Protein AF-A0A1F4ZYK9-F1 (afdb_monomer_lite)

Secondary structure (DSSP, 8-state):
-EEPTT-EEEEEEEEE--TT--EEEEEE-TT--EEEEEE--SSSSPEEEEEEEEPSEE-EEEEEESS--SSS--EEEEEE--SPPPPHHHHHHHHHHHHHHHHHT--TTS--SSSHHHHHHHHHHHHHH-TTS----HHHHHHHHHHHHHHEE-GGGGTT-HHHHHHHTTEES---HHHHHHHHHHHHHHHHHS--GGGHHHHHHHHHHHHHHSSSTTS-GGGT-PPPTTSTTTT---SSTT-----HHHHHHHHHHHHHHHHTT----HHHHHHHHHHHHHTB-TTSSB-SSS--S----HHHHHHHHHHHHHTT-TT-HHHHHHHHHHHHS--BTTB-SSSSS-HHHHHHHHHHHHHHH-HHHHHHHHHHHHHHHHHT--TTS-----GGG--GGGHHHHHHHHHHHHHHHTT---GGGS--SSPPPEEEEEEE-TTTTTT---EEEEEEE-SGGGGSEETTEEHHHHHHHHHHHHHHHS-TT-EEEEEEESSSS-TT-HHHHTT-EEEEE-SSB--HHHHHHHHHH----S---HHHHHHHHHHHTTT-TTEEEEEEESS---S---GGGHHHHHHHTTS--EEEEEEES---HHHHHHHHHHHHHTT--EEEESSHHHHHHHHHHHHSPEEEEE-TTS-EEEEEETTSPPEEE-SEEEEEEEE-SSS-EEEEEEEPTT-EEEEEEEEETTEEEE-

Foldseek 3Di:
DFADPPGAQKKKKWKAKDLQKFKKKFKAAPVRHTPDIFRDDSGRGTGMFMFGPGGGHDIDIDMDIPDDDDPIDMDIDIDHDDDFFDDLVLLLVLLVLLLLLLLVQQDPQLFHFFLGLLLLLLNLQLQLLSPSYDDDPPVSNVSSVNLQVVQFAALVVQVVPVLCSLFPHLDSVDQFLLSLLSNLLSLLLCCQSVVPCVSVSSNQRSLVNLQLLFQDQSNDVSLVDVHDPPDLRFLAHDGGSSDNFHWLNSLLSSLLSVLLCVLSAHDDDLVSLVRSLVNLVQQAACQLFGDTGDRDNDRFFLLRLLSSLLSCLLSVNNVPVSNVSSLNNCSSGDQDPQATGRDQRFRLSSLLSNQNSQVSVDDSSNVSSNSCLSCVLSVQQDPSSWHAHHRVCNDPSCRSVSSSSSSQSSSVVVVGDRSSPDHRSHFAFFWEAEAADPVVVQPAEAFEEEEEEQAPQQQPDQPPDGNLVLVLVLVLVLLVPHHQNYWYWYKYAQQPAAAVVLVCNLLGMDGPGQTDGRPSVSSSVVSVPGHYHYFCNPLNNLLVVLVSCLPPANHEYEYEDQFDHPNPDDLVVNLVSNVVSVHLYAYAYEHEQHDDPVGQVSVQVSRVSSVHYYQYHSGSVSSNVSSVQRVFWKKFKAAPVRDTPDIGGHVTTIDGHGFAWIKIWTDGPPDIEIDIDTGHGPHYHYKYWYADPNDIYID

Structure (mmCIF, N/CA/C/O backbone):
data_AF-A0A1F4ZYK9-F1
#
_entry.id   AF-A0A1F4ZYK9-F1
#
loop_
_atom_site.group_PDB
_atom_site.id
_atom_site.type_symbol
_atom_site.label_atom_id
_atom_site.label_alt_id
_atom_site.label_comp_id
_atom_site.label_asym_id
_atom_site.label_entity_id
_atom_site.label_seq_id
_atom_site.pdbx_PDB_ins_code
_atom_site.Cartn_x
_atom_site.Cartn_y
_atom_site.Cartn_z
_atom_site.occupancy
_atom_site.B_iso_or_equiv
_atom_site.auth_seq_id
_atom_site.auth_comp_id
_atom_site.auth_asym_id
_atom_site.auth_atom_id
_atom_site.pdbx_PDB_model_num
ATOM 1 N N . MET A 1 1 ? 23.013 -14.888 -36.331 1.00 91.88 1 MET A N 1
ATOM 2 C CA . MET A 1 1 ? 23.587 -15.289 -35.027 1.00 91.88 1 MET A CA 1
ATOM 3 C C . MET A 1 1 ? 23.011 -16.636 -34.605 1.00 91.88 1 MET A C 1
ATOM 5 O O . MET A 1 1 ? 21.831 -16.875 -34.833 1.00 91.88 1 MET A O 1
ATOM 9 N N . THR A 1 2 ? 23.818 -17.506 -33.995 1.00 94.81 2 THR A N 1
ATOM 10 C CA . THR A 1 2 ? 23.354 -18.784 -33.426 1.00 94.81 2 THR A CA 1
ATOM 11 C C . THR A 1 2 ? 23.592 -18.770 -31.923 1.00 94.81 2 THR A C 1
ATOM 13 O O . THR A 1 2 ? 24.723 -18.560 -31.493 1.00 94.81 2 THR A O 1
ATOM 16 N N . ILE A 1 3 ? 22.543 -19.003 -31.139 1.00 96.12 3 ILE A N 1
ATOM 17 C CA . ILE A 1 3 ? 22.601 -19.103 -29.681 1.00 96.12 3 ILE A CA 1
ATOM 18 C C . ILE A 1 3 ? 22.512 -20.590 -29.303 1.00 96.12 3 ILE A C 1
ATOM 20 O O . ILE A 1 3 ? 21.503 -21.225 -29.627 1.00 96.12 3 ILE A O 1
ATOM 24 N N . PRO A 1 4 ? 23.543 -21.178 -28.669 1.00 94.31 4 PRO A N 1
ATOM 25 C CA . PRO A 1 4 ? 23.533 -22.588 -28.288 1.00 94.31 4 PRO A CA 1
ATOM 26 C C . PRO A 1 4 ? 22.598 -22.853 -27.098 1.00 94.31 4 PRO A C 1
ATOM 28 O O . PRO A 1 4 ? 22.284 -21.946 -26.330 1.00 94.31 4 PRO A O 1
ATOM 31 N N . ALA A 1 5 ? 22.182 -24.112 -26.919 1.00 95.06 5 ALA A N 1
ATOM 32 C CA . ALA A 1 5 ? 21.481 -24.546 -25.707 1.00 95.06 5 ALA A CA 1
ATOM 33 C C . ALA A 1 5 ? 22.373 -24.351 -24.459 1.00 95.06 5 ALA A C 1
ATOM 35 O O . ALA A 1 5 ? 23.579 -24.590 -24.554 1.00 95.06 5 ALA A O 1
ATOM 36 N N . PRO A 1 6 ? 21.816 -23.942 -23.300 1.00 94.00 6 PRO A N 1
ATOM 37 C CA . PRO A 1 6 ? 20.388 -23.762 -22.994 1.00 94.00 6 PRO A CA 1
ATOM 38 C C . PRO A 1 6 ? 19.797 -22.390 -23.381 1.00 94.00 6 PRO A C 1
ATOM 40 O O . PRO A 1 6 ? 18.633 -22.138 -23.088 1.00 94.00 6 PRO A O 1
ATOM 43 N N . GLY A 1 7 ? 20.560 -21.514 -24.036 1.00 95.88 7 GLY A N 1
ATOM 44 C CA . GLY A 1 7 ? 20.216 -20.108 -24.251 1.00 95.88 7 GLY A CA 1
ATOM 45 C C . GLY A 1 7 ? 21.164 -19.173 -23.497 1.00 95.88 7 GLY A C 1
ATOM 46 O O . GLY A 1 7 ? 22.211 -19.596 -23.003 1.00 95.88 7 GLY A O 1
ATOM 47 N N . LEU A 1 8 ? 20.799 -17.894 -23.417 1.00 96.56 8 LEU A N 1
ATOM 48 C CA . LEU A 1 8 ? 21.519 -16.863 -22.673 1.00 96.56 8 LEU A CA 1
ATOM 49 C C . LEU A 1 8 ? 20.581 -16.201 -21.668 1.00 96.56 8 LEU A C 1
ATOM 51 O O . LEU A 1 8 ? 19.477 -15.791 -22.020 1.00 96.56 8 LEU A O 1
ATOM 55 N N . ASP A 1 9 ? 21.058 -16.027 -20.437 1.00 96.50 9 ASP A N 1
ATOM 56 C CA . ASP A 1 9 ? 20.351 -15.219 -19.441 1.00 96.50 9 ASP A CA 1
ATOM 57 C C . ASP A 1 9 ? 20.182 -13.780 -19.930 1.00 96.50 9 ASP A C 1
ATOM 59 O O . ASP A 1 9 ? 19.093 -13.227 -19.840 1.00 96.50 9 ASP A O 1
ATOM 63 N N . ILE A 1 10 ? 21.241 -13.192 -20.488 1.00 97.44 10 ILE A N 1
ATOM 64 C CA . ILE A 1 10 ? 21.237 -11.820 -20.991 1.00 97.44 10 ILE A CA 1
ATOM 65 C C . ILE A 1 10 ? 22.029 -11.784 -22.298 1.00 97.44 10 ILE A C 1
ATOM 67 O O . ILE A 1 10 ? 23.211 -12.151 -22.347 1.00 97.44 10 ILE A O 1
ATOM 71 N N . LEU A 1 11 ? 21.358 -11.347 -23.357 1.00 97.25 11 LEU A N 1
ATOM 72 C CA . LEU A 1 11 ? 21.925 -11.051 -24.664 1.00 97.25 11 LEU A CA 1
ATOM 73 C C . LEU A 1 11 ? 21.934 -9.533 -24.846 1.00 97.25 11 LEU A C 1
ATOM 75 O O . LEU A 1 11 ? 20.888 -8.898 -24.734 1.00 97.25 11 LEU A O 1
ATOM 79 N N . VAL A 1 12 ? 23.101 -8.981 -25.168 1.00 95.88 12 VAL A N 1
ATOM 80 C CA . VAL A 1 12 ? 23.268 -7.568 -25.517 1.00 95.88 12 VAL A CA 1
ATOM 81 C C . VAL A 1 12 ? 23.665 -7.469 -26.979 1.00 95.88 12 VAL A C 1
ATOM 83 O O . VAL A 1 12 ? 24.624 -8.116 -27.418 1.00 95.88 12 VAL A O 1
ATOM 86 N N . ILE A 1 13 ? 22.904 -6.681 -27.729 1.00 94.81 13 ILE A N 1
ATOM 87 C CA . ILE A 1 13 ? 23.161 -6.363 -29.127 1.00 94.81 13 ILE A CA 1
ATOM 88 C C . ILE A 1 13 ? 23.379 -4.862 -29.214 1.00 94.81 13 ILE A C 1
ATOM 90 O O . ILE A 1 13 ? 22.505 -4.099 -28.833 1.00 94.81 13 ILE A O 1
ATOM 94 N N . GLU A 1 14 ? 24.529 -4.458 -29.727 1.00 92.56 14 GLU A N 1
ATOM 95 C CA . GLU A 1 14 ? 24.889 -3.062 -29.930 1.00 92.56 14 GLU A CA 1
ATOM 96 C C . GLU A 1 14 ? 25.194 -2.819 -31.401 1.00 92.56 14 GLU A C 1
ATOM 98 O O . GLU A 1 14 ? 25.952 -3.589 -32.003 1.00 92.56 14 GLU A O 1
ATOM 103 N N . ALA A 1 15 ? 24.660 -1.740 -31.959 1.00 89.81 15 ALA A N 1
ATOM 104 C CA . ALA A 1 15 ? 25.085 -1.209 -33.242 1.00 89.81 15 ALA A CA 1
ATOM 105 C C . ALA A 1 15 ? 25.579 0.224 -33.073 1.00 89.81 15 ALA A C 1
ATOM 107 O O . ALA A 1 15 ? 24.905 1.060 -32.491 1.00 89.81 15 ALA A O 1
ATOM 108 N N . SER A 1 16 ? 26.758 0.504 -33.616 1.00 86.94 16 SER A N 1
ATOM 109 C CA . SER A 1 16 ? 27.270 1.864 -33.760 1.00 86.94 16 SER A CA 1
ATOM 110 C C . SER A 1 16 ? 27.588 2.140 -35.222 1.00 86.94 16 SER A C 1
ATOM 112 O O . SER A 1 16 ? 28.018 1.242 -35.956 1.00 86.94 16 SER A O 1
ATOM 114 N N . GLY A 1 17 ? 27.414 3.385 -35.635 1.00 81.12 17 GLY A N 1
ATOM 115 C CA . GLY A 1 17 ? 27.683 3.852 -36.988 1.00 81.12 17 GLY A CA 1
ATOM 116 C C . GLY A 1 17 ? 28.183 5.294 -36.985 1.00 81.12 17 GLY A C 1
ATOM 117 O O . GLY A 1 17 ? 28.660 5.764 -35.955 1.00 81.12 17 GLY A O 1
ATOM 118 N N . PRO A 1 18 ? 28.111 5.978 -38.134 1.00 79.19 18 PRO A N 1
ATOM 119 C CA . PRO A 1 18 ? 28.334 7.420 -38.210 1.00 79.19 18 PRO A CA 1
ATOM 120 C C . PRO A 1 18 ? 27.377 8.183 -37.297 1.00 79.19 18 PRO A C 1
ATOM 122 O O . PRO A 1 18 ? 26.205 7.825 -37.219 1.00 79.19 18 PRO A O 1
ATOM 125 N N . GLU A 1 19 ? 27.867 9.263 -36.691 1.00 74.94 19 GLU A N 1
ATOM 126 C CA . GLU A 1 19 ? 27.102 10.133 -35.782 1.00 74.94 19 GLU A CA 1
ATOM 127 C C . GLU A 1 19 ? 25.876 10.782 -36.451 1.00 74.94 19 GLU A C 1
ATOM 129 O O . GLU A 1 19 ? 24.916 11.138 -35.779 1.00 74.94 19 GLU A O 1
ATOM 134 N N . ASP A 1 20 ? 25.879 10.932 -37.779 1.00 75.50 20 ASP A N 1
ATOM 135 C CA . ASP A 1 20 ? 24.789 11.547 -38.541 1.00 75.50 20 ASP A CA 1
ATOM 136 C C . ASP A 1 20 ? 23.734 10.545 -39.041 1.00 75.50 20 ASP A C 1
ATOM 138 O O . ASP A 1 20 ? 22.801 10.936 -39.756 1.00 75.50 20 ASP A O 1
ATOM 142 N N . ILE A 1 21 ? 23.871 9.257 -38.700 1.00 78.31 21 ILE A N 1
ATOM 143 C CA . ILE A 1 21 ? 22.955 8.208 -39.146 1.00 78.31 21 ILE A CA 1
ATOM 144 C C . ILE A 1 21 ? 22.250 7.556 -37.977 1.00 78.31 21 ILE A C 1
ATOM 146 O O . ILE A 1 21 ? 22.819 6.772 -37.227 1.00 78.31 21 ILE A O 1
ATOM 150 N N . ASP A 1 22 ? 20.950 7.796 -37.971 1.00 78.81 22 ASP A N 1
ATOM 151 C CA . ASP A 1 22 ? 19.995 7.123 -37.121 1.00 78.81 22 ASP A CA 1
ATOM 152 C C . ASP A 1 22 ? 19.868 5.636 -37.476 1.00 78.81 22 ASP A C 1
ATOM 154 O O . ASP A 1 22 ? 19.712 5.278 -38.657 1.00 78.81 22 ASP A O 1
ATOM 158 N N . LEU A 1 23 ? 19.972 4.781 -36.459 1.00 85.38 23 LEU A N 1
ATOM 159 C CA . LEU A 1 23 ? 20.021 3.331 -36.589 1.00 85.38 23 LEU A CA 1
ATOM 160 C C . LEU A 1 23 ? 18.853 2.682 -35.848 1.00 85.38 23 LEU A C 1
ATOM 162 O O . LEU A 1 23 ? 18.618 2.930 -34.679 1.00 85.38 23 LEU A O 1
ATOM 166 N N . MET A 1 24 ? 18.202 1.729 -36.508 1.00 88.50 24 MET A N 1
ATOM 167 C CA . MET A 1 24 ? 17.235 0.834 -35.882 1.00 88.50 24 MET A CA 1
ATOM 168 C C . MET A 1 24 ? 17.775 -0.593 -35.846 1.00 88.50 24 MET A C 1
ATOM 170 O O . MET A 1 24 ? 18.258 -1.129 -36.856 1.00 88.50 24 MET A O 1
ATOM 174 N N . LEU A 1 25 ? 17.633 -1.243 -34.693 1.00 91.00 25 LEU A N 1
ATOM 175 C CA . LEU A 1 25 ? 18.039 -2.623 -34.448 1.00 91.00 25 LEU A CA 1
ATOM 176 C C . LEU A 1 25 ? 16.827 -3.542 -34.323 1.00 91.00 25 LEU A C 1
ATOM 178 O O . LEU A 1 25 ? 16.075 -3.483 -33.358 1.00 91.00 25 LEU A O 1
ATOM 182 N N . TYR A 1 26 ? 16.701 -4.490 -35.244 1.00 93.12 26 TYR A N 1
ATOM 183 C CA . TYR A 1 26 ? 15.654 -5.506 -35.226 1.00 93.12 26 TYR A CA 1
ATOM 184 C C . TYR A 1 26 ? 16.243 -6.867 -34.872 1.00 93.12 26 TYR A C 1
ATOM 186 O O . TYR A 1 26 ? 17.159 -7.362 -35.540 1.00 93.12 26 TYR A O 1
ATOM 194 N N . PHE A 1 27 ? 15.671 -7.523 -33.867 1.00 95.69 27 PHE A N 1
ATOM 195 C CA . PHE A 1 27 ? 15.949 -8.920 -33.558 1.00 95.69 27 PHE A CA 1
ATOM 196 C C . PHE A 1 27 ? 14.860 -9.802 -34.157 1.00 95.69 27 PHE A C 1
ATOM 198 O O . PHE A 1 27 ? 13.689 -9.681 -33.803 1.00 95.69 27 PHE A O 1
ATOM 205 N N . CYS A 1 28 ? 15.246 -10.697 -35.063 1.00 96.56 28 CYS A N 1
ATOM 206 C CA . CYS A 1 28 ? 14.319 -11.513 -35.840 1.00 96.56 28 CYS A CA 1
ATOM 207 C C . CYS A 1 28 ? 14.554 -13.010 -35.616 1.00 96.56 28 CYS A C 1
ATOM 209 O O . CYS A 1 28 ? 15.687 -13.456 -35.393 1.00 96.56 28 CYS A O 1
ATOM 211 N N . ASP A 1 29 ? 13.492 -13.804 -35.728 1.00 95.56 29 ASP A N 1
ATOM 212 C CA . ASP A 1 29 ? 13.590 -15.264 -35.739 1.00 95.56 29 ASP A CA 1
ATOM 213 C C . ASP A 1 29 ? 14.213 -15.803 -37.041 1.00 95.56 29 ASP A C 1
ATOM 215 O O . ASP A 1 29 ? 14.530 -15.054 -37.964 1.00 95.56 29 ASP A O 1
ATOM 219 N N . ALA A 1 30 ? 14.384 -17.124 -37.137 1.00 94.44 30 ALA A N 1
ATOM 220 C CA . ALA A 1 30 ? 14.977 -17.777 -38.306 1.00 94.44 30 ALA A CA 1
ATOM 221 C C . ALA A 1 30 ? 14.175 -17.614 -39.617 1.00 94.44 30 ALA A C 1
ATOM 223 O O . ALA A 1 30 ? 14.721 -17.890 -40.684 1.00 94.44 30 ALA A O 1
ATOM 224 N N . SER A 1 31 ? 12.905 -17.202 -39.548 1.00 94.62 31 SER A N 1
ATOM 225 C CA . SER A 1 31 ? 12.066 -16.897 -40.715 1.00 94.62 31 SER A CA 1
ATOM 226 C C . SER A 1 31 ? 12.154 -15.431 -41.149 1.00 94.62 31 SER A C 1
ATOM 228 O O . SER A 1 31 ? 11.659 -15.081 -42.217 1.00 94.62 31 SER A O 1
ATOM 230 N N . GLY A 1 32 ? 12.807 -14.582 -40.347 1.00 91.69 32 GLY A N 1
ATOM 231 C CA . GLY A 1 32 ? 12.864 -13.138 -40.555 1.00 91.69 32 GLY A CA 1
ATOM 232 C C . GLY A 1 32 ? 11.710 -12.377 -39.902 1.00 91.69 32 GLY A C 1
ATOM 233 O O . GLY A 1 32 ? 11.595 -11.176 -40.127 1.00 91.69 32 GLY A O 1
ATOM 234 N N . LYS A 1 33 ? 10.873 -13.034 -39.085 1.00 94.06 33 LYS A N 1
ATOM 235 C CA . LYS A 1 33 ? 9.828 -12.355 -38.312 1.00 94.06 33 LYS A CA 1
ATOM 236 C C . LYS A 1 33 ? 10.461 -11.556 -37.177 1.00 94.06 33 LYS A C 1
ATOM 238 O O . LYS A 1 33 ? 11.270 -12.089 -36.416 1.00 94.06 33 LYS A O 1
ATOM 243 N N . GLU A 1 34 ? 10.053 -10.301 -37.048 1.00 93.44 34 GLU A N 1
ATOM 244 C CA . GLU A 1 34 ? 10.508 -9.387 -36.002 1.00 93.44 34 GLU A CA 1
ATOM 245 C C . GLU A 1 34 ? 9.988 -9.845 -34.625 1.00 93.44 34 GLU A C 1
ATOM 247 O O . GLU A 1 34 ? 8.813 -10.182 -34.458 1.00 93.44 34 GLU A O 1
ATOM 252 N N . LEU A 1 35 ? 10.896 -9.928 -33.648 1.00 92.06 35 LEU A N 1
ATOM 253 C CA . LEU A 1 35 ? 10.623 -10.351 -32.267 1.00 92.06 35 LEU A CA 1
ATOM 254 C C . LEU A 1 35 ? 10.821 -9.221 -31.252 1.00 92.06 35 LEU A C 1
ATOM 256 O O . LEU A 1 35 ? 10.254 -9.276 -30.164 1.00 92.06 35 LEU A O 1
ATOM 260 N N . SER A 1 36 ? 11.696 -8.268 -31.558 1.00 91.44 36 SER A N 1
ATOM 261 C CA . SER A 1 36 ? 11.828 -6.987 -30.863 1.00 91.44 36 SER A CA 1
ATOM 262 C C . SER A 1 36 ? 12.556 -6.006 -31.765 1.00 91.44 36 SER A C 1
ATOM 264 O O . SER A 1 36 ? 13.339 -6.407 -32.635 1.00 91.44 36 SER A O 1
ATOM 266 N N . VAL A 1 37 ? 12.339 -4.731 -31.498 1.00 90.50 37 VAL A N 1
ATOM 267 C CA . VAL A 1 37 ? 13.010 -3.617 -32.150 1.00 90.50 37 VAL A CA 1
ATOM 268 C C . VAL A 1 37 ? 13.566 -2.685 -31.077 1.00 90.50 37 VAL A C 1
ATOM 270 O O . VAL A 1 37 ? 13.026 -2.610 -29.974 1.00 90.50 37 VAL A O 1
ATOM 273 N N . MET A 1 38 ? 14.680 -2.044 -31.395 1.00 88.19 38 MET A N 1
ATOM 274 C CA . MET A 1 38 ? 15.217 -0.897 -30.686 1.00 88.19 38 MET A CA 1
ATOM 275 C C . MET A 1 38 ? 15.367 0.234 -31.697 1.00 88.19 38 MET A C 1
ATOM 277 O O . MET A 1 38 ? 15.963 0.029 -32.758 1.00 88.19 38 MET A O 1
ATOM 281 N N . ASP A 1 39 ? 14.782 1.370 -31.354 1.00 83.94 39 ASP A N 1
ATOM 282 C CA . ASP A 1 39 ? 14.838 2.628 -32.089 1.00 83.94 39 ASP A CA 1
ATOM 283 C C . ASP A 1 39 ? 15.169 3.697 -31.045 1.00 83.94 39 ASP A C 1
ATOM 285 O O . ASP A 1 39 ? 14.312 4.102 -30.252 1.00 83.94 39 ASP A O 1
ATOM 289 N N . GLY A 1 40 ? 16.461 3.971 -30.899 1.00 69.81 40 GLY A N 1
ATOM 290 C CA . GLY A 1 40 ? 16.992 4.787 -29.825 1.00 69.81 40 GLY A CA 1
ATOM 291 C C . GLY A 1 40 ? 17.075 6.264 -30.159 1.00 69.81 40 GLY A C 1
ATOM 292 O O . GLY A 1 40 ? 16.429 6.794 -31.060 1.00 69.81 40 GLY A O 1
ATOM 293 N N . THR A 1 41 ? 17.818 6.976 -29.320 1.00 61.03 41 THR A N 1
ATOM 294 C CA . THR A 1 41 ? 18.006 8.417 -29.449 1.00 61.03 41 THR A CA 1
ATOM 295 C C . THR A 1 41 ? 19.097 8.725 -30.462 1.00 61.03 41 THR A C 1
ATOM 297 O O . THR A 1 41 ? 20.169 8.136 -30.405 1.00 61.03 41 THR A O 1
ATOM 300 N N . HIS A 1 42 ? 18.840 9.718 -31.316 1.00 61.75 42 HIS A N 1
ATOM 301 C CA . HIS A 1 42 ? 19.762 10.289 -32.305 1.00 61.75 42 HIS A CA 1
ATOM 302 C C . HIS A 1 42 ? 21.001 10.964 -31.666 1.00 61.75 42 HIS A C 1
ATOM 304 O O . HIS A 1 42 ? 21.166 12.184 -31.757 1.00 61.75 42 HIS A O 1
ATOM 310 N N . ASP A 1 43 ? 21.842 10.208 -30.964 1.00 61.34 43 ASP A N 1
ATOM 311 C CA . ASP A 1 43 ? 23.047 10.696 -30.295 1.00 61.34 43 ASP A CA 1
ATOM 312 C C . ASP A 1 43 ? 24.299 9.866 -30.645 1.00 61.34 43 ASP A C 1
ATOM 314 O O . ASP A 1 43 ? 24.274 8.955 -31.469 1.00 61.34 43 ASP A O 1
ATOM 318 N N . GLU A 1 44 ? 25.443 10.228 -30.058 1.00 63.69 44 GLU A N 1
ATOM 319 C CA . GLU A 1 44 ? 26.748 9.603 -30.328 1.00 63.69 44 GLU A CA 1
ATOM 320 C C . GLU A 1 44 ? 26.887 8.176 -29.743 1.00 63.69 44 GLU A C 1
ATOM 322 O O . GLU A 1 44 ? 27.955 7.556 -29.846 1.00 63.69 44 GLU A O 1
ATOM 327 N N . ARG A 1 45 ? 25.859 7.637 -29.070 1.00 73.62 45 ARG A N 1
ATOM 328 C CA . ARG A 1 45 ? 25.934 6.351 -28.364 1.00 73.62 45 ARG A CA 1
ATOM 329 C C . ARG A 1 45 ? 25.519 5.190 -29.270 1.00 73.62 45 ARG A C 1
ATOM 331 O O . ARG A 1 45 ? 24.754 5.351 -30.213 1.00 73.62 45 ARG A O 1
ATOM 338 N N . PRO A 1 46 ? 26.024 3.972 -29.004 1.00 80.81 46 PRO A N 1
ATOM 339 C CA . PRO A 1 46 ? 25.553 2.794 -29.714 1.00 80.81 46 PRO A CA 1
ATOM 340 C C . PRO A 1 46 ? 24.088 2.498 -29.380 1.00 80.81 46 PRO A C 1
ATOM 342 O O . PRO A 1 46 ? 23.720 2.370 -28.208 1.00 80.81 46 PRO A O 1
ATOM 345 N N . GLU A 1 47 ? 23.305 2.233 -30.419 1.00 87.50 47 GLU A N 1
ATOM 346 C CA . GLU A 1 47 ? 21.995 1.609 -30.296 1.00 87.50 47 GLU A CA 1
ATOM 347 C C . GLU A 1 47 ? 22.136 0.281 -29.577 1.00 87.50 47 GLU A C 1
ATOM 349 O O . GLU A 1 47 ? 22.902 -0.583 -30.011 1.00 87.50 47 GLU A O 1
ATOM 354 N N . THR A 1 48 ? 21.423 0.111 -28.469 1.00 91.50 48 THR A N 1
ATOM 355 C CA . THR A 1 48 ? 21.597 -1.040 -27.584 1.00 91.50 48 THR A CA 1
ATOM 356 C C . THR A 1 48 ? 20.267 -1.736 -27.374 1.00 91.50 48 THR A C 1
ATOM 358 O O . THR A 1 48 ? 19.350 -1.166 -26.808 1.00 91.50 48 THR A O 1
ATOM 361 N N . LEU A 1 49 ? 20.175 -3.004 -27.769 1.00 93.81 49 LEU A N 1
ATOM 362 C CA . LEU A 1 49 ? 19.045 -3.883 -27.490 1.00 93.81 49 LEU A CA 1
ATOM 363 C C . LEU A 1 49 ? 19.458 -4.947 -26.469 1.00 93.81 49 LEU A C 1
ATOM 365 O O . LEU A 1 49 ? 20.370 -5.747 -26.710 1.00 93.81 49 LEU A O 1
ATOM 369 N N . VAL A 1 50 ? 18.736 -5.003 -25.351 1.00 95.94 50 VAL A N 1
ATOM 370 C CA . VAL A 1 50 ? 18.940 -6.001 -24.295 1.00 95.94 50 VAL A CA 1
ATOM 371 C C . VAL A 1 50 ? 17.785 -6.989 -24.298 1.00 95.94 50 VAL A C 1
ATOM 373 O O . VAL A 1 50 ? 16.620 -6.613 -24.196 1.00 95.94 50 VAL A O 1
ATOM 376 N N . ARG A 1 51 ? 18.107 -8.281 -24.384 1.00 97.00 51 ARG A N 1
ATOM 377 C CA . ARG A 1 51 ? 17.134 -9.372 -24.275 1.00 97.00 51 ARG A CA 1
ATOM 378 C C . ARG A 1 51 ? 17.472 -10.247 -23.082 1.00 97.00 51 ARG A C 1
ATOM 380 O O . ARG A 1 51 ? 18.547 -10.844 -23.019 1.00 97.00 51 ARG A O 1
ATOM 387 N N . LEU A 1 52 ? 16.525 -10.355 -22.162 1.00 97.56 52 LEU A N 1
ATOM 388 C CA . LEU A 1 52 ? 16.597 -11.221 -20.996 1.00 97.56 52 LEU A CA 1
ATOM 389 C C . LEU A 1 52 ? 15.975 -12.583 -21.323 1.00 97.56 52 LEU A C 1
ATOM 391 O O . LEU A 1 52 ? 15.026 -12.695 -22.114 1.00 97.56 52 LEU A O 1
ATOM 395 N N . ARG A 1 53 ? 16.517 -13.639 -20.710 1.00 96.44 53 ARG A N 1
ATOM 396 C CA . ARG A 1 53 ? 16.047 -15.026 -20.850 1.00 96.44 53 ARG A CA 1
ATOM 397 C C . ARG A 1 53 ? 15.896 -15.415 -22.325 1.00 96.44 53 ARG A C 1
ATOM 399 O O . ARG A 1 53 ? 14.827 -15.847 -22.766 1.00 96.44 53 ARG A O 1
ATOM 406 N N . GLN A 1 54 ? 16.940 -15.190 -23.119 1.00 96.75 54 GLN A N 1
ATOM 407 C CA . GLN A 1 54 ? 16.927 -15.473 -24.549 1.00 96.75 54 GLN A CA 1
ATOM 408 C C . GLN A 1 54 ? 17.165 -16.966 -24.801 1.00 96.75 54 GLN A C 1
ATOM 410 O O . GLN A 1 54 ? 18.239 -17.500 -24.530 1.00 96.75 54 GLN A O 1
ATOM 415 N N . GLY A 1 55 ? 16.165 -17.639 -25.371 1.00 96.12 55 GLY A N 1
ATOM 416 C CA . GLY A 1 55 ? 16.257 -19.055 -25.723 1.00 96.12 55 GLY A CA 1
ATOM 417 C C . GLY A 1 55 ? 17.287 -19.355 -26.827 1.00 96.12 55 GLY A C 1
ATOM 418 O O . GLY A 1 55 ? 17.696 -18.449 -27.567 1.00 96.12 55 GLY A O 1
ATOM 419 N N . PRO A 1 56 ? 17.696 -20.630 -26.962 1.00 97.12 56 PRO A N 1
ATOM 420 C CA . PRO A 1 56 ? 18.611 -21.064 -28.006 1.00 97.12 56 PRO A CA 1
ATOM 421 C C . PRO A 1 56 ? 17.936 -21.033 -29.379 1.00 97.12 56 PRO A C 1
ATOM 423 O O . PRO A 1 56 ? 16.715 -21.129 -29.490 1.00 97.12 56 PRO A O 1
ATOM 426 N N . GLY A 1 57 ? 18.730 -20.930 -30.441 1.00 96.56 57 GLY A N 1
ATOM 427 C CA . GLY A 1 57 ? 18.206 -20.920 -31.804 1.00 96.56 57 GLY A CA 1
ATOM 428 C C . GLY A 1 57 ? 19.061 -20.141 -32.794 1.00 96.56 57 GLY A C 1
ATOM 429 O O . GLY A 1 57 ? 20.148 -19.655 -32.476 1.00 96.56 57 GLY A O 1
ATOM 430 N N . LYS A 1 58 ? 18.553 -20.037 -34.022 1.00 96.94 58 LYS A N 1
ATOM 431 C CA . LYS A 1 58 ? 19.107 -19.174 -35.068 1.00 96.94 58 LYS A CA 1
ATOM 432 C C . LYS A 1 58 ? 18.265 -17.910 -35.157 1.00 96.94 58 LYS A C 1
ATOM 434 O O . LYS A 1 58 ? 17.046 -17.995 -35.262 1.00 96.94 58 LYS A O 1
ATOM 439 N N . PHE A 1 59 ? 18.938 -16.770 -35.141 1.00 96.38 59 PHE A N 1
ATOM 440 C CA . PHE A 1 59 ? 18.323 -15.449 -35.158 1.00 96.38 59 PHE A CA 1
ATOM 441 C C . PHE A 1 59 ? 19.051 -14.545 -36.143 1.00 96.38 59 PHE A C 1
ATOM 443 O O . PHE A 1 59 ? 20.262 -14.698 -36.367 1.00 96.38 59 PHE A O 1
ATOM 450 N N . PHE A 1 60 ? 18.333 -13.575 -36.688 1.00 95.06 60 PHE A N 1
ATOM 451 C CA . PHE A 1 60 ? 18.910 -12.503 -37.487 1.00 95.06 60 PHE A CA 1
ATOM 452 C C . PHE A 1 60 ? 18.887 -11.204 -36.693 1.00 95.06 60 PHE A C 1
ATOM 454 O O . PHE A 1 60 ? 17.961 -10.946 -35.930 1.00 95.06 60 PHE A O 1
ATOM 461 N N . VAL A 1 61 ? 19.932 -10.402 -36.875 1.00 93.31 61 VAL A N 1
ATOM 462 C CA . VAL A 1 61 ? 19.935 -9.008 -36.444 1.00 93.31 61 VAL A CA 1
ATOM 463 C C . VAL A 1 61 ? 19.915 -8.183 -37.715 1.00 93.31 61 VAL A C 1
ATOM 465 O O . VAL A 1 61 ? 20.821 -8.310 -38.541 1.00 93.31 61 VAL A O 1
ATOM 468 N N . LYS A 1 62 ? 18.850 -7.413 -37.898 1.00 91.50 62 LYS A N 1
ATOM 469 C CA . LYS A 1 62 ? 18.682 -6.497 -39.022 1.00 91.50 62 LYS A CA 1
ATOM 470 C C . LYS A 1 62 ? 18.959 -5.093 -38.498 1.00 91.50 62 LYS A C 1
ATOM 472 O O . LYS A 1 62 ? 18.375 -4.686 -37.503 1.00 91.50 62 LYS A O 1
ATOM 477 N N . VAL A 1 63 ? 19.875 -4.397 -39.159 1.00 88.69 63 VAL A N 1
ATOM 478 C CA . VAL A 1 63 ? 20.233 -3.009 -38.860 1.00 88.69 63 VAL A CA 1
ATOM 479 C C . VAL A 1 63 ? 19.713 -2.161 -40.010 1.00 88.69 63 VAL A C 1
ATOM 481 O O . VAL A 1 63 ? 20.018 -2.458 -41.168 1.00 88.69 63 VAL A O 1
ATOM 484 N N . VAL A 1 64 ? 18.896 -1.158 -39.709 1.00 87.88 64 VAL A N 1
ATOM 485 C CA . VAL A 1 64 ? 18.339 -0.232 -40.701 1.00 87.88 64 VAL A CA 1
ATOM 486 C C . VAL A 1 64 ? 18.874 1.156 -40.393 1.00 87.88 64 VAL A C 1
ATOM 488 O O . VAL A 1 64 ? 18.777 1.589 -39.257 1.00 87.88 64 VAL A O 1
ATOM 491 N N . GLY A 1 65 ? 19.446 1.832 -41.388 1.00 81.75 65 GLY A N 1
ATOM 492 C CA . GLY A 1 65 ? 19.864 3.228 -41.268 1.00 81.75 65 GLY A CA 1
ATOM 493 C C . GLY A 1 65 ? 18.932 4.146 -42.050 1.00 81.75 65 GLY A C 1
ATOM 494 O O . GLY A 1 65 ? 18.508 3.786 -43.152 1.00 81.75 65 GLY A O 1
ATOM 495 N N . ALA A 1 66 ? 18.642 5.337 -41.521 1.00 75.31 66 ALA A N 1
ATOM 496 C CA . ALA A 1 66 ? 17.776 6.318 -42.188 1.00 75.31 66 ALA A CA 1
ATOM 497 C C . ALA A 1 66 ? 18.352 6.845 -43.521 1.00 75.31 66 ALA A C 1
ATOM 499 O O . ALA A 1 66 ? 17.618 7.369 -44.364 1.00 75.31 66 ALA A O 1
ATOM 500 N N . ARG A 1 67 ? 19.673 6.723 -43.725 1.00 74.69 67 ARG A N 1
ATOM 501 C CA . ARG A 1 67 ? 20.397 7.132 -44.939 1.00 74.69 67 ARG A CA 1
ATOM 502 C C . ARG A 1 67 ? 21.514 6.142 -45.265 1.00 74.69 67 ARG A C 1
ATOM 504 O O . ARG A 1 67 ? 21.959 5.380 -44.413 1.00 74.69 67 ARG A O 1
ATOM 511 N N . VAL A 1 68 ? 21.965 6.155 -46.518 1.00 73.06 68 VAL A N 1
ATOM 512 C CA . VAL A 1 68 ? 23.088 5.327 -46.979 1.00 73.06 68 VAL A CA 1
ATOM 513 C C . VAL A 1 68 ? 24.404 6.023 -46.629 1.00 73.06 68 VAL A C 1
ATOM 515 O O . VAL A 1 68 ? 24.622 7.150 -47.063 1.00 73.06 68 VAL A O 1
ATOM 518 N N . ASN A 1 69 ? 25.297 5.333 -45.918 1.00 70.12 69 ASN A N 1
ATOM 519 C CA . ASN A 1 69 ? 26.700 5.724 -45.753 1.00 70.12 69 ASN A CA 1
ATOM 520 C C . ASN A 1 69 ? 27.616 4.636 -46.315 1.00 70.12 69 ASN A C 1
ATOM 522 O O . ASN A 1 69 ? 27.409 3.444 -46.085 1.00 70.12 69 ASN A O 1
ATOM 526 N N . THR A 1 70 ? 28.631 5.070 -47.057 1.00 70.25 70 THR A N 1
ATOM 527 C CA . THR A 1 70 ? 29.604 4.198 -47.726 1.00 70.25 70 THR A CA 1
ATOM 528 C C . THR A 1 70 ? 31.038 4.403 -47.244 1.00 70.25 70 THR A C 1
ATOM 530 O O . THR A 1 70 ? 31.928 3.707 -47.724 1.00 70.25 70 THR A O 1
ATOM 533 N N . GLU A 1 71 ? 31.281 5.347 -46.333 1.00 79.06 71 GLU A N 1
ATOM 534 C CA . GLU A 1 71 ? 32.632 5.792 -45.960 1.00 79.06 71 GLU A CA 1
ATOM 535 C C . GLU A 1 71 ? 33.052 5.304 -44.570 1.00 79.06 71 GLU A C 1
ATOM 537 O O . GLU A 1 71 ? 34.189 4.871 -44.383 1.00 79.06 71 GLU A O 1
ATOM 542 N N . THR A 1 72 ? 32.126 5.295 -43.611 1.00 79.81 72 THR A N 1
ATOM 543 C CA . THR A 1 72 ? 32.406 4.926 -42.217 1.00 79.81 72 THR A CA 1
ATOM 544 C C . THR A 1 72 ? 31.850 3.532 -41.900 1.00 79.81 72 THR A C 1
ATOM 546 O O . THR A 1 72 ? 30.697 3.244 -42.230 1.00 79.81 72 THR A O 1
ATOM 549 N N . PRO A 1 73 ? 32.622 2.632 -41.264 1.00 82.88 73 PRO A N 1
ATOM 550 C CA . PRO A 1 73 ? 32.152 1.286 -40.958 1.00 82.88 73 PRO A CA 1
ATOM 551 C C . PRO A 1 73 ? 31.100 1.284 -39.843 1.00 82.88 73 PRO A C 1
ATOM 553 O O . PRO A 1 73 ? 31.264 1.933 -38.813 1.00 82.88 73 PRO A O 1
ATOM 556 N N . TYR A 1 74 ? 30.064 0.465 -40.015 1.00 84.75 74 TYR A N 1
ATOM 557 C CA . TYR A 1 74 ? 29.160 0.095 -38.929 1.00 84.75 74 TYR 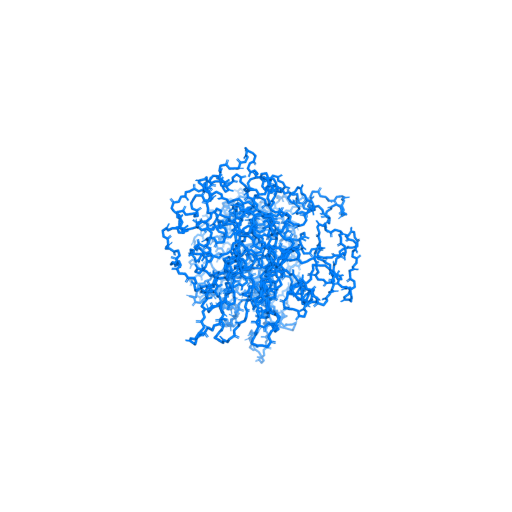A CA 1
ATOM 558 C C . TYR A 1 74 ? 29.766 -1.039 -38.105 1.00 84.75 74 TYR A C 1
ATOM 560 O O . TYR A 1 74 ? 30.352 -1.978 -38.655 1.00 84.75 74 TYR A O 1
ATOM 568 N N . ILE A 1 75 ? 29.585 -0.990 -36.789 1.00 88.88 75 ILE A N 1
ATOM 569 C CA . ILE A 1 75 ? 30.011 -2.051 -35.879 1.00 88.88 75 ILE A CA 1
ATOM 570 C C . ILE A 1 75 ? 28.773 -2.654 -35.237 1.00 88.88 75 ILE A C 1
ATOM 572 O O . ILE A 1 75 ? 28.072 -1.983 -34.489 1.00 88.88 75 ILE A O 1
ATOM 576 N N . LEU A 1 76 ? 28.544 -3.942 -35.492 1.00 91.19 76 LEU A N 1
ATOM 577 C CA . LEU A 1 76 ? 27.520 -4.731 -34.820 1.00 91.19 76 LEU A CA 1
ATOM 578 C C . LEU A 1 76 ? 28.183 -5.699 -33.837 1.00 91.19 76 LEU A C 1
ATOM 580 O O . LEU A 1 76 ? 28.979 -6.554 -34.235 1.00 91.19 76 LEU A O 1
ATOM 584 N N . ARG A 1 77 ? 27.827 -5.602 -32.556 1.00 92.94 77 ARG A N 1
ATOM 585 C CA . ARG A 1 77 ? 28.282 -6.512 -31.499 1.00 92.94 77 ARG A CA 1
ATOM 586 C C . ARG A 1 77 ? 27.081 -7.223 -30.900 1.00 92.94 77 ARG A C 1
ATOM 588 O O . ARG A 1 77 ? 26.242 -6.588 -30.288 1.00 92.94 77 ARG A O 1
ATOM 595 N N . ALA A 1 78 ? 27.024 -8.544 -31.015 1.00 93.81 78 ALA A N 1
ATOM 596 C CA . ALA A 1 78 ? 26.042 -9.358 -30.304 1.00 93.81 78 ALA A CA 1
ATOM 597 C C . ALA A 1 78 ? 26.780 -10.302 -29.354 1.00 93.81 78 ALA A C 1
ATOM 599 O O . ALA A 1 78 ? 27.557 -11.150 -29.801 1.00 93.81 78 ALA A O 1
ATOM 600 N N . ARG A 1 79 ? 26.582 -10.129 -28.046 1.00 93.88 79 ARG A N 1
ATOM 601 C CA . ARG A 1 79 ? 27.336 -10.849 -27.014 1.00 93.88 79 ARG A CA 1
ATOM 602 C C . ARG A 1 79 ? 26.462 -11.259 -25.839 1.00 93.88 79 ARG A C 1
ATOM 604 O O . ARG A 1 79 ? 25.434 -10.654 -25.551 1.00 93.88 79 ARG A O 1
ATOM 611 N N . LYS A 1 80 ? 26.921 -12.283 -25.125 1.00 94.44 80 LYS A N 1
ATOM 612 C CA . LYS A 1 80 ? 26.443 -12.559 -23.772 1.00 94.44 80 LYS A CA 1
ATOM 613 C C . LYS A 1 80 ? 26.896 -11.417 -22.856 1.00 94.44 80 LYS A C 1
ATOM 615 O O . LYS A 1 80 ? 28.030 -10.963 -22.983 1.00 94.44 80 LYS A O 1
ATOM 620 N N . TRP A 1 81 ? 26.041 -11.005 -21.927 1.00 94.00 81 TRP A N 1
ATOM 621 C CA . TRP A 1 81 ? 26.459 -10.148 -20.818 1.00 94.00 81 TRP A CA 1
ATOM 622 C C . TRP A 1 81 ? 27.532 -10.836 -19.966 1.00 94.00 81 TRP A C 1
ATOM 624 O O . TRP A 1 81 ? 27.339 -11.957 -19.486 1.00 94.00 81 TRP A O 1
ATOM 634 N N . ASP A 1 82 ? 28.664 -10.167 -19.797 1.00 90.56 82 ASP A N 1
ATOM 635 C CA . ASP A 1 82 ? 29.856 -10.686 -19.130 1.00 90.56 82 ASP A CA 1
ATOM 636 C C . ASP A 1 82 ? 30.169 -9.983 -17.803 1.00 90.56 82 ASP A C 1
ATOM 638 O O . ASP A 1 82 ? 31.020 -10.469 -17.055 1.00 90.56 82 ASP A O 1
ATOM 642 N N . LYS A 1 83 ? 29.461 -8.896 -17.458 1.00 94.19 83 LYS A N 1
ATOM 643 C CA . LYS A 1 83 ? 29.648 -8.246 -16.157 1.00 94.19 83 LYS A CA 1
ATOM 644 C C . LYS A 1 83 ? 29.128 -9.143 -15.025 1.00 94.19 83 LYS A C 1
ATOM 646 O O . LYS A 1 83 ? 28.032 -9.701 -15.138 1.00 94.19 83 LYS A O 1
ATOM 651 N N . PRO A 1 84 ? 29.875 -9.267 -13.914 1.00 94.75 84 PRO A N 1
ATOM 652 C CA . PRO A 1 84 ? 29.417 -10.023 -12.760 1.00 94.75 84 PRO A CA 1
ATOM 653 C C . PRO A 1 84 ? 28.219 -9.333 -12.102 1.00 94.75 84 PRO A C 1
ATOM 655 O O . PRO A 1 84 ? 28.075 -8.107 -12.162 1.00 94.75 84 PRO A O 1
ATOM 658 N N . ALA A 1 85 ? 27.395 -10.121 -11.409 1.00 95.12 85 ALA A N 1
ATOM 659 C CA . ALA A 1 85 ? 26.365 -9.579 -10.531 1.00 95.12 85 ALA A CA 1
ATOM 660 C C . ALA A 1 85 ? 26.983 -8.601 -9.513 1.00 95.12 85 ALA A C 1
ATOM 662 O O . ALA A 1 85 ? 28.151 -8.728 -9.128 1.00 95.12 85 ALA A O 1
ATOM 663 N N . ALA A 1 86 ? 26.206 -7.603 -9.097 1.00 96.88 86 ALA A N 1
ATOM 664 C CA . ALA A 1 86 ? 26.625 -6.677 -8.054 1.00 96.88 86 ALA A CA 1
ATOM 665 C C . ALA A 1 86 ? 26.840 -7.417 -6.727 1.00 96.88 86 ALA A C 1
ATOM 667 O O . ALA A 1 86 ? 25.985 -8.187 -6.282 1.00 96.88 86 ALA A O 1
ATOM 668 N N . SER A 1 87 ? 27.979 -7.179 -6.083 1.00 96.81 87 SER A N 1
ATOM 669 C CA . SER A 1 87 ? 28.216 -7.647 -4.722 1.00 96.81 87 SER A CA 1
ATOM 670 C C . SER A 1 87 ? 27.340 -6.878 -3.732 1.00 96.81 87 SER A C 1
ATOM 672 O O . SER A 1 87 ? 26.943 -5.737 -3.968 1.00 96.81 87 SER A O 1
ATOM 674 N N . ALA A 1 88 ? 27.077 -7.483 -2.573 1.00 95.50 88 ALA A N 1
ATOM 675 C CA . ALA A 1 88 ? 26.293 -6.831 -1.527 1.00 95.50 88 ALA A CA 1
ATOM 676 C C . ALA A 1 88 ? 26.926 -5.510 -1.044 1.00 95.50 88 ALA A C 1
ATOM 678 O O . ALA A 1 88 ? 26.206 -4.610 -0.627 1.00 95.50 88 ALA A O 1
ATOM 679 N N . GLU A 1 89 ? 28.255 -5.383 -1.104 1.00 96.69 89 GLU A N 1
ATOM 680 C CA . GLU A 1 89 ? 28.951 -4.151 -0.719 1.00 96.69 89 GLU A CA 1
ATOM 681 C C . GLU A 1 89 ? 28.782 -3.035 -1.751 1.00 96.69 89 GLU A C 1
ATOM 683 O O . GLU A 1 89 ? 28.515 -1.895 -1.376 1.00 96.69 89 GLU A O 1
ATOM 688 N N . GLU A 1 90 ? 28.865 -3.360 -3.044 1.00 97.81 90 GLU A N 1
ATOM 689 C CA . GLU A 1 90 ? 28.592 -2.390 -4.110 1.00 97.81 90 GLU A CA 1
ATOM 690 C C . GLU A 1 90 ? 27.147 -1.880 -4.022 1.00 97.81 90 GLU A C 1
ATOM 692 O O . GLU A 1 90 ? 26.919 -0.675 -4.104 1.00 97.81 90 GLU A O 1
ATOM 697 N N . VAL A 1 91 ? 26.182 -2.776 -3.771 1.00 97.88 91 VAL A N 1
ATOM 698 C CA . VAL A 1 91 ? 24.768 -2.411 -3.578 1.00 97.88 91 VAL A CA 1
ATOM 699 C C . VAL A 1 91 ? 24.597 -1.473 -2.383 1.00 97.88 91 VAL A C 1
ATOM 701 O O . VAL A 1 91 ? 23.985 -0.417 -2.526 1.00 97.88 91 VAL A O 1
ATOM 704 N N . ARG A 1 92 ? 25.153 -1.820 -1.213 1.00 97.62 92 ARG A N 1
ATOM 705 C CA . ARG A 1 92 ? 25.072 -0.969 -0.012 1.00 97.62 92 ARG A CA 1
ATOM 706 C C . ARG A 1 92 ? 25.709 0.397 -0.233 1.00 97.62 92 ARG A C 1
ATOM 708 O O . ARG A 1 92 ? 25.145 1.403 0.186 1.00 97.62 92 ARG A O 1
ATOM 715 N N . THR A 1 93 ? 26.860 0.433 -0.899 1.00 97.75 93 THR A N 1
ATOM 716 C CA . THR A 1 93 ? 27.574 1.678 -1.202 1.00 97.75 93 THR A CA 1
ATOM 717 C C . THR A 1 93 ? 26.749 2.562 -2.130 1.00 97.75 93 THR A C 1
ATOM 719 O O . THR A 1 93 ? 26.572 3.746 -1.850 1.00 97.75 93 THR A O 1
ATOM 722 N N . ALA A 1 94 ? 26.200 1.999 -3.208 1.00 98.38 94 ALA A N 1
ATOM 723 C CA . ALA A 1 94 ? 25.365 2.751 -4.136 1.00 98.38 94 ALA A CA 1
ATOM 724 C C . ALA A 1 94 ? 24.072 3.245 -3.475 1.00 98.38 94 ALA A C 1
ATOM 726 O O . ALA A 1 94 ? 23.713 4.411 -3.637 1.00 98.38 94 ALA A O 1
ATOM 727 N N . LEU A 1 95 ? 23.416 2.408 -2.667 1.00 98.50 95 LEU A N 1
ATOM 728 C CA . LEU A 1 95 ? 22.213 2.801 -1.935 1.00 98.50 95 LEU A CA 1
ATOM 729 C C . LEU A 1 95 ? 22.500 3.932 -0.938 1.00 98.50 95 LEU A C 1
ATOM 731 O O . LEU A 1 95 ? 21.769 4.916 -0.915 1.00 98.50 95 LEU A O 1
ATOM 735 N N . ALA A 1 96 ? 23.589 3.847 -0.168 1.00 98.31 96 ALA A N 1
ATOM 736 C CA . ALA A 1 96 ? 23.982 4.911 0.757 1.00 98.31 96 ALA A CA 1
ATOM 737 C C . ALA A 1 96 ? 24.242 6.242 0.033 1.00 98.31 96 ALA A C 1
ATOM 739 O O . ALA A 1 96 ? 23.801 7.290 0.497 1.00 98.31 96 ALA A O 1
ATOM 740 N N . ARG A 1 97 ? 24.897 6.209 -1.136 1.00 98.44 97 ARG A N 1
ATOM 741 C CA . ARG A 1 97 ? 25.124 7.409 -1.958 1.00 98.44 97 ARG A CA 1
ATOM 742 C C . ARG A 1 97 ? 23.819 8.002 -2.493 1.00 98.44 97 ARG A C 1
ATOM 744 O O . ARG A 1 97 ? 23.667 9.218 -2.475 1.00 98.44 97 ARG A O 1
ATOM 751 N N . ALA A 1 98 ? 22.877 7.164 -2.925 1.00 98.56 98 ALA A N 1
ATOM 752 C CA . ALA A 1 98 ? 21.568 7.620 -3.392 1.00 98.56 98 ALA A CA 1
ATOM 753 C C . ALA A 1 98 ? 20.757 8.279 -2.267 1.00 98.56 98 ALA A C 1
ATOM 755 O O . ALA A 1 98 ? 20.190 9.354 -2.457 1.00 98.56 98 ALA A O 1
ATOM 756 N N . LEU A 1 99 ? 20.749 7.672 -1.078 1.00 98.62 99 LEU A N 1
ATOM 757 C CA . LEU A 1 99 ? 20.058 8.220 0.089 1.00 98.62 99 LEU A CA 1
ATOM 758 C C . LEU A 1 99 ? 20.734 9.492 0.620 1.00 98.62 99 LEU A C 1
ATOM 760 O O . LEU A 1 99 ? 20.043 10.410 1.053 1.00 98.62 99 LEU A O 1
ATOM 764 N N . ASP A 1 100 ? 22.062 9.599 0.525 1.00 98.50 100 ASP A N 1
ATOM 765 C CA . ASP A 1 100 ? 22.795 10.835 0.824 1.00 98.50 100 ASP A CA 1
ATOM 766 C C . ASP A 1 100 ? 22.442 11.969 -0.130 1.00 98.50 100 ASP A C 1
ATOM 768 O O . ASP A 1 100 ? 22.188 13.090 0.317 1.00 98.50 100 ASP A O 1
ATOM 772 N N . HIS A 1 101 ? 22.384 11.672 -1.429 1.00 98.19 101 HIS A N 1
ATOM 773 C CA . HIS A 1 101 ? 21.962 12.637 -2.438 1.00 98.19 101 HIS A CA 1
ATOM 774 C C . HIS A 1 101 ? 20.539 13.124 -2.166 1.00 98.19 101 HIS A C 1
ATOM 776 O O . HIS A 1 101 ? 20.295 14.327 -2.088 1.00 98.19 101 HIS A O 1
ATOM 782 N N . LEU A 1 102 ? 19.614 12.193 -1.913 1.00 97.81 102 LEU A N 1
ATOM 783 C CA . LEU A 1 102 ? 18.221 12.512 -1.614 1.00 97.81 102 LEU A CA 1
ATOM 784 C C . LEU A 1 102 ? 18.081 13.337 -0.326 1.00 97.81 102 LEU A C 1
ATOM 786 O O . LEU A 1 102 ? 17.350 14.325 -0.302 1.00 97.81 102 LEU A O 1
ATOM 790 N N . ALA A 1 103 ? 18.823 12.997 0.731 1.00 98.25 103 ALA A N 1
ATOM 791 C CA . ALA A 1 103 ? 18.850 13.762 1.978 1.00 98.25 103 ALA A CA 1
ATOM 792 C C . ALA A 1 103 ? 19.398 15.190 1.799 1.00 98.25 103 ALA A C 1
ATOM 794 O O . ALA A 1 103 ? 18.977 16.101 2.522 1.00 98.25 103 ALA A O 1
ATOM 795 N N . GLY A 1 104 ? 20.331 15.382 0.861 1.00 97.56 104 GLY A N 1
ATOM 796 C CA . GLY A 1 104 ? 20.893 16.684 0.495 1.00 97.56 104 GLY A CA 1
ATOM 797 C C . GLY A 1 104 ? 19.962 17.558 -0.351 1.00 97.56 104 GLY A C 1
ATOM 798 O O . GLY A 1 104 ? 20.175 18.764 -0.410 1.00 97.56 104 GLY A O 1
ATOM 799 N N . LYS A 1 105 ? 18.933 16.967 -0.968 1.00 96.75 105 LYS A N 1
ATOM 800 C CA . LYS A 1 105 ? 17.920 17.651 -1.791 1.00 96.75 105 LYS A CA 1
ATOM 801 C C . LYS A 1 105 ? 16.624 17.972 -1.034 1.00 96.75 105 LYS A C 1
ATOM 803 O O . LYS A 1 105 ? 15.694 18.486 -1.642 1.00 96.75 105 LYS A O 1
ATOM 808 N N . GLN A 1 106 ? 16.544 17.634 0.255 1.00 98.25 106 GLN A N 1
ATOM 809 C CA . GLN A 1 106 ? 15.392 17.982 1.087 1.00 98.25 106 GLN A CA 1
ATOM 810 C C . GLN A 1 106 ? 15.423 19.474 1.434 1.00 98.25 106 GLN A C 1
ATOM 812 O O . GLN A 1 106 ? 16.432 19.958 1.955 1.00 98.25 106 GLN A O 1
ATOM 817 N N . GLU A 1 107 ? 14.309 20.159 1.198 1.00 97.62 107 GLU A N 1
ATOM 818 C CA . GLU A 1 107 ? 14.114 21.573 1.522 1.00 97.62 107 GLU A CA 1
ATOM 819 C C . GLU A 1 107 ? 13.896 21.793 3.031 1.00 97.62 107 GLU A C 1
ATOM 821 O O . GLU A 1 107 ? 13.658 20.854 3.798 1.00 97.62 107 GLU A O 1
ATOM 826 N N . GLU A 1 108 ? 13.977 23.049 3.485 1.00 97.38 108 GLU A N 1
ATOM 827 C CA . GLU A 1 108 ? 13.839 23.401 4.911 1.00 97.38 108 GLU A CA 1
ATOM 828 C C . GLU A 1 108 ? 12.476 23.017 5.507 1.00 97.38 108 GLU A C 1
ATOM 830 O O . GLU A 1 108 ? 12.392 22.703 6.695 1.00 97.38 108 GLU A O 1
ATOM 835 N N . ASP A 1 109 ? 11.418 23.022 4.694 1.00 96.94 109 ASP A N 1
ATOM 836 C CA . ASP A 1 109 ? 10.064 22.639 5.102 1.00 96.94 109 ASP A CA 1
ATOM 837 C C . ASP A 1 109 ? 9.839 21.116 5.134 1.00 96.94 109 ASP A C 1
ATOM 839 O O . ASP A 1 109 ? 8.761 20.665 5.521 1.00 96.94 109 ASP A O 1
ATOM 843 N N . GLY A 1 110 ? 10.853 20.330 4.757 1.00 97.50 110 GLY A N 1
ATOM 844 C CA . GLY A 1 110 ? 10.815 18.872 4.713 1.00 97.50 110 GLY A CA 1
ATOM 845 C C . GLY A 1 110 ? 10.379 18.280 3.371 1.00 97.50 110 GLY A C 1
ATOM 846 O O . GLY A 1 110 ? 10.380 17.052 3.252 1.00 97.50 110 GLY A O 1
ATOM 847 N N . SER A 1 111 ? 10.036 19.103 2.376 1.00 97.56 111 SER A N 1
ATOM 848 C CA . SER A 1 111 ? 9.627 18.664 1.037 1.00 97.56 111 SER A CA 1
ATOM 849 C C . SER A 1 111 ? 10.812 18.359 0.107 1.00 97.56 111 SER A C 1
ATOM 851 O O . SER A 1 111 ? 11.979 18.578 0.442 1.00 97.56 111 SER A O 1
ATOM 853 N N . TRP A 1 112 ? 10.503 17.822 -1.077 1.00 96.38 112 TRP A N 1
ATOM 854 C CA . TRP A 1 112 ? 11.440 17.679 -2.194 1.00 96.38 112 TRP A CA 1
ATOM 855 C C . TRP A 1 112 ? 10.843 18.340 -3.436 1.00 96.38 112 TRP A C 1
ATOM 857 O O . TRP A 1 112 ? 9.657 18.142 -3.697 1.00 96.38 112 TRP A O 1
ATOM 867 N N . PRO A 1 113 ? 11.633 19.075 -4.233 1.00 87.56 113 PRO A N 1
ATOM 868 C CA . PRO A 1 113 ? 11.115 19.790 -5.391 1.00 87.56 113 PRO A CA 1
ATOM 869 C C . PRO A 1 113 ? 10.615 18.836 -6.482 1.00 87.56 113 PRO A C 1
ATOM 871 O O . PRO A 1 113 ? 11.188 17.766 -6.699 1.00 87.56 113 PRO A O 1
ATOM 874 N N . GLY A 1 114 ? 9.593 19.282 -7.218 1.00 81.12 114 GLY A N 1
ATOM 875 C CA . GLY A 1 114 ? 9.063 18.576 -8.383 1.00 81.12 114 GLY A CA 1
ATOM 876 C C . GLY A 1 114 ? 8.106 17.450 -8.007 1.00 81.12 114 GLY A C 1
ATOM 877 O O . GLY A 1 114 ? 8.481 16.279 -8.044 1.00 81.12 114 GLY A O 1
ATOM 878 N N . TYR A 1 115 ? 6.852 17.832 -7.729 1.00 88.81 115 TYR A N 1
ATOM 879 C CA . TYR A 1 115 ? 5.789 17.008 -7.135 1.00 88.81 115 TYR A CA 1
ATOM 880 C C . TYR A 1 115 ? 6.023 16.754 -5.648 1.00 88.81 115 TYR A C 1
ATOM 882 O O . TYR A 1 115 ? 6.321 15.637 -5.238 1.00 88.81 115 TYR A O 1
ATOM 890 N N . GLU A 1 116 ? 5.890 17.797 -4.837 1.00 95.62 116 GLU A N 1
ATOM 891 C CA . GLU A 1 116 ? 6.332 17.850 -3.445 1.00 95.62 116 GLU A CA 1
ATOM 892 C C . GLU A 1 116 ? 5.758 16.717 -2.583 1.00 95.62 116 GLU A C 1
ATOM 894 O O . GLU A 1 116 ? 6.489 16.074 -1.825 1.00 95.62 116 GLU A O 1
ATOM 899 N N . GLN A 1 117 ? 4.470 16.397 -2.742 1.00 97.69 117 GLN A N 1
ATOM 900 C CA . GLN A 1 117 ? 3.831 15.301 -2.011 1.00 97.69 117 GLN A CA 1
ATOM 901 C C . GLN A 1 117 ? 4.337 13.929 -2.476 1.00 97.69 117 GLN A C 1
ATOM 903 O O . GLN A 1 117 ? 4.609 13.055 -1.649 1.00 97.69 117 GLN A O 1
ATOM 908 N N . ALA A 1 118 ? 4.493 13.732 -3.790 1.00 97.38 118 ALA A N 1
ATOM 909 C CA . ALA A 1 118 ? 5.046 12.490 -4.328 1.00 97.38 118 ALA A CA 1
ATOM 910 C C . ALA A 1 118 ? 6.526 12.322 -3.948 1.00 97.38 118 ALA A C 1
ATOM 912 O O . ALA A 1 118 ? 6.941 11.235 -3.554 1.00 97.38 118 ALA A O 1
ATOM 913 N N . GLY A 1 119 ? 7.309 13.397 -4.024 1.00 97.50 119 GLY A N 1
ATOM 914 C CA . GLY A 1 119 ? 8.715 13.447 -3.643 1.00 97.50 119 GLY A CA 1
ATOM 915 C C . GLY A 1 119 ? 8.907 13.078 -2.176 1.00 97.50 119 GLY A C 1
ATOM 916 O O . GLY A 1 119 ? 9.687 12.174 -1.880 1.00 97.50 119 GLY A O 1
ATOM 917 N N . ALA A 1 120 ? 8.124 13.679 -1.273 1.00 98.31 120 ALA A N 1
ATOM 918 C CA . ALA A 1 120 ? 8.121 13.307 0.140 1.00 98.31 120 ALA A CA 1
ATOM 919 C C . ALA A 1 120 ? 7.726 11.835 0.346 1.00 98.31 120 ALA A C 1
ATOM 921 O O . ALA A 1 120 ? 8.423 11.106 1.051 1.00 98.31 120 ALA A O 1
ATOM 922 N N . GLY A 1 121 ? 6.663 11.363 -0.314 1.00 98.31 121 GLY A N 1
ATOM 923 C CA . GLY A 1 121 ? 6.225 9.968 -0.231 1.00 98.31 121 GLY A CA 1
ATOM 924 C C . GLY A 1 121 ? 7.277 8.959 -0.709 1.00 98.31 121 GLY A C 1
ATOM 925 O O . GLY A 1 121 ? 7.473 7.929 -0.063 1.00 98.31 121 GLY A O 1
ATOM 926 N N . LEU A 1 122 ? 7.980 9.239 -1.811 1.00 98.50 122 LEU A N 1
ATOM 927 C CA . LEU A 1 122 ? 9.066 8.391 -2.321 1.00 98.50 122 LEU A CA 1
ATOM 928 C C . LEU A 1 122 ? 10.305 8.442 -1.424 1.00 98.50 122 LEU A C 1
ATOM 930 O O . LEU A 1 122 ? 10.912 7.402 -1.177 1.00 98.50 122 LEU A O 1
ATOM 934 N N . ALA A 1 123 ? 10.672 9.620 -0.917 1.00 98.44 123 ALA A N 1
ATOM 935 C CA . ALA A 1 123 ? 11.826 9.770 -0.039 1.00 98.44 123 ALA A CA 1
ATOM 936 C C . ALA A 1 123 ? 11.626 9.066 1.306 1.00 98.44 123 ALA A C 1
ATOM 938 O O . ALA A 1 123 ? 12.528 8.372 1.771 1.00 98.44 123 ALA A O 1
ATOM 939 N N . ILE A 1 124 ? 10.427 9.165 1.891 1.00 98.56 124 ILE A N 1
ATOM 940 C CA . ILE A 1 124 ? 10.046 8.413 3.095 1.00 98.56 124 ILE A CA 1
ATOM 941 C C . ILE A 1 124 ? 10.210 6.907 2.860 1.00 98.56 124 ILE A C 1
ATOM 943 O O . ILE A 1 124 ? 10.871 6.244 3.659 1.00 98.56 124 ILE A O 1
ATOM 947 N N . GLN A 1 125 ? 9.669 6.380 1.754 1.00 98.19 125 GLN A N 1
ATOM 948 C CA . GLN A 1 125 ? 9.829 4.963 1.401 1.00 98.19 125 GLN A CA 1
ATOM 949 C C . GLN A 1 125 ? 11.312 4.588 1.267 1.00 98.19 125 GLN A C 1
ATOM 951 O O . GLN A 1 125 ? 11.735 3.598 1.854 1.00 98.19 125 GLN A O 1
ATOM 956 N N . ALA A 1 126 ? 12.113 5.405 0.577 1.00 98.00 126 ALA A N 1
ATOM 957 C CA . ALA A 1 126 ? 13.532 5.129 0.352 1.00 98.00 126 ALA A CA 1
ATOM 958 C C . ALA A 1 126 ? 14.356 5.127 1.658 1.00 98.00 126 ALA A C 1
ATOM 960 O O . ALA A 1 126 ? 15.212 4.267 1.879 1.00 98.00 126 ALA A O 1
ATOM 961 N N . PHE A 1 127 ? 14.091 6.064 2.576 1.00 98.06 127 PHE A N 1
ATOM 962 C CA . PHE A 1 127 ? 14.766 6.080 3.878 1.00 98.06 127 PHE A CA 1
ATOM 963 C C . PHE A 1 127 ? 14.373 4.885 4.753 1.00 98.06 127 PHE A C 1
ATOM 965 O O . PHE A 1 127 ? 15.237 4.319 5.424 1.00 98.06 127 PHE A O 1
ATOM 972 N N . LEU A 1 128 ? 13.099 4.480 4.736 1.00 95.75 128 LEU A N 1
ATOM 973 C CA . LEU A 1 128 ? 12.621 3.302 5.469 1.00 95.75 128 LEU A CA 1
ATOM 974 C C . LEU A 1 128 ? 13.172 1.998 4.882 1.00 95.75 128 LEU A C 1
ATOM 976 O O . LEU A 1 128 ? 13.544 1.093 5.632 1.00 95.75 128 LEU A O 1
ATOM 980 N N . GLY A 1 129 ? 13.251 1.904 3.554 1.00 92.62 129 GLY A N 1
ATOM 981 C CA . GLY A 1 129 ? 13.728 0.732 2.824 1.00 92.62 129 GLY A CA 1
ATOM 982 C C . GLY A 1 129 ? 15.246 0.533 2.874 1.00 92.62 129 GLY A C 1
ATOM 983 O O . GLY A 1 129 ? 15.725 -0.597 2.729 1.00 92.62 129 GLY A O 1
ATOM 984 N N . GLY A 1 130 ? 16.009 1.578 3.218 1.00 91.75 130 GLY A N 1
ATOM 985 C CA . GLY A 1 130 ? 17.461 1.582 3.447 1.00 91.75 130 GLY A CA 1
ATOM 986 C C . GLY A 1 130 ? 17.990 0.684 4.583 1.00 91.75 130 GLY A C 1
ATOM 987 O O . GLY A 1 130 ? 19.073 0.918 5.109 1.00 91.75 130 GLY A O 1
ATOM 988 N N . LYS A 1 131 ? 17.290 -0.379 4.988 1.00 90.06 131 LYS A N 1
ATOM 989 C CA . LYS A 1 131 ? 17.636 -1.223 6.154 1.00 90.06 131 LYS A CA 1
ATOM 990 C C . LYS A 1 131 ? 18.945 -1.998 6.012 1.00 90.06 131 LYS A C 1
ATOM 992 O O . LYS A 1 131 ? 19.491 -2.479 7.002 1.00 90.06 131 LYS A O 1
ATOM 997 N N . CYS A 1 132 ? 19.441 -2.167 4.787 1.00 90.38 132 CYS A N 1
ATOM 998 C CA . CYS A 1 132 ? 20.697 -2.870 4.534 1.00 90.38 132 CYS A CA 1
ATOM 999 C C . CYS A 1 132 ? 21.944 -1.984 4.654 1.00 90.38 132 CYS A C 1
ATOM 1001 O O . CYS A 1 132 ? 23.051 -2.508 4.514 1.00 90.38 132 CYS A O 1
ATOM 1003 N N . ILE A 1 133 ? 21.797 -0.681 4.914 1.00 93.25 133 ILE A N 1
ATOM 1004 C CA . ILE A 1 133 ? 22.915 0.240 5.148 1.00 93.25 133 ILE A CA 1
ATOM 1005 C C . ILE A 1 133 ? 22.986 0.657 6.622 1.00 93.25 133 ILE A C 1
ATOM 1007 O O . ILE A 1 133 ? 21.986 0.692 7.331 1.00 93.25 133 ILE A O 1
ATOM 1011 N N . GLN A 1 134 ? 24.190 0.973 7.102 1.00 86.56 134 GLN A N 1
ATOM 1012 C CA . GLN A 1 134 ? 24.435 1.405 8.484 1.00 86.56 134 GLN A CA 1
ATOM 1013 C C . GLN A 1 134 ? 24.532 2.933 8.570 1.00 86.56 134 GLN A C 1
ATOM 1015 O O . GLN A 1 134 ? 25.573 3.477 8.939 1.00 86.56 134 GLN A O 1
ATOM 1020 N N . LYS A 1 135 ? 23.465 3.639 8.180 1.00 93.62 135 LYS A N 1
ATOM 1021 C CA . LYS A 1 135 ? 23.394 5.103 8.268 1.00 93.62 135 LYS A CA 1
ATOM 1022 C C . LYS A 1 135 ? 22.015 5.550 8.733 1.00 93.62 135 LYS A C 1
ATOM 1024 O O . LYS A 1 135 ? 21.011 4.960 8.352 1.00 93.62 135 LYS A O 1
ATOM 1029 N N . ASP A 1 136 ? 21.995 6.572 9.580 1.00 94.38 136 ASP A N 1
ATOM 1030 C CA . ASP A 1 136 ? 20.778 7.090 10.195 1.00 94.38 136 ASP A CA 1
ATOM 1031 C C . ASP A 1 136 ? 20.220 8.279 9.398 1.00 94.38 136 ASP A C 1
ATOM 1033 O O . ASP A 1 136 ? 20.883 9.308 9.261 1.00 94.38 136 ASP A O 1
ATOM 1037 N N . TYR A 1 137 ? 18.992 8.128 8.898 1.00 96.81 137 TYR A N 1
ATOM 1038 C CA . TYR A 1 137 ? 18.227 9.176 8.214 1.00 96.81 137 TYR A CA 1
ATOM 1039 C C . TYR A 1 137 ? 16.966 9.583 8.987 1.00 96.81 137 TYR A C 1
ATOM 1041 O O . TYR A 1 137 ? 16.104 10.264 8.434 1.00 96.81 137 TYR A O 1
ATOM 1049 N N . THR A 1 138 ? 16.849 9.214 10.268 1.00 95.75 138 THR A N 1
ATOM 1050 C CA . THR A 1 138 ? 15.643 9.442 11.084 1.00 95.75 138 THR A CA 1
ATOM 1051 C C . THR A 1 138 ? 15.201 10.905 11.076 1.00 95.75 138 THR A C 1
ATOM 1053 O O . THR A 1 138 ? 14.017 11.185 10.930 1.00 95.75 138 THR A O 1
ATOM 1056 N N . ALA A 1 139 ? 16.135 11.860 11.152 1.00 97.69 139 ALA A N 1
ATOM 1057 C CA . ALA A 1 139 ? 15.801 13.286 11.103 1.00 97.69 139 ALA A CA 1
ATOM 1058 C C . ALA A 1 139 ? 15.192 13.716 9.753 1.00 97.69 139 ALA A C 1
ATOM 1060 O O . ALA A 1 139 ? 14.243 14.495 9.724 1.00 97.69 139 ALA A O 1
ATOM 1061 N N . LYS A 1 140 ? 15.714 13.186 8.640 1.00 98.19 140 LYS A N 1
ATOM 1062 C CA . LYS A 1 140 ? 15.237 13.479 7.278 1.00 98.19 140 LYS A CA 1
ATOM 1063 C C . LYS A 1 140 ? 13.866 12.857 7.027 1.00 98.19 140 LYS A C 1
ATOM 1065 O O . LYS A 1 140 ? 12.964 13.525 6.523 1.00 98.19 140 LYS A O 1
ATOM 1070 N N . LEU A 1 141 ? 13.703 11.608 7.462 1.00 97.88 141 LEU A N 1
ATOM 1071 C CA . LEU A 1 141 ? 12.435 10.884 7.482 1.00 97.88 141 LEU A CA 1
ATOM 1072 C C . LEU A 1 141 ? 11.368 11.644 8.284 1.00 97.88 141 LEU A C 1
ATOM 1074 O O . LEU A 1 141 ? 10.263 11.852 7.787 1.00 97.88 141 LEU A O 1
ATOM 1078 N N . GLN A 1 142 ? 11.708 12.100 9.494 1.00 98.25 142 GLN A N 1
ATOM 1079 C CA . GLN A 1 142 ? 10.781 12.828 10.359 1.00 98.25 142 GLN A CA 1
ATOM 1080 C C . GLN A 1 142 ? 10.358 14.164 9.742 1.00 98.25 142 GLN A C 1
ATOM 1082 O O . GLN A 1 142 ? 9.167 14.457 9.716 1.00 98.25 142 GLN A O 1
ATOM 1087 N N . ALA A 1 143 ? 11.296 14.923 9.168 1.00 98.62 143 ALA A N 1
ATOM 1088 C CA . ALA A 1 143 ? 10.983 16.171 8.473 1.00 98.62 143 ALA A CA 1
ATOM 1089 C C . ALA A 1 143 ? 10.033 15.954 7.277 1.00 98.62 143 ALA A C 1
ATOM 1091 O O . ALA A 1 143 ? 9.079 16.709 7.111 1.00 98.62 143 ALA A O 1
ATOM 1092 N N . GLY A 1 144 ? 10.223 14.884 6.494 1.00 98.56 144 GLY A N 1
ATOM 1093 C CA . GLY A 1 144 ? 9.307 14.536 5.400 1.00 98.56 144 GLY A CA 1
ATOM 1094 C C . GLY A 1 144 ? 7.909 14.132 5.886 1.00 98.56 144 GLY A C 1
ATOM 1095 O O . GLY A 1 144 ? 6.902 14.510 5.285 1.00 98.56 144 GLY A O 1
ATOM 1096 N N . LEU A 1 145 ? 7.822 13.396 7.000 1.00 98.62 145 LEU A N 1
ATOM 1097 C CA . LEU A 1 145 ? 6.541 13.053 7.626 1.00 98.62 145 LEU A CA 1
ATOM 1098 C C . LEU A 1 145 ? 5.833 14.283 8.196 1.00 98.62 145 LEU A C 1
ATOM 1100 O O . LEU A 1 145 ? 4.615 14.399 8.065 1.00 98.62 145 LEU A O 1
ATOM 1104 N N . ASP A 1 146 ? 6.575 15.205 8.804 1.00 98.50 146 ASP A N 1
ATOM 1105 C CA . ASP A 1 146 ? 6.029 16.449 9.346 1.00 98.50 146 ASP A CA 1
ATOM 1106 C C . ASP A 1 146 ? 5.534 17.375 8.230 1.00 98.50 146 ASP A C 1
ATOM 1108 O O . ASP A 1 146 ? 4.454 17.957 8.361 1.00 98.50 146 ASP A O 1
ATOM 1112 N N . TYR A 1 147 ? 6.236 17.413 7.092 1.00 98.69 147 TYR A N 1
ATOM 1113 C CA . TYR A 1 147 ? 5.739 18.047 5.874 1.00 98.69 147 TYR A CA 1
ATOM 1114 C C . TYR A 1 147 ? 4.386 17.455 5.455 1.00 98.69 147 TYR A C 1
ATOM 1116 O O . TYR A 1 147 ? 3.397 18.185 5.405 1.00 98.69 147 TYR A O 1
ATOM 1124 N N . LEU A 1 148 ? 4.284 16.135 5.244 1.00 98.62 148 LEU A N 1
ATOM 1125 C CA . LEU A 1 148 ? 3.014 15.510 4.840 1.00 98.62 148 LEU A CA 1
ATOM 1126 C C . LEU A 1 148 ? 1.899 15.721 5.876 1.00 98.62 148 LEU A C 1
ATOM 1128 O O . LEU A 1 148 ? 0.765 16.013 5.501 1.00 98.62 148 LEU A O 1
ATOM 1132 N N . ARG A 1 149 ? 2.205 15.658 7.178 1.00 98.38 149 ARG A N 1
ATOM 1133 C CA . ARG A 1 149 ? 1.250 15.999 8.249 1.00 98.38 149 ARG A CA 1
ATOM 1134 C C . ARG A 1 149 ? 0.732 17.427 8.117 1.00 98.38 149 ARG A C 1
ATOM 1136 O O . ARG A 1 149 ? -0.465 17.639 8.280 1.00 98.38 149 ARG A O 1
ATOM 1143 N N . SER A 1 150 ? 1.608 18.385 7.811 1.00 97.88 150 SER A N 1
ATOM 1144 C CA . SER A 1 150 ? 1.228 19.793 7.637 1.00 97.88 150 SER A CA 1
ATOM 1145 C C . SER A 1 150 ? 0.314 20.023 6.431 1.00 97.88 150 SER A C 1
ATOM 1147 O O . SER A 1 150 ? -0.502 20.941 6.451 1.00 97.88 150 SER A O 1
ATOM 1149 N N . GLN A 1 151 ? 0.425 19.176 5.403 1.00 98.06 151 GLN A N 1
ATOM 1150 C CA . GLN A 1 151 ? -0.397 19.248 4.196 1.00 98.06 151 GLN A CA 1
ATOM 1151 C C . GLN A 1 151 ? -1.721 18.477 4.324 1.00 98.06 151 GLN A C 1
ATOM 1153 O O . GLN A 1 151 ? -2.623 18.658 3.505 1.00 98.06 151 GLN A O 1
ATOM 1158 N N . PHE A 1 152 ? -1.855 17.591 5.315 1.00 98.38 152 PHE A N 1
ATOM 1159 C CA . PHE A 1 152 ? -3.022 16.725 5.437 1.00 98.38 152 PHE A CA 1
ATOM 1160 C C . PHE A 1 152 ? -4.283 17.495 5.851 1.00 98.38 152 PHE A C 1
ATOM 1162 O O . PHE A 1 152 ? -4.333 18.128 6.906 1.00 98.38 152 PHE A O 1
ATOM 1169 N N . THR A 1 153 ? -5.343 17.366 5.055 1.00 97.25 153 THR A N 1
ATOM 1170 C CA . THR A 1 153 ? -6.636 18.010 5.306 1.00 97.25 153 THR A CA 1
ATOM 1171 C C . THR A 1 153 ? -7.679 16.969 5.718 1.00 97.25 153 THR A C 1
ATOM 1173 O O . THR A 1 153 ? -8.151 16.224 4.865 1.00 97.25 153 THR A O 1
ATOM 1176 N N . PRO A 1 154 ? -8.102 16.874 6.992 1.00 94.94 154 PRO A N 1
ATOM 1177 C CA . PRO A 1 154 ? -9.110 15.898 7.405 1.00 94.94 154 PRO A CA 1
ATOM 1178 C C . PRO A 1 154 ? -10.502 16.253 6.863 1.00 94.94 154 PRO A C 1
ATOM 1180 O O . PRO A 1 154 ? -10.900 17.417 6.853 1.00 94.94 154 PRO A O 1
ATOM 1183 N N . ALA A 1 155 ? -11.302 15.244 6.502 1.00 90.25 155 ALA A N 1
ATOM 1184 C CA . ALA A 1 155 ? -12.665 15.451 5.993 1.00 90.25 155 ALA A CA 1
ATOM 1185 C C . ALA A 1 155 ? -13.580 16.216 6.976 1.00 90.25 155 ALA A C 1
ATOM 1187 O O . ALA A 1 155 ? -14.468 16.953 6.553 1.00 90.25 155 ALA A O 1
ATOM 1188 N N . SER A 1 156 ? -13.332 16.104 8.288 1.00 88.31 156 SER A N 1
ATOM 1189 C CA . SER A 1 156 ? -14.050 16.856 9.327 1.00 88.31 156 SER A CA 1
ATOM 1190 C C . SER A 1 156 ? -13.870 18.375 9.228 1.00 88.31 156 SER A C 1
ATOM 1192 O O . SER A 1 156 ? -14.673 19.111 9.795 1.00 88.31 156 SER A O 1
ATOM 1194 N N . GLY A 1 157 ? -12.846 18.853 8.509 1.00 89.56 157 GLY A N 1
ATOM 1195 C CA . GLY A 1 157 ? -12.647 20.275 8.214 1.00 89.56 157 GLY A CA 1
ATOM 1196 C C . GLY A 1 157 ? -13.717 20.874 7.294 1.00 89.56 157 GLY A C 1
ATOM 1197 O O . GLY A 1 157 ? -13.829 22.092 7.207 1.00 89.56 157 GLY A O 1
ATOM 1198 N N . PHE A 1 158 ? -14.539 20.036 6.656 1.00 91.38 158 PHE A N 1
ATOM 1199 C CA . PHE A 1 158 ? -15.567 20.432 5.692 1.00 91.38 158 PHE A CA 1
ATOM 1200 C C . PHE A 1 158 ? -16.991 20.112 6.174 1.00 91.38 158 PHE A C 1
ATOM 1202 O O . PHE A 1 158 ? -17.857 19.784 5.365 1.00 91.38 158 PHE A O 1
ATOM 1209 N N . ALA A 1 159 ? -17.249 20.190 7.485 1.00 84.62 159 ALA A N 1
ATOM 1210 C CA . ALA A 1 159 ? -18.537 19.811 8.085 1.00 84.62 159 ALA A CA 1
ATOM 1211 C C . ALA A 1 159 ? -19.763 20.458 7.402 1.00 84.62 159 ALA A C 1
ATOM 1213 O O . ALA A 1 159 ? -20.791 19.802 7.247 1.00 84.62 159 ALA A O 1
ATOM 1214 N N . ASP A 1 160 ? -19.626 21.702 6.931 1.00 91.38 160 ASP A N 1
ATOM 1215 C CA . ASP A 1 160 ? -20.694 22.458 6.262 1.00 91.38 160 ASP A CA 1
ATOM 1216 C C . ASP A 1 160 ? -20.630 22.403 4.721 1.00 91.38 160 ASP A C 1
ATOM 1218 O O . ASP A 1 160 ? -21.448 23.022 4.040 1.00 91.38 160 ASP A O 1
ATOM 1222 N N . ASN A 1 161 ? -19.666 21.675 4.142 1.00 93.56 161 ASN A N 1
ATOM 1223 C CA . ASN A 1 161 ? -19.485 21.565 2.693 1.00 93.56 161 ASN A CA 1
ATOM 1224 C C . ASN A 1 161 ? -19.189 20.114 2.262 1.00 93.56 161 ASN A C 1
ATOM 1226 O O . ASN A 1 161 ? -18.034 19.755 2.024 1.00 93.56 161 ASN A O 1
ATOM 1230 N N . PRO A 1 162 ? -20.230 19.274 2.100 1.00 88.44 162 PRO A N 1
ATOM 1231 C CA . PRO A 1 162 ? -20.070 17.870 1.718 1.00 88.44 162 PRO A CA 1
ATOM 1232 C C . PRO A 1 162 ? -19.371 17.655 0.368 1.00 88.44 162 PRO A C 1
ATOM 1234 O O . PRO A 1 162 ? -18.679 16.654 0.194 1.00 88.44 162 PRO A O 1
ATOM 1237 N N . ALA A 1 163 ? -19.522 18.585 -0.582 1.00 92.25 163 ALA A N 1
ATOM 1238 C CA . ALA A 1 163 ? -18.858 18.500 -1.882 1.00 92.25 163 ALA A CA 1
ATOM 1239 C C . ALA A 1 163 ? -17.337 18.689 -1.745 1.00 92.25 163 ALA A C 1
ATOM 1241 O O . ALA A 1 163 ? -16.567 17.884 -2.270 1.00 92.25 163 ALA A O 1
ATOM 1242 N N . ALA A 1 164 ? -16.905 19.688 -0.968 1.00 94.38 164 ALA A N 1
ATOM 1243 C CA . ALA A 1 164 ? -15.490 19.865 -0.641 1.00 94.38 164 ALA A CA 1
ATOM 1244 C C . ALA A 1 164 ? -14.962 18.704 0.215 1.00 94.38 164 ALA A C 1
ATOM 1246 O O . ALA A 1 164 ? -13.889 18.184 -0.064 1.00 94.38 164 ALA A O 1
ATOM 1247 N N . ALA A 1 165 ? -15.744 18.202 1.178 1.00 93.88 165 ALA A N 1
ATOM 1248 C CA . ALA A 1 165 ? -15.373 17.020 1.959 1.00 93.88 165 ALA A CA 1
ATOM 1249 C C . ALA A 1 165 ? -15.082 15.804 1.061 1.00 93.88 165 ALA A C 1
ATOM 1251 O O . ALA A 1 165 ? -14.101 15.090 1.273 1.00 93.88 165 ALA A O 1
ATOM 1252 N N . ALA A 1 166 ? -15.914 15.586 0.037 1.00 94.06 166 ALA A N 1
ATOM 1253 C CA . ALA A 1 166 ? -15.750 14.489 -0.907 1.00 94.06 166 ALA A CA 1
ATOM 1254 C C . ALA A 1 166 ? -14.486 14.643 -1.766 1.00 94.06 166 ALA A C 1
ATOM 1256 O O . ALA A 1 166 ? -13.758 13.660 -1.931 1.00 94.06 166 ALA A O 1
ATOM 1257 N N . LYS A 1 167 ? -14.203 15.849 -2.273 1.00 95.50 167 LYS A N 1
ATOM 1258 C CA . LYS A 1 167 ? -13.076 16.102 -3.184 1.00 95.50 167 LYS A CA 1
ATOM 1259 C C . LYS A 1 167 ? -11.736 16.315 -2.468 1.00 95.50 167 LYS A C 1
ATOM 1261 O O . LYS A 1 167 ? -10.717 15.817 -2.929 1.00 95.50 167 LYS A O 1
ATOM 1266 N N . GLU A 1 168 ? -11.734 17.013 -1.338 1.00 95.94 168 GLU A N 1
ATOM 1267 C CA . GLU A 1 168 ? -10.522 17.508 -0.667 1.00 95.94 168 GLU A CA 1
ATOM 1268 C C . GLU A 1 168 ? -10.231 16.813 0.673 1.00 95.94 168 GLU A C 1
ATOM 1270 O O . GLU A 1 168 ? -9.100 16.849 1.162 1.00 95.94 168 GLU A O 1
ATOM 1275 N N . GLY A 1 169 ? -11.216 16.145 1.282 1.00 96.81 169 GLY A N 1
ATOM 1276 C CA . GLY A 1 169 ? -11.011 15.418 2.535 1.00 96.81 169 GLY A CA 1
ATOM 1277 C C . GLY A 1 169 ? -9.974 14.299 2.390 1.00 96.81 169 GLY A C 1
ATOM 1278 O O . GLY A 1 169 ? -10.043 13.476 1.490 1.00 96.81 169 GLY A O 1
ATOM 1279 N N . GLY A 1 170 ? -9.002 14.218 3.281 1.00 97.38 170 GLY A N 1
ATOM 1280 C CA . GLY A 1 170 ? -7.915 13.244 3.202 1.00 97.38 170 GLY A CA 1
ATOM 1281 C C . GLY A 1 170 ? -6.809 13.584 2.198 1.00 97.38 170 GLY A C 1
ATOM 1282 O O . GLY A 1 170 ? -5.926 12.756 2.005 1.00 97.38 170 GLY A O 1
ATOM 1283 N N . THR A 1 171 ? -6.830 14.761 1.562 1.00 98.12 171 THR A N 1
ATOM 1284 C CA . THR A 1 171 ? -5.733 15.192 0.680 1.00 98.12 171 THR A CA 1
ATOM 1285 C C . THR A 1 171 ? -4.508 15.651 1.470 1.00 98.12 171 THR A C 1
ATOM 1287 O O . THR A 1 171 ? -4.626 16.233 2.546 1.00 98.12 171 THR A O 1
ATOM 1290 N N . PHE A 1 172 ? -3.326 15.464 0.888 1.00 98.00 172 PHE A N 1
ATOM 1291 C CA . PHE A 1 172 ? -2.071 16.122 1.278 1.00 98.00 172 PHE A CA 1
ATOM 1292 C C . PHE A 1 172 ? -1.859 17.473 0.561 1.00 98.00 172 PHE A C 1
ATOM 1294 O O . PHE A 1 172 ? -0.851 17.669 -0.110 1.00 98.00 172 PHE A O 1
ATOM 1301 N N . GLY A 1 173 ? -2.819 18.398 0.632 1.00 93.50 173 GLY A N 1
ATOM 1302 C CA . GLY A 1 173 ? -2.664 19.753 0.073 1.00 93.50 173 GLY A CA 1
ATOM 1303 C C . GLY A 1 173 ? -2.727 19.836 -1.461 1.00 93.50 173 GLY A C 1
ATOM 1304 O O . GLY A 1 173 ? -2.433 20.875 -2.045 1.00 93.50 173 GLY A O 1
ATOM 1305 N N . THR A 1 174 ? -3.121 18.751 -2.132 1.00 94.81 174 THR A N 1
ATOM 1306 C CA . THR A 1 174 ? -3.348 18.692 -3.583 1.00 94.81 174 THR A CA 1
ATOM 1307 C C . THR A 1 174 ? -4.463 17.700 -3.897 1.00 94.81 174 THR A C 1
ATOM 1309 O O . THR A 1 174 ? -4.575 16.676 -3.235 1.00 94.81 174 THR A O 1
ATOM 1312 N N . THR A 1 175 ? -5.281 17.938 -4.915 1.00 94.94 175 THR A N 1
ATOM 1313 C CA . THR A 1 175 ? -6.249 16.936 -5.399 1.00 94.94 175 THR A CA 1
ATOM 1314 C C . THR A 1 175 ? -5.642 15.988 -6.433 1.00 94.94 175 THR A C 1
ATOM 1316 O O . THR A 1 175 ? -6.271 15.001 -6.805 1.00 94.94 175 THR A O 1
ATOM 1319 N N . ASN A 1 176 ? -4.388 16.223 -6.838 1.00 97.62 176 ASN A N 1
ATOM 1320 C CA . ASN A 1 176 ? -3.703 15.395 -7.815 1.00 97.62 176 ASN A CA 1
ATOM 1321 C C . ASN A 1 176 ? -3.497 13.962 -7.288 1.00 97.62 176 ASN A C 1
ATOM 1323 O O . ASN A 1 176 ? -2.643 13.701 -6.434 1.00 97.62 176 ASN A O 1
ATOM 1327 N N . MET A 1 177 ? -4.257 13.019 -7.837 1.00 98.31 177 MET A N 1
ATOM 1328 C CA . MET A 1 177 ? -4.323 11.638 -7.363 1.00 98.31 177 MET A CA 1
ATOM 1329 C C . MET A 1 177 ? -3.020 10.852 -7.562 1.00 98.31 177 MET A C 1
ATOM 1331 O O . MET A 1 177 ? -2.775 9.905 -6.812 1.00 98.31 177 MET A O 1
ATOM 1335 N N . TYR A 1 178 ? -2.159 11.251 -8.509 1.00 97.94 178 TYR A N 1
ATOM 1336 C CA . TYR A 1 178 ? -0.815 10.674 -8.662 1.00 97.94 178 TYR A CA 1
ATOM 1337 C C . TYR A 1 178 ? 0.010 10.923 -7.399 1.00 97.94 178 TYR A C 1
ATOM 1339 O O . TYR A 1 178 ? 0.556 10.000 -6.795 1.00 97.94 178 TYR A O 1
ATOM 1347 N N . GLN A 1 179 ? 0.037 12.181 -6.959 1.00 97.94 179 GLN A N 1
ATOM 1348 C CA . GLN A 1 179 ? 0.761 12.570 -5.760 1.00 97.94 179 GLN A CA 1
ATOM 1349 C C . GLN A 1 179 ? 0.117 12.015 -4.489 1.00 97.94 179 GLN A C 1
ATOM 1351 O O . GLN A 1 179 ? 0.830 11.564 -3.590 1.00 97.94 179 GLN A O 1
ATOM 1356 N N . GLN A 1 180 ? -1.221 11.993 -4.435 1.00 97.94 180 GLN A N 1
ATOM 1357 C CA . GLN A 1 180 ? -1.952 11.440 -3.294 1.00 97.94 180 GLN A CA 1
ATOM 1358 C C . GLN A 1 180 ? -1.599 9.977 -3.038 1.00 97.94 180 GLN A C 1
ATOM 1360 O O . GLN A 1 180 ? -1.314 9.616 -1.896 1.00 97.94 180 GLN A O 1
ATOM 1365 N N . ALA A 1 181 ? -1.563 9.141 -4.078 1.00 98.56 181 ALA A N 1
ATOM 1366 C CA . ALA A 1 181 ? -1.244 7.724 -3.926 1.00 98.56 181 ALA A CA 1
ATOM 1367 C C . ALA A 1 181 ? 0.140 7.509 -3.309 1.00 98.56 181 ALA A C 1
ATOM 1369 O O . ALA A 1 181 ? 0.286 6.744 -2.354 1.00 98.56 181 ALA A O 1
ATOM 1370 N N . ILE A 1 182 ? 1.141 8.212 -3.842 1.00 98.69 182 ILE A N 1
ATOM 1371 C CA . ILE A 1 182 ? 2.547 8.077 -3.458 1.00 98.69 182 ILE A CA 1
ATOM 1372 C C . ILE A 1 182 ? 2.780 8.594 -2.031 1.00 98.69 182 ILE A C 1
ATOM 1374 O O . ILE A 1 182 ? 3.443 7.924 -1.237 1.00 98.69 182 ILE A O 1
ATOM 1378 N N . ALA A 1 183 ? 2.203 9.747 -1.681 1.00 98.75 183 ALA A N 1
ATOM 1379 C CA . ALA A 1 183 ? 2.265 10.294 -0.326 1.00 98.75 183 ALA A CA 1
ATOM 1380 C C . ALA A 1 183 ? 1.591 9.360 0.690 1.00 98.75 183 ALA A C 1
ATOM 1382 O O . ALA A 1 183 ? 2.181 9.020 1.716 1.00 98.75 183 ALA A O 1
ATOM 1383 N N . THR A 1 184 ? 0.388 8.874 0.366 1.00 98.81 184 THR A N 1
ATOM 1384 C CA . THR A 1 184 ? -0.361 7.926 1.207 1.00 98.81 184 THR A CA 1
ATOM 1385 C C . THR A 1 184 ? 0.431 6.643 1.436 1.00 98.81 184 THR A C 1
ATOM 1387 O O . THR A 1 184 ? 0.507 6.159 2.563 1.00 98.81 184 THR A O 1
ATOM 1390 N N . LEU A 1 185 ? 1.065 6.110 0.389 1.00 98.69 185 LEU A N 1
ATOM 1391 C CA . LEU A 1 185 ? 1.910 4.924 0.483 1.00 98.69 185 LEU A CA 1
ATOM 1392 C C . LEU A 1 185 ? 3.095 5.141 1.437 1.00 98.69 185 LEU A C 1
ATOM 1394 O O . LEU A 1 185 ? 3.326 4.299 2.303 1.00 98.69 185 LEU A O 1
ATOM 1398 N N . GLY A 1 186 ? 3.784 6.285 1.346 1.00 98.50 186 GLY A N 1
ATOM 1399 C CA . GLY A 1 186 ? 4.858 6.641 2.279 1.00 98.50 186 GLY A CA 1
ATOM 1400 C C . GLY A 1 186 ? 4.385 6.734 3.734 1.00 98.50 186 GLY A C 1
ATOM 1401 O O . GLY A 1 186 ? 5.041 6.202 4.630 1.00 98.50 186 GLY A O 1
ATOM 1402 N N . VAL A 1 187 ? 3.213 7.331 3.980 1.00 98.75 187 VAL A N 1
ATOM 1403 C CA . VAL A 1 187 ? 2.619 7.409 5.329 1.00 98.75 187 VAL A CA 1
ATOM 1404 C C . VAL A 1 187 ? 2.236 6.026 5.863 1.00 98.75 187 VAL A C 1
ATOM 1406 O O . VAL A 1 187 ? 2.490 5.735 7.032 1.00 98.75 187 VAL A O 1
ATOM 1409 N N . ILE A 1 188 ? 1.656 5.157 5.029 1.00 98.50 188 ILE A N 1
ATOM 1410 C CA . ILE A 1 188 ? 1.311 3.779 5.413 1.00 98.50 188 ILE A CA 1
ATOM 1411 C C . ILE A 1 188 ? 2.570 2.982 5.770 1.00 98.50 188 ILE A C 1
ATOM 1413 O O . ILE A 1 188 ? 2.585 2.266 6.772 1.00 98.50 188 ILE A O 1
ATOM 1417 N N . GLU A 1 189 ? 3.626 3.097 4.968 1.00 97.12 189 GLU A N 1
ATOM 1418 C CA . GLU A 1 189 ? 4.887 2.404 5.224 1.00 97.12 189 GLU A CA 1
ATOM 1419 C C . GLU A 1 189 ? 5.534 2.894 6.524 1.00 97.12 189 GLU A C 1
ATOM 1421 O O . GLU A 1 189 ? 5.902 2.074 7.364 1.00 97.12 189 GLU A O 1
ATOM 1426 N N . ALA A 1 190 ? 5.551 4.210 6.760 1.00 97.69 190 ALA A N 1
ATOM 1427 C CA . ALA A 1 190 ? 6.028 4.796 8.012 1.00 97.69 190 ALA A CA 1
ATOM 1428 C C . ALA A 1 190 ? 5.204 4.352 9.229 1.00 97.69 190 ALA A C 1
ATOM 1430 O O . ALA A 1 190 ? 5.778 3.979 10.251 1.00 97.69 190 ALA A O 1
ATOM 1431 N N . LEU A 1 191 ? 3.870 4.323 9.123 1.00 95.50 191 LEU A N 1
ATOM 1432 C CA . LEU A 1 191 ? 2.985 3.810 10.175 1.00 95.50 191 LEU A CA 1
ATOM 1433 C C . LEU A 1 191 ? 3.355 2.377 10.572 1.00 95.50 191 LEU A C 1
ATOM 1435 O O . LEU A 1 191 ? 3.310 2.028 11.751 1.00 95.50 191 LEU A O 1
ATOM 1439 N N . VAL A 1 192 ? 3.692 1.533 9.597 1.00 92.38 192 VAL A N 1
ATOM 1440 C CA . VAL A 1 192 ? 4.001 0.124 9.846 1.00 92.38 192 VAL A CA 1
ATOM 1441 C C . VAL A 1 192 ? 5.424 -0.068 10.360 1.00 92.38 192 VAL A C 1
ATOM 1443 O O . VAL A 1 192 ? 5.618 -0.807 11.323 1.00 92.38 192 VAL A O 1
ATOM 1446 N N . ASP A 1 193 ? 6.410 0.567 9.734 1.00 91.69 193 ASP A N 1
ATOM 1447 C CA . ASP A 1 193 ? 7.819 0.348 10.060 1.00 91.69 193 ASP A CA 1
ATOM 1448 C C . ASP A 1 193 ? 8.266 1.097 11.326 1.00 91.69 193 ASP A C 1
ATOM 1450 O O . ASP A 1 193 ? 9.142 0.602 12.036 1.00 91.69 193 ASP A O 1
ATOM 1454 N N . LEU A 1 194 ? 7.652 2.245 11.642 1.00 92.25 194 LEU A N 1
ATOM 1455 C CA . LEU A 1 194 ? 7.930 3.016 12.864 1.00 92.25 194 LEU A CA 1
ATOM 1456 C C . LEU A 1 194 ? 6.971 2.687 14.025 1.00 92.25 194 LEU A C 1
ATOM 1458 O O . LEU A 1 194 ? 7.216 3.124 15.146 1.00 92.25 194 LEU A O 1
ATOM 1462 N N . ASP A 1 195 ? 5.877 1.957 13.764 1.00 87.19 195 ASP A N 1
ATOM 1463 C CA . ASP A 1 195 ? 4.746 1.736 14.693 1.00 87.19 195 ASP A CA 1
ATOM 1464 C C . ASP A 1 195 ? 4.178 3.046 15.291 1.00 87.19 195 ASP A C 1
ATOM 1466 O O . ASP A 1 195 ? 3.660 3.080 16.411 1.00 87.19 195 ASP A O 1
ATOM 1470 N N . ASP A 1 196 ? 4.244 4.148 14.534 1.00 88.44 196 ASP A N 1
ATOM 1471 C CA . ASP A 1 196 ? 3.728 5.454 14.953 1.00 88.44 196 ASP A CA 1
ATOM 1472 C C . ASP A 1 196 ? 2.213 5.551 14.721 1.00 88.44 196 ASP A C 1
ATOM 1474 O O . ASP A 1 196 ? 1.728 5.919 13.648 1.00 88.44 196 ASP A O 1
ATOM 1478 N N . ARG A 1 197 ? 1.439 5.260 15.773 1.00 88.50 197 ARG A N 1
ATOM 1479 C CA . ARG A 1 197 ? -0.035 5.294 15.750 1.00 88.50 197 ARG A CA 1
ATOM 1480 C C . ARG A 1 197 ? -0.629 6.674 15.476 1.00 88.50 197 ARG A C 1
ATOM 1482 O O . ARG A 1 197 ? -1.802 6.746 15.121 1.00 88.50 197 ARG A O 1
ATOM 1489 N N . SER A 1 198 ? 0.141 7.758 15.589 1.00 91.69 198 SER A N 1
ATOM 1490 C CA . SER A 1 198 ? -0.349 9.089 15.208 1.00 91.69 198 SER A CA 1
ATOM 1491 C C . SER A 1 198 ? -0.612 9.214 13.702 1.00 91.69 198 SER A C 1
ATOM 1493 O O . SER A 1 198 ? -1.406 10.057 13.289 1.00 91.69 198 SER A O 1
ATOM 1495 N N . LEU A 1 199 ? 0.009 8.357 12.883 1.00 96.38 199 LEU A N 1
ATOM 1496 C CA . LEU A 1 199 ? -0.175 8.327 11.431 1.00 96.38 199 LEU A CA 1
ATOM 1497 C C . LEU A 1 199 ? -1.447 7.586 10.999 1.00 96.38 199 LEU A C 1
ATOM 1499 O O . LEU A 1 199 ? -1.863 7.713 9.852 1.00 96.38 199 LEU A O 1
ATOM 1503 N N . GLU A 1 200 ? -2.087 6.828 11.893 1.00 92.12 200 GLU A N 1
ATOM 1504 C CA . GLU A 1 200 ? -3.239 5.985 11.552 1.00 92.12 200 GLU A CA 1
ATOM 1505 C C . GLU A 1 200 ? -4.459 6.783 11.054 1.00 92.12 200 GLU A C 1
ATOM 1507 O O . GLU A 1 200 ? -4.943 6.458 9.970 1.00 92.12 200 GLU A O 1
ATOM 1512 N N . PRO A 1 201 ? -4.909 7.872 11.714 1.00 92.75 201 PRO A N 1
ATOM 1513 C CA . PRO A 1 201 ? -6.016 8.686 11.199 1.00 92.75 201 PRO A CA 1
ATOM 1514 C C . PRO A 1 201 ? -5.698 9.387 9.869 1.00 92.75 201 PRO A C 1
ATOM 1516 O O . PRO A 1 201 ? -6.594 9.627 9.061 1.00 92.75 201 PRO A O 1
ATOM 1519 N N . ILE A 1 202 ? -4.423 9.721 9.644 1.00 98.25 202 ILE A N 1
ATOM 1520 C CA . ILE A 1 202 ? -3.945 10.371 8.416 1.00 98.25 202 ILE A CA 1
ATOM 1521 C C . ILE A 1 202 ? -3.991 9.373 7.258 1.00 98.25 202 ILE A C 1
ATOM 1523 O O . ILE A 1 202 ? -4.604 9.643 6.225 1.00 98.25 202 ILE A O 1
ATOM 1527 N N . ALA A 1 203 ? -3.400 8.192 7.460 1.00 98.06 203 ALA A N 1
ATOM 1528 C CA . ALA A 1 203 ? -3.430 7.101 6.496 1.00 98.06 203 ALA A CA 1
ATOM 1529 C C . ALA A 1 203 ? -4.869 6.675 6.178 1.00 98.06 203 ALA A C 1
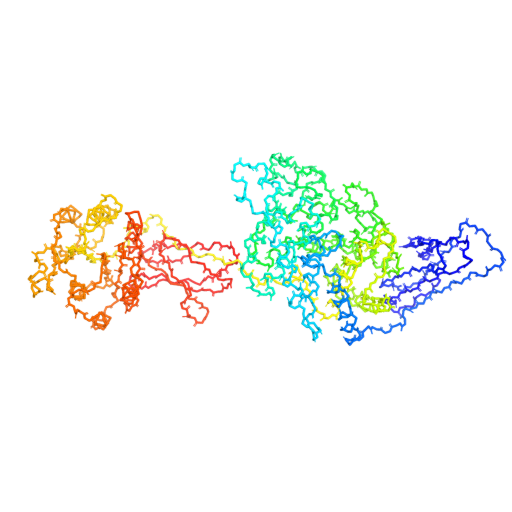ATOM 1531 O O . ALA A 1 203 ? -5.212 6.539 5.008 1.00 98.06 203 ALA A O 1
ATOM 1532 N N . GLU A 1 204 ? -5.729 6.524 7.191 1.00 95.44 204 GLU A N 1
ATOM 1533 C CA . GLU A 1 204 ? -7.130 6.151 6.987 1.00 95.44 204 GLU A CA 1
ATOM 1534 C C . GLU A 1 204 ? -7.875 7.194 6.148 1.00 95.44 204 GLU A C 1
ATOM 1536 O O . GLU A 1 204 ? -8.496 6.841 5.147 1.00 95.44 204 GLU A O 1
ATOM 1541 N N . GLY A 1 205 ? -7.767 8.482 6.489 1.00 95.88 205 GLY A N 1
ATOM 1542 C CA . GLY A 1 205 ? -8.423 9.546 5.728 1.00 95.88 205 GLY A CA 1
ATOM 1543 C C . GLY A 1 205 ? -7.966 9.613 4.266 1.00 95.88 205 GLY A C 1
ATOM 1544 O O . GLY A 1 205 ? -8.802 9.778 3.374 1.00 95.88 205 GLY A O 1
ATOM 1545 N N . ALA A 1 206 ? -6.668 9.430 4.013 1.00 98.62 206 ALA A N 1
ATOM 1546 C CA . ALA A 1 206 ? -6.108 9.425 2.664 1.00 98.62 206 ALA A CA 1
ATOM 1547 C C . ALA A 1 206 ? -6.508 8.168 1.863 1.00 98.62 206 ALA A C 1
ATOM 1549 O O . ALA A 1 206 ? -6.901 8.268 0.700 1.00 98.62 206 ALA A O 1
ATOM 1550 N N . VAL A 1 207 ? -6.536 6.988 2.495 1.00 98.56 207 VAL A N 1
ATOM 1551 C CA . VAL A 1 207 ? -7.069 5.755 1.882 1.00 98.56 207 VAL A CA 1
ATOM 1552 C C . VAL A 1 207 ? -8.542 5.926 1.508 1.00 98.56 207 VAL A C 1
ATOM 1554 O O . VAL A 1 207 ? -8.940 5.558 0.403 1.00 98.56 207 VAL A O 1
ATOM 1557 N N . GLN A 1 208 ? -9.352 6.547 2.371 1.00 96.75 208 GLN A N 1
ATOM 1558 C CA . GLN A 1 208 ? -10.761 6.820 2.068 1.00 96.75 208 GLN A CA 1
ATOM 1559 C C . GLN A 1 208 ? -10.946 7.766 0.871 1.00 96.75 208 GLN A C 1
ATOM 1561 O O . GLN A 1 208 ? -11.980 7.696 0.206 1.00 96.75 208 GLN A O 1
ATOM 1566 N N . LEU A 1 209 ? -9.991 8.662 0.582 1.00 98.31 209 LEU A N 1
ATOM 1567 C CA . LEU A 1 209 ? -10.014 9.489 -0.635 1.00 98.31 209 LEU A CA 1
ATOM 1568 C C . LEU A 1 209 ? -9.800 8.637 -1.879 1.00 98.31 209 LEU A C 1
ATOM 1570 O O . LEU A 1 209 ? -10.587 8.728 -2.819 1.00 98.31 209 LEU A O 1
ATOM 1574 N N . ILE A 1 210 ? -8.797 7.764 -1.849 1.00 98.69 210 ILE A N 1
ATOM 1575 C CA . ILE A 1 210 ? -8.504 6.848 -2.953 1.00 98.69 210 ILE A CA 1
ATOM 1576 C C . ILE A 1 210 ? -9.710 5.950 -3.244 1.00 98.69 210 ILE A C 1
ATOM 1578 O O . ILE A 1 210 ? -10.105 5.815 -4.401 1.00 98.69 210 ILE A O 1
ATOM 1582 N N . LEU A 1 211 ? -10.342 5.390 -2.208 1.00 98.25 211 LEU A N 1
ATOM 1583 C CA . LEU A 1 211 ? -11.500 4.505 -2.358 1.00 98.25 211 LEU A CA 1
ATOM 1584 C C . LEU A 1 211 ? -12.681 5.193 -3.051 1.00 98.25 211 LEU A C 1
ATOM 1586 O O . LEU A 1 211 ? -13.196 4.682 -4.041 1.00 98.25 211 LEU A O 1
ATOM 1590 N N . ARG A 1 212 ? -13.097 6.371 -2.574 1.00 96.75 212 ARG A N 1
ATOM 1591 C CA . ARG A 1 212 ? -14.276 7.059 -3.131 1.00 96.75 212 ARG A CA 1
ATOM 1592 C C . ARG A 1 212 ? -14.022 7.758 -4.469 1.00 96.75 212 ARG A C 1
ATOM 1594 O O . ARG A 1 212 ? -14.980 8.128 -5.143 1.00 96.75 212 ARG A O 1
ATOM 1601 N N . ALA A 1 213 ? -12.755 7.949 -4.842 1.00 98.31 213 ALA A N 1
ATOM 1602 C CA . ALA A 1 213 ? -12.362 8.463 -6.151 1.00 98.31 213 ALA A CA 1
ATOM 1603 C C . ALA A 1 213 ? -12.413 7.393 -7.258 1.00 98.31 213 ALA A C 1
ATOM 1605 O O . ALA A 1 213 ? -12.414 7.758 -8.436 1.00 98.31 213 ALA A O 1
ATOM 1606 N N . GLN A 1 214 ? -12.461 6.097 -6.915 1.00 98.75 214 GLN A N 1
ATOM 1607 C CA . GLN A 1 214 ? -12.508 5.019 -7.908 1.00 98.75 214 GLN A CA 1
ATOM 1608 C C . GLN A 1 214 ? -13.761 5.132 -8.778 1.00 98.75 214 GLN A C 1
ATOM 1610 O O . GLN A 1 214 ? -14.862 5.354 -8.275 1.00 98.75 214 GLN A O 1
ATOM 1615 N N . ASN A 1 215 ? -13.613 4.928 -10.085 1.00 98.62 215 ASN A N 1
ATOM 1616 C CA . ASN A 1 215 ? -14.735 4.901 -11.018 1.00 98.62 215 ASN A CA 1
ATOM 1617 C C . ASN A 1 215 ? -15.561 3.621 -10.862 1.00 98.62 215 ASN A C 1
ATOM 1619 O O . ASN A 1 215 ? -15.343 2.640 -11.567 1.00 98.62 215 ASN A O 1
ATOM 1623 N N . THR A 1 216 ? -16.522 3.626 -9.946 1.00 98.12 216 THR A N 1
ATOM 1624 C CA . THR A 1 216 ? -17.469 2.523 -9.734 1.00 98.12 216 THR A CA 1
ATOM 1625 C C . THR A 1 216 ? -18.894 3.048 -9.591 1.00 98.12 216 THR A C 1
ATOM 1627 O O . THR A 1 216 ? -19.138 4.259 -9.567 1.00 98.12 216 THR A O 1
ATOM 1630 N N . ASP A 1 217 ? -19.852 2.141 -9.449 1.00 96.06 217 ASP A N 1
ATOM 1631 C CA . ASP A 1 217 ? -21.235 2.455 -9.096 1.00 96.06 217 ASP A CA 1
ATOM 1632 C C . ASP A 1 217 ? -21.379 3.019 -7.667 1.00 96.06 217 ASP A C 1
ATOM 1634 O O . ASP A 1 217 ? -22.428 3.558 -7.317 1.00 96.06 217 ASP A O 1
ATOM 1638 N N . HIS A 1 218 ? -20.317 2.960 -6.857 1.00 92.50 218 HIS A N 1
ATOM 1639 C CA . HIS A 1 218 ? -20.226 3.585 -5.535 1.00 92.50 218 HIS A CA 1
ATOM 1640 C C . HIS A 1 218 ? -19.631 5.001 -5.554 1.00 92.50 218 HIS A C 1
ATOM 1642 O O . HIS A 1 218 ? -19.629 5.671 -4.516 1.00 92.50 218 HIS A O 1
ATOM 1648 N N . LYS A 1 219 ? -19.130 5.480 -6.702 1.00 97.12 219 LYS A N 1
ATOM 1649 C CA . LYS A 1 219 ? -18.601 6.844 -6.821 1.00 97.12 219 LYS A CA 1
ATOM 1650 C C . LYS A 1 219 ? -19.705 7.861 -6.532 1.00 97.12 219 LYS A C 1
ATOM 1652 O O . LYS A 1 219 ? -20.808 7.771 -7.069 1.00 97.12 219 LYS A O 1
ATOM 1657 N N . LEU A 1 220 ? -19.404 8.831 -5.671 1.00 95.00 220 LEU A N 1
ATOM 1658 C CA . LEU A 1 220 ? -20.376 9.830 -5.226 1.00 95.00 220 LEU A CA 1
ATOM 1659 C C . LEU A 1 220 ? -20.824 10.732 -6.386 1.00 95.00 220 LEU A C 1
ATOM 1661 O O . LEU A 1 220 ? -20.013 11.107 -7.231 1.00 95.00 220 LEU A O 1
ATOM 1665 N N . GLU A 1 221 ? -22.087 11.165 -6.370 1.00 96.81 221 GLU A N 1
ATOM 1666 C CA . GLU A 1 221 ? -22.650 12.078 -7.382 1.00 96.81 221 GLU A CA 1
ATOM 1667 C C . GLU A 1 221 ? -21.873 13.400 -7.471 1.00 96.81 221 GLU A C 1
ATOM 1669 O O . GLU A 1 221 ? -21.571 13.888 -8.557 1.00 96.81 221 GLU A O 1
ATOM 1674 N N . VAL A 1 222 ? -21.434 13.931 -6.326 1.00 95.94 222 VAL A N 1
ATOM 1675 C CA . VAL A 1 222 ? -20.594 15.142 -6.255 1.00 95.94 222 VAL A CA 1
ATOM 1676 C C . VAL A 1 222 ? -19.201 14.971 -6.876 1.00 95.94 222 VAL A C 1
ATOM 1678 O O . VAL A 1 222 ? -18.524 15.965 -7.115 1.00 95.94 222 VAL A O 1
ATOM 1681 N N . LEU A 1 223 ? -18.775 13.731 -7.139 1.00 97.12 223 LEU A N 1
ATOM 1682 C CA . LEU A 1 223 ? -17.540 13.386 -7.851 1.00 97.12 223 LEU A CA 1
ATOM 1683 C C . LEU A 1 223 ? -17.822 12.891 -9.283 1.00 97.12 223 LEU A C 1
ATOM 1685 O O . LEU A 1 223 ? -16.960 12.268 -9.892 1.00 97.12 223 LEU A O 1
ATOM 1689 N N . GLY A 1 224 ? -19.027 13.109 -9.817 1.00 96.62 224 GLY A N 1
ATOM 1690 C CA . GLY A 1 224 ? -19.398 12.696 -11.175 1.00 96.62 224 GLY A CA 1
ATOM 1691 C C . GLY A 1 224 ? -19.833 11.232 -11.314 1.00 96.62 224 GLY A C 1
ATOM 1692 O O . GLY A 1 224 ? -19.968 10.749 -12.435 1.00 96.62 224 GLY A O 1
ATOM 1693 N N . GLY A 1 225 ? -20.045 10.519 -10.204 1.00 96.31 225 GLY A N 1
ATOM 1694 C CA . GLY A 1 225 ? -20.636 9.178 -10.204 1.00 96.31 225 GLY A CA 1
ATOM 1695 C C . GLY A 1 225 ? -22.173 9.182 -10.156 1.00 96.31 225 GLY A C 1
ATOM 1696 O O . GLY A 1 225 ? -22.795 10.244 -10.216 1.00 96.31 225 GLY A O 1
ATOM 1697 N N . PRO A 1 226 ? -22.810 8.008 -10.007 1.00 97.38 226 PRO A N 1
ATOM 1698 C CA . PRO A 1 226 ? -22.218 6.668 -10.072 1.00 97.38 226 PRO A CA 1
ATOM 1699 C C . PRO A 1 226 ? -21.771 6.304 -11.499 1.00 97.38 226 PRO A C 1
ATOM 1701 O O . PRO A 1 226 ? -22.387 6.727 -12.476 1.00 97.38 226 PRO A O 1
ATOM 1704 N N . ILE A 1 227 ? -20.714 5.498 -11.633 1.00 98.00 227 ILE A N 1
ATOM 1705 C CA . ILE A 1 227 ? -20.194 5.059 -12.937 1.00 98.00 227 ILE A CA 1
ATOM 1706 C C . ILE A 1 227 ? -20.819 3.711 -13.335 1.00 98.00 227 ILE A C 1
ATOM 1708 O O . ILE A 1 227 ? -20.728 2.754 -12.565 1.00 98.00 227 ILE A O 1
ATOM 1712 N N . PRO A 1 228 ? -21.424 3.590 -14.533 1.00 96.56 228 PRO A N 1
ATOM 1713 C CA . PRO A 1 228 ? -21.991 2.330 -15.013 1.00 96.56 228 PRO A CA 1
ATOM 1714 C C . PRO A 1 228 ? -20.955 1.202 -15.141 1.00 96.56 228 PRO A C 1
ATOM 1716 O O . PRO A 1 228 ? -19.839 1.426 -15.609 1.00 96.56 228 PRO A O 1
ATOM 1719 N N . ALA A 1 229 ? -21.340 -0.031 -14.790 1.00 94.62 229 ALA A N 1
ATOM 1720 C CA . ALA A 1 229 ? -20.471 -1.219 -14.819 1.00 94.62 229 ALA A CA 1
ATOM 1721 C C . ALA A 1 229 ? -19.966 -1.637 -16.219 1.00 94.62 229 ALA A C 1
ATOM 1723 O O . ALA A 1 229 ? -19.048 -2.462 -16.330 1.00 94.62 229 ALA A O 1
ATOM 1724 N N . ASP A 1 230 ? -20.582 -1.105 -17.276 1.00 95.19 230 ASP A N 1
ATOM 1725 C CA . ASP A 1 230 ? -20.208 -1.263 -18.684 1.00 95.19 230 ASP A CA 1
ATOM 1726 C C . ASP A 1 230 ? -19.336 -0.112 -19.219 1.00 95.19 230 ASP A C 1
ATOM 1728 O O . ASP A 1 230 ? -18.894 -0.171 -20.366 1.00 95.19 230 ASP A O 1
ATOM 1732 N N . SER A 1 231 ? -19.036 0.901 -18.397 1.00 96.62 231 SER A N 1
ATOM 1733 C CA . SER A 1 231 ? -18.074 1.949 -18.742 1.00 96.62 231 SER A CA 1
ATOM 1734 C C . SER A 1 231 ? -16.694 1.345 -19.046 1.00 96.62 231 SER A C 1
ATOM 1736 O O . SER A 1 231 ? -16.219 0.498 -18.279 1.00 96.62 231 SER A O 1
ATOM 1738 N N . PRO A 1 232 ? -15.990 1.812 -20.098 1.00 95.88 232 PRO A N 1
ATOM 1739 C CA . PRO A 1 232 ? -14.615 1.388 -20.377 1.00 95.88 232 PRO A CA 1
ATOM 1740 C C . PRO A 1 232 ? -13.627 1.791 -19.269 1.00 95.88 232 PRO A C 1
ATOM 1742 O O . PRO A 1 232 ? -12.546 1.218 -19.176 1.00 95.88 232 PRO A O 1
ATOM 1745 N N . HIS A 1 233 ? -14.007 2.737 -18.406 1.00 97.38 233 HIS A N 1
ATOM 1746 C CA . HIS A 1 233 ? -13.204 3.208 -17.275 1.00 97.38 233 HIS A CA 1
ATOM 1747 C C . HIS A 1 233 ? -13.717 2.672 -15.927 1.00 97.38 233 HIS A C 1
ATOM 1749 O O . HIS A 1 233 ? -13.333 3.165 -14.869 1.00 97.38 233 HIS A O 1
ATOM 1755 N N . TYR A 1 234 ? -14.610 1.678 -15.921 1.00 98.38 234 TYR A N 1
ATOM 1756 C CA . TYR A 1 234 ? -15.082 1.092 -14.669 1.00 98.38 234 TYR A CA 1
ATOM 1757 C C . TYR A 1 234 ? -13.947 0.362 -13.936 1.00 98.38 234 TYR A C 1
ATOM 1759 O O . TYR A 1 234 ? -13.352 -0.571 -14.472 1.00 98.38 234 TYR A O 1
ATOM 1767 N N . GLY A 1 235 ? -13.692 0.752 -12.688 1.00 98.12 235 GLY A N 1
ATOM 1768 C CA . GLY A 1 235 ? -12.648 0.220 -11.814 1.00 98.12 235 GLY A CA 1
ATOM 1769 C C . GLY A 1 235 ? -11.339 1.011 -11.815 1.00 98.12 235 GLY A C 1
ATOM 1770 O O . GLY A 1 235 ? -10.437 0.649 -11.061 1.00 98.12 235 GLY A O 1
ATOM 1771 N N . SER A 1 236 ? -11.228 2.072 -12.620 1.00 98.56 236 SER A N 1
ATOM 1772 C CA . SER A 1 236 ? -10.012 2.878 -12.774 1.00 98.56 236 SER A CA 1
ATOM 1773 C C . SER A 1 236 ? -9.963 4.112 -11.865 1.00 98.56 236 SER A C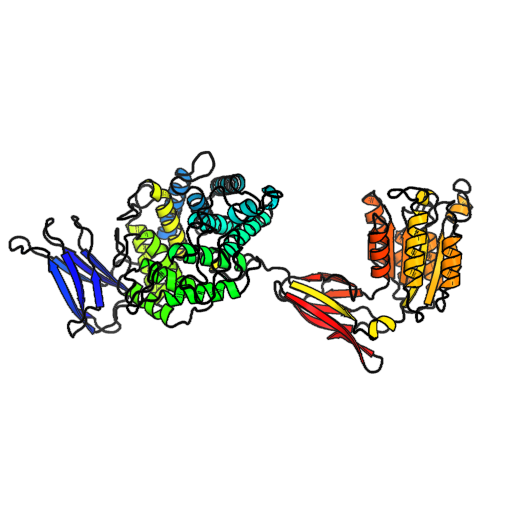 1
ATOM 1775 O O . SER A 1 236 ? -10.935 4.460 -11.190 1.00 98.56 236 SER A O 1
ATOM 1777 N N . TRP A 1 237 ? -8.835 4.824 -11.934 1.00 98.69 237 TRP A N 1
ATOM 1778 C CA . TRP A 1 237 ? -8.636 6.165 -11.382 1.00 98.69 237 TRP A CA 1
ATOM 1779 C C . TRP A 1 237 ? -7.993 7.099 -12.412 1.00 98.69 237 TRP A C 1
ATOM 1781 O O . TRP A 1 237 ? -7.346 6.644 -13.359 1.00 98.69 237 TRP A O 1
ATOM 1791 N N . ARG A 1 238 ? -8.137 8.409 -12.187 1.00 97.88 238 ARG A N 1
ATOM 1792 C CA . ARG A 1 238 ? -7.514 9.482 -12.974 1.00 97.88 238 ARG A CA 1
ATOM 1793 C C . ARG A 1 238 ? -6.969 10.573 -12.050 1.00 97.88 238 ARG A C 1
ATOM 1795 O O . ARG A 1 238 ? -7.089 10.473 -10.833 1.00 97.88 238 ARG A O 1
ATOM 1802 N N . TYR A 1 239 ? -6.336 11.587 -12.634 1.00 97.31 239 TYR A N 1
ATOM 1803 C CA . TYR A 1 239 ? -5.574 12.625 -11.939 1.00 97.31 239 TYR A CA 1
ATOM 1804 C C . TYR A 1 239 ? -6.363 13.453 -10.922 1.00 97.31 239 TYR A C 1
ATOM 1806 O O . TYR A 1 239 ? -5.736 14.002 -10.026 1.00 97.31 239 TYR A O 1
ATOM 1814 N N . GLU A 1 240 ? -7.690 13.514 -11.007 1.00 97.69 240 GLU A N 1
ATOM 1815 C CA . GLU A 1 240 ? -8.533 14.239 -10.053 1.00 97.69 240 GLU A CA 1
ATOM 1816 C C . GLU A 1 240 ? -9.644 13.328 -9.501 1.00 97.69 240 GLU A C 1
ATOM 1818 O O . GLU A 1 240 ? -10.117 12.440 -10.220 1.00 97.69 240 GLU A O 1
ATOM 1823 N N . PRO A 1 241 ? -10.111 13.535 -8.253 1.00 97.50 241 PRO A N 1
ATOM 1824 C CA . PRO A 1 241 ? -11.119 12.670 -7.636 1.00 97.50 241 PRO A CA 1
ATOM 1825 C C . PRO A 1 241 ? -12.458 12.647 -8.385 1.00 97.50 241 PRO A C 1
ATOM 1827 O O . PRO A 1 241 ? -13.166 11.641 -8.354 1.00 97.50 241 PRO A O 1
ATOM 1830 N N . ASP A 1 242 ? -12.807 13.748 -9.053 1.00 96.88 242 ASP A N 1
ATOM 1831 C CA . ASP A 1 242 ? -14.069 13.963 -9.769 1.00 96.88 242 ASP A CA 1
ATOM 1832 C C . ASP A 1 242 ? -14.007 13.640 -11.272 1.00 96.88 242 ASP A C 1
ATOM 1834 O O . ASP A 1 242 ? -14.971 13.875 -11.999 1.00 96.88 242 ASP A O 1
ATOM 1838 N N . TYR A 1 243 ? -12.895 13.083 -11.757 1.00 97.69 243 TYR A N 1
ATOM 1839 C CA . TYR A 1 243 ? -12.786 12.620 -13.143 1.00 97.69 243 TYR A CA 1
ATOM 1840 C C . TYR A 1 243 ? -13.428 11.244 -13.315 1.00 97.69 243 TYR A C 1
ATOM 1842 O O . TYR A 1 243 ? -13.354 10.403 -12.423 1.00 97.69 243 TYR A O 1
ATOM 1850 N N . THR A 1 244 ? -14.064 11.012 -14.461 1.00 96.75 244 THR A N 1
ATOM 1851 C CA . THR A 1 244 ? -14.872 9.808 -14.735 1.00 96.75 244 THR A CA 1
ATOM 1852 C C . THR A 1 244 ? -14.275 8.904 -15.819 1.00 96.75 244 THR A C 1
ATOM 1854 O O . THR A 1 244 ? -14.814 7.833 -16.103 1.00 96.75 244 THR A O 1
ATOM 1857 N N . ASP A 1 245 ? -13.140 9.307 -16.388 1.00 96.06 245 ASP A N 1
ATOM 1858 C CA . ASP A 1 245 ? -12.226 8.502 -17.199 1.00 96.06 245 ASP A CA 1
ATOM 1859 C C . ASP A 1 245 ? -11.105 7.892 -16.331 1.00 96.06 245 ASP A C 1
ATOM 1861 O O . ASP A 1 245 ? -11.090 8.050 -15.110 1.00 96.06 245 ASP A O 1
ATOM 1865 N N . GLY A 1 246 ? -10.166 7.154 -16.928 1.00 96.94 246 GLY A N 1
ATOM 1866 C CA . GLY A 1 246 ? -9.058 6.516 -16.208 1.00 96.94 246 GLY A CA 1
ATOM 1867 C C . GLY A 1 246 ? -7.828 6.280 -17.063 1.00 96.94 246 GLY A C 1
ATOM 1868 O O . GLY A 1 246 ? -7.928 6.308 -18.282 1.00 96.94 246 GLY A O 1
ATOM 1869 N N . ASP A 1 247 ? -6.669 6.066 -16.438 1.00 97.62 247 ASP A N 1
ATOM 1870 C CA . ASP A 1 247 ? -5.458 5.568 -17.111 1.00 97.62 247 ASP A CA 1
ATOM 1871 C C . ASP A 1 247 ? -4.757 4.468 -16.299 1.00 97.62 247 ASP A C 1
ATOM 1873 O O . ASP A 1 247 ? -5.076 4.203 -15.134 1.00 97.62 247 ASP A O 1
ATOM 1877 N N . MET A 1 248 ? -3.797 3.805 -16.943 1.00 97.19 248 MET A N 1
ATOM 1878 C CA . MET A 1 248 ? -2.930 2.798 -16.334 1.00 97.19 248 MET A CA 1
ATOM 1879 C C . MET A 1 248 ? -1.985 3.359 -15.265 1.00 97.19 248 MET A C 1
ATOM 1881 O O . MET A 1 248 ? -1.710 2.660 -14.293 1.00 97.19 248 MET A O 1
ATOM 1885 N N . SER A 1 249 ? -1.489 4.589 -15.412 1.00 96.56 249 SER A N 1
ATOM 1886 C CA . SER A 1 249 ? -0.452 5.150 -14.534 1.00 96.56 249 SER A CA 1
ATOM 1887 C C . SER A 1 249 ? -0.993 5.464 -13.136 1.00 96.56 249 SER A C 1
ATOM 1889 O O . SER A 1 249 ? -0.445 5.008 -12.129 1.00 96.56 249 SER A O 1
ATOM 1891 N N . ILE A 1 250 ? -2.108 6.190 -13.062 1.00 98.31 250 ILE A N 1
ATOM 1892 C CA . ILE A 1 250 ? -2.800 6.522 -11.819 1.00 98.31 250 ILE A CA 1
ATOM 1893 C C . ILE A 1 250 ? -3.372 5.262 -11.192 1.00 98.31 250 ILE A C 1
ATOM 1895 O O . ILE A 1 250 ? -3.170 5.038 -9.999 1.00 98.31 250 ILE A O 1
ATOM 1899 N N . SER A 1 251 ? -4.041 4.417 -11.983 1.00 98.69 251 SER A N 1
ATOM 1900 C CA . SER A 1 251 ? -4.635 3.184 -11.459 1.00 98.69 251 SER A CA 1
ATOM 1901 C C . SER A 1 251 ? -3.574 2.260 -10.858 1.00 98.69 251 SER A C 1
ATOM 1903 O O . SER A 1 251 ? -3.804 1.699 -9.789 1.00 98.69 251 SER A O 1
ATOM 1905 N N . ALA A 1 252 ? -2.391 2.146 -11.474 1.00 98.50 252 ALA A N 1
ATOM 1906 C CA . ALA A 1 252 ? -1.290 1.370 -10.911 1.00 98.50 252 ALA A CA 1
ATOM 1907 C C . ALA A 1 252 ? -0.863 1.907 -9.535 1.00 98.50 252 ALA A C 1
ATOM 1909 O O . ALA A 1 252 ? -0.838 1.139 -8.572 1.00 98.50 252 ALA A O 1
ATOM 1910 N N . TRP A 1 253 ? -0.627 3.216 -9.395 1.00 98.62 253 TRP A N 1
ATOM 1911 C CA . TRP A 1 253 ? -0.276 3.804 -8.098 1.00 98.62 253 TRP A CA 1
ATOM 1912 C C . TRP A 1 253 ? -1.354 3.596 -7.031 1.00 98.62 253 TRP A C 1
ATOM 1914 O O . TRP A 1 253 ? -1.019 3.205 -5.912 1.00 98.62 253 TRP A O 1
ATOM 1924 N N . GLN A 1 254 ? -2.637 3.776 -7.366 1.00 98.81 254 GLN A N 1
ATOM 1925 C CA . GLN A 1 254 ? -3.713 3.521 -6.401 1.00 98.81 254 GLN A CA 1
ATOM 1926 C C . GLN A 1 254 ? -3.749 2.056 -5.959 1.00 98.81 254 GLN A C 1
ATOM 1928 O O . GLN A 1 254 ? -3.930 1.782 -4.775 1.00 98.81 254 GLN A O 1
ATOM 1933 N N . ILE A 1 255 ? -3.528 1.104 -6.871 1.00 98.81 255 ILE A N 1
ATOM 1934 C CA . ILE A 1 255 ? -3.484 -0.328 -6.541 1.00 98.81 255 ILE A CA 1
ATOM 1935 C C . ILE A 1 255 ? -2.331 -0.637 -5.579 1.00 98.81 255 ILE A C 1
ATOM 1937 O O . ILE A 1 255 ? -2.533 -1.377 -4.612 1.00 98.81 255 ILE A O 1
ATOM 1941 N N . LEU A 1 256 ? -1.144 -0.062 -5.805 1.00 98.69 256 LEU A N 1
ATOM 1942 C CA . LEU A 1 256 ? 0.011 -0.207 -4.909 1.00 98.69 256 LEU A CA 1
ATOM 1943 C C . LEU A 1 256 ? -0.345 0.289 -3.501 1.00 98.69 256 LEU A C 1
ATOM 1945 O O . LEU A 1 256 ? -0.166 -0.435 -2.518 1.00 98.69 256 LEU A O 1
ATOM 1949 N N . THR A 1 257 ? -0.918 1.488 -3.411 1.00 98.75 257 THR A N 1
ATOM 1950 C CA . THR A 1 257 ? -1.298 2.118 -2.143 1.00 98.75 257 THR A CA 1
ATOM 1951 C C . THR A 1 257 ? -2.422 1.371 -1.425 1.00 98.75 257 THR A C 1
ATOM 1953 O O . THR A 1 257 ? -2.341 1.144 -0.220 1.00 98.75 257 THR A O 1
ATOM 1956 N N . LEU A 1 258 ? -3.452 0.914 -2.136 1.00 98.62 258 LEU A N 1
ATOM 1957 C CA . LEU A 1 258 ? -4.551 0.148 -1.542 1.00 98.62 258 LEU A CA 1
ATOM 1958 C C . LEU A 1 258 ? -4.093 -1.233 -1.068 1.00 98.62 258 LEU A C 1
ATOM 1960 O O . LEU A 1 258 ? -4.515 -1.698 -0.008 1.00 98.62 258 LEU A O 1
ATOM 1964 N N . ARG A 1 259 ? -3.183 -1.886 -1.801 1.00 97.62 259 ARG A N 1
ATOM 1965 C CA . ARG A 1 259 ? -2.579 -3.139 -1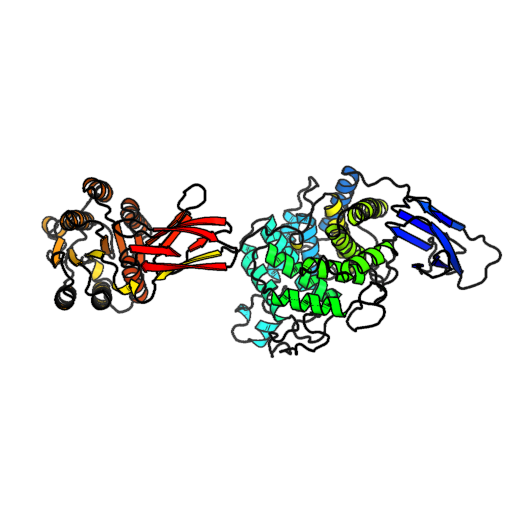.334 1.00 97.62 259 ARG A CA 1
ATOM 1966 C C . ARG A 1 259 ? -1.703 -2.909 -0.099 1.00 97.62 259 ARG A C 1
ATOM 1968 O O . ARG A 1 259 ? -1.743 -3.724 0.821 1.00 97.62 259 ARG A O 1
ATOM 1975 N N . ALA A 1 260 ? -0.970 -1.794 -0.036 1.00 97.88 260 ALA A N 1
ATOM 1976 C CA . ALA A 1 260 ? -0.256 -1.384 1.173 1.00 97.88 260 ALA A CA 1
ATOM 1977 C C . ALA A 1 260 ? -1.220 -1.177 2.347 1.00 97.88 260 ALA A C 1
ATOM 1979 O O . ALA A 1 260 ? -0.945 -1.656 3.444 1.00 97.88 260 ALA A O 1
ATOM 1980 N N . ALA A 1 261 ? -2.368 -0.538 2.104 1.00 96.81 261 ALA A N 1
ATOM 1981 C CA . ALA A 1 261 ? -3.391 -0.296 3.114 1.00 96.81 261 ALA A CA 1
ATOM 1982 C C . ALA A 1 261 ? -3.944 -1.609 3.695 1.00 96.81 261 ALA A C 1
ATOM 1984 O O . ALA A 1 261 ? -3.970 -1.767 4.915 1.00 96.81 261 ALA A O 1
ATOM 1985 N N . VAL A 1 262 ? -4.277 -2.592 2.847 1.00 93.25 262 VAL A N 1
ATOM 1986 C CA . VAL A 1 262 ? -4.665 -3.946 3.297 1.00 93.25 262 VAL A CA 1
ATOM 1987 C C . VAL A 1 262 ? -3.580 -4.560 4.177 1.00 93.25 262 VAL A C 1
ATOM 1989 O O . VAL A 1 262 ? -3.856 -5.043 5.275 1.00 93.25 262 VAL A O 1
ATOM 1992 N N . ASN A 1 263 ? -2.326 -4.510 3.727 1.00 92.69 263 ASN A N 1
ATOM 1993 C CA . ASN A 1 263 ? -1.210 -5.102 4.460 1.00 92.69 263 ASN A CA 1
ATOM 1994 C C . ASN A 1 263 ? -0.885 -4.349 5.766 1.00 92.69 263 ASN A C 1
ATOM 1996 O O . ASN A 1 263 ? -0.285 -4.924 6.679 1.00 92.69 263 ASN A O 1
ATOM 2000 N N . ALA A 1 264 ? -1.311 -3.091 5.879 1.00 91.62 264 ALA A N 1
ATOM 2001 C CA . ALA A 1 264 ? -1.228 -2.257 7.074 1.00 91.62 264 ALA A CA 1
ATOM 2002 C C . ALA A 1 264 ? -2.486 -2.310 7.963 1.00 91.62 264 ALA A C 1
ATOM 2004 O O . ALA A 1 264 ? -2.548 -1.597 8.974 1.00 91.62 264 ALA A O 1
ATOM 2005 N N . GLY A 1 265 ? -3.453 -3.168 7.628 1.00 83.31 265 GLY A N 1
ATOM 2006 C CA . GLY A 1 265 ? -4.635 -3.418 8.445 1.00 83.31 265 GLY A CA 1
ATOM 2007 C C . GLY A 1 265 ? -5.740 -2.386 8.276 1.00 83.31 265 GLY A C 1
ATOM 2008 O O . GLY A 1 265 ? -6.508 -2.187 9.208 1.00 83.31 265 GLY A O 1
ATOM 2009 N N . PHE A 1 266 ? -5.827 -1.719 7.128 1.00 86.31 266 PHE A N 1
ATOM 2010 C CA . PHE A 1 266 ? -6.985 -0.899 6.780 1.00 86.31 266 PHE A CA 1
ATOM 2011 C C . PHE A 1 266 ? -8.026 -1.729 6.027 1.00 86.31 266 PHE A C 1
ATOM 2013 O O . PHE A 1 266 ? -7.694 -2.640 5.266 1.00 86.31 266 PHE A O 1
ATOM 2020 N N . ALA A 1 267 ? -9.300 -1.395 6.229 1.00 82.50 267 ALA A N 1
ATOM 2021 C CA . ALA A 1 267 ? -10.394 -2.015 5.498 1.00 82.50 267 ALA A CA 1
ATOM 2022 C C . ALA A 1 267 ? -10.419 -1.498 4.051 1.00 82.50 267 ALA A C 1
ATOM 2024 O O . ALA A 1 267 ? -10.676 -0.320 3.807 1.00 82.50 267 ALA A O 1
ATOM 2025 N N . VAL A 1 268 ? -10.174 -2.395 3.097 1.00 90.88 268 VAL A N 1
ATOM 2026 C CA . VAL A 1 268 ? -10.343 -2.151 1.661 1.00 90.88 268 VAL A CA 1
ATOM 2027 C C . VAL A 1 268 ? -11.283 -3.230 1.124 1.00 90.88 268 VAL A C 1
ATOM 2029 O O . VAL A 1 268 ? -10.946 -4.411 1.243 1.00 90.88 268 VAL A O 1
ATOM 2032 N N . PRO A 1 269 ? -12.452 -2.863 0.573 1.00 86.00 269 PRO A N 1
ATOM 2033 C CA . PRO A 1 269 ? -13.394 -3.839 0.036 1.00 86.00 269 PRO A CA 1
ATOM 2034 C C . PRO A 1 269 ? -12.803 -4.659 -1.127 1.00 86.00 269 PRO A C 1
ATOM 2036 O O . PRO A 1 269 ? -12.010 -4.149 -1.921 1.00 86.00 269 PRO A O 1
ATOM 2039 N N . GLU A 1 270 ? -13.167 -5.939 -1.240 1.00 84.38 270 GLU A N 1
ATOM 2040 C CA . GLU A 1 270 ? -12.613 -6.856 -2.256 1.00 84.38 270 GLU A CA 1
ATOM 2041 C C . GLU A 1 270 ? -13.019 -6.453 -3.686 1.00 84.38 270 GLU A C 1
ATOM 2043 O O . GLU A 1 270 ? -12.250 -6.606 -4.644 1.00 84.38 270 GLU A O 1
ATOM 2048 N N . GLU A 1 271 ? -14.210 -5.871 -3.828 1.00 88.75 271 GLU A N 1
ATOM 2049 C CA . GLU A 1 271 ? -14.749 -5.348 -5.079 1.00 88.75 271 GLU A CA 1
ATOM 2050 C C . GLU A 1 271 ? -13.859 -4.264 -5.702 1.00 88.75 271 GLU A C 1
ATOM 2052 O O . GLU A 1 271 ? -13.781 -4.181 -6.928 1.00 88.75 271 GLU A O 1
ATOM 2057 N N . VAL A 1 272 ? -13.110 -3.511 -4.887 1.00 95.81 272 VAL A N 1
ATOM 2058 C CA . VAL A 1 272 ? -12.174 -2.475 -5.352 1.00 95.81 272 VAL A CA 1
ATOM 2059 C C . VAL A 1 272 ? -11.076 -3.093 -6.211 1.00 95.81 272 VAL A C 1
ATOM 2061 O O . VAL A 1 272 ? -10.812 -2.620 -7.320 1.00 95.81 272 VAL A O 1
ATOM 2064 N N . PHE A 1 273 ? -10.464 -4.185 -5.738 1.00 97.62 273 PHE A N 1
ATOM 2065 C CA . PHE A 1 273 ? -9.415 -4.889 -6.480 1.00 97.62 273 PHE A CA 1
ATOM 2066 C C . PHE A 1 273 ? -9.976 -5.660 -7.670 1.00 97.62 273 PHE A C 1
ATOM 2068 O O . PHE A 1 273 ? -9.338 -5.699 -8.719 1.00 97.62 273 PHE A O 1
ATOM 2075 N N . THR A 1 274 ? -11.173 -6.235 -7.535 1.00 95.75 274 THR A N 1
ATOM 2076 C CA . THR A 1 274 ? -11.830 -6.957 -8.633 1.00 95.75 274 THR A CA 1
ATOM 2077 C C . THR A 1 274 ? -12.166 -6.016 -9.794 1.00 95.75 274 THR A C 1
ATOM 2079 O O . THR A 1 274 ? -11.889 -6.336 -10.952 1.00 95.75 274 THR A O 1
ATOM 2082 N N . ALA A 1 275 ? -12.703 -4.827 -9.501 1.00 98.19 275 ALA A N 1
ATOM 2083 C CA . ALA A 1 275 ? -12.981 -3.804 -10.506 1.00 98.19 275 ALA A CA 1
ATOM 2084 C C . ALA A 1 275 ? -11.686 -3.284 -11.151 1.00 98.19 275 ALA A C 1
ATOM 2086 O O . ALA A 1 275 ? -11.592 -3.223 -12.378 1.00 98.19 275 ALA A O 1
ATOM 2087 N N . ALA A 1 276 ? -10.658 -2.999 -10.344 1.00 98.69 276 ALA A N 1
ATOM 2088 C CA . ALA A 1 276 ? -9.355 -2.557 -10.838 1.00 98.69 276 ALA A CA 1
ATOM 2089 C C . ALA A 1 276 ? -8.685 -3.598 -11.753 1.00 98.69 276 ALA A C 1
ATOM 2091 O O . ALA A 1 276 ? -8.176 -3.253 -12.819 1.00 98.69 276 ALA A O 1
ATOM 2092 N N . ALA A 1 277 ? -8.732 -4.884 -11.388 1.00 98.56 277 ALA A N 1
ATOM 2093 C CA . ALA A 1 277 ? -8.202 -5.970 -12.210 1.00 98.56 277 ALA A CA 1
ATOM 2094 C C . ALA A 1 277 ? -8.921 -6.079 -13.560 1.00 98.56 277 ALA A C 1
ATOM 2096 O O . ALA A 1 277 ? -8.276 -6.311 -14.586 1.00 98.56 277 ALA A O 1
ATOM 2097 N N . LYS A 1 278 ? -10.248 -5.885 -13.579 1.00 98.06 278 LYS A N 1
ATOM 2098 C CA . LYS A 1 278 ? -11.045 -5.877 -14.814 1.00 98.06 278 LYS A CA 1
ATOM 2099 C C . LYS A 1 278 ? -10.634 -4.724 -15.731 1.00 98.06 278 LYS A C 1
ATOM 2101 O O . LYS A 1 278 ? -10.415 -4.962 -16.917 1.00 98.06 278 LYS A O 1
ATOM 2106 N N . TYR A 1 279 ? -10.477 -3.516 -15.183 1.00 98.56 279 TYR A N 1
ATOM 2107 C CA . TYR A 1 279 ? -9.980 -2.361 -15.935 1.00 98.56 279 TYR A CA 1
ATOM 2108 C C . TYR A 1 279 ? -8.594 -2.635 -16.531 1.00 98.56 279 TYR A C 1
ATOM 2110 O O . TYR A 1 279 ? -8.416 -2.555 -17.745 1.00 98.56 279 TYR A O 1
ATOM 2118 N N . VAL A 1 280 ? -7.637 -3.062 -15.703 1.00 98.50 280 VAL A N 1
ATOM 2119 C CA . VAL A 1 280 ? -6.269 -3.375 -16.145 1.00 98.50 280 VAL A CA 1
ATOM 2120 C C . VAL A 1 280 ? -6.269 -4.448 -17.233 1.00 98.50 280 VAL A C 1
ATOM 2122 O O . VAL A 1 280 ? -5.615 -4.284 -18.256 1.00 98.50 280 VAL A O 1
ATOM 2125 N N . SER A 1 281 ? -7.044 -5.520 -17.061 1.00 98.12 281 SER A N 1
ATOM 2126 C CA . SER A 1 281 ? -7.151 -6.589 -18.062 1.00 98.12 281 SER A CA 1
ATOM 2127 C C . SER A 1 281 ? -7.711 -6.084 -19.392 1.00 98.12 281 SER A C 1
ATOM 2129 O O . SER A 1 281 ? -7.279 -6.541 -20.447 1.00 98.12 281 SER A O 1
ATOM 2131 N N . SER A 1 282 ? -8.649 -5.130 -19.358 1.00 97.19 282 SER A N 1
ATOM 2132 C CA . SER A 1 282 ? -9.220 -4.535 -20.573 1.00 97.19 282 SER A CA 1
ATOM 2133 C C . SER A 1 282 ? -8.213 -3.697 -21.365 1.00 97.19 282 SER A C 1
ATOM 2135 O O . SER A 1 282 ? -8.370 -3.550 -22.572 1.00 97.19 282 SER A O 1
ATOM 2137 N N . MET A 1 283 ? -7.159 -3.202 -20.709 1.00 98.00 283 MET A N 1
ATOM 2138 C CA . MET A 1 283 ? -6.075 -2.461 -21.355 1.00 98.00 283 MET A CA 1
ATOM 2139 C C . MET A 1 283 ? -5.030 -3.375 -22.007 1.00 98.00 283 MET A C 1
ATOM 2141 O O . MET A 1 283 ? -4.073 -2.870 -22.578 1.00 98.00 283 MET A O 1
ATOM 2145 N N . ALA A 1 284 ? -5.147 -4.703 -21.923 1.00 97.50 284 ALA A N 1
ATOM 2146 C CA . ALA A 1 284 ? -4.136 -5.601 -22.473 1.00 97.50 284 ALA A CA 1
ATOM 2147 C C . ALA A 1 284 ? -4.125 -5.611 -24.012 1.00 97.50 284 ALA A C 1
ATOM 2149 O O . ALA A 1 284 ? -5.115 -5.974 -24.648 1.00 97.50 284 ALA A O 1
ATOM 2150 N N . GLY A 1 285 ? -2.967 -5.308 -24.602 1.00 95.00 285 GLY A N 1
ATOM 2151 C CA . GLY A 1 285 ? -2.725 -5.411 -26.040 1.00 95.00 285 GLY A CA 1
ATOM 2152 C C . GLY A 1 285 ? -2.454 -6.850 -26.499 1.00 95.00 285 GLY A C 1
ATOM 2153 O O . GLY A 1 285 ? -2.155 -7.761 -25.712 1.00 95.00 285 GLY A O 1
ATOM 2154 N N . ALA A 1 286 ? -2.522 -7.088 -27.810 1.00 93.00 286 ALA A N 1
ATOM 2155 C CA . ALA A 1 286 ? -2.203 -8.372 -28.445 1.00 93.00 286 ALA A CA 1
ATOM 2156 C C . ALA A 1 286 ? -0.686 -8.663 -28.494 1.00 93.00 286 ALA A C 1
ATOM 2158 O O . ALA A 1 286 ? -0.267 -9.823 -28.544 1.00 93.00 286 ALA A O 1
ATOM 2159 N N . ASP A 1 287 ? 0.142 -7.629 -28.385 1.00 90.94 287 ASP A N 1
ATOM 2160 C CA . ASP A 1 287 ? 1.608 -7.679 -28.305 1.00 90.94 287 ASP A CA 1
ATOM 2161 C C . ASP A 1 287 ? 2.136 -8.188 -26.947 1.00 90.94 287 ASP A C 1
ATOM 2163 O O . ASP A 1 287 ? 3.236 -8.732 -26.872 1.00 90.94 287 ASP A O 1
ATOM 2167 N N . GLY A 1 288 ? 1.324 -8.100 -25.890 1.00 92.69 288 GLY A N 1
ATOM 2168 C CA . GLY A 1 288 ? 1.697 -8.460 -24.520 1.00 92.69 288 GLY A CA 1
ATOM 2169 C C . GLY A 1 288 ? 2.020 -7.257 -23.636 1.00 92.69 288 GLY A C 1
ATOM 2170 O O . GLY A 1 288 ? 2.359 -7.459 -22.472 1.00 92.69 288 GLY A O 1
ATOM 2171 N N . SER A 1 289 ? 1.893 -6.036 -24.156 1.00 94.56 289 SER A N 1
ATOM 2172 C CA . SER A 1 289 ? 1.909 -4.811 -23.361 1.00 94.56 289 SER A CA 1
ATOM 2173 C C . SER A 1 289 ? 0.479 -4.384 -22.990 1.00 94.56 289 SER A C 1
ATOM 2175 O O . SER A 1 289 ? -0.478 -5.142 -23.175 1.00 94.56 289 SER A O 1
ATOM 2177 N N . PHE A 1 290 ? 0.336 -3.186 -22.422 1.00 97.69 290 PHE A N 1
ATOM 2178 C CA . PHE A 1 290 ? -0.956 -2.600 -22.070 1.00 97.69 290 PHE A CA 1
ATOM 2179 C C . PHE A 1 290 ? -1.079 -1.195 -22.671 1.00 97.69 290 PHE A C 1
ATOM 2181 O O . PHE A 1 290 ? -0.095 -0.455 -22.742 1.00 97.69 290 PHE A O 1
ATOM 2188 N N . CYS A 1 291 ? -2.282 -0.834 -23.107 1.00 97.06 291 CYS A N 1
ATOM 2189 C CA . CYS A 1 291 ? -2.654 0.500 -23.567 1.00 97.06 291 CYS A CA 1
ATOM 2190 C C . CYS A 1 291 ? -2.728 1.488 -22.395 1.00 97.06 291 CYS A C 1
ATOM 2192 O O . CYS A 1 291 ? -2.783 1.079 -21.240 1.00 97.06 291 CYS A O 1
ATOM 2194 N N . TYR A 1 292 ? -2.706 2.793 -22.677 1.00 96.25 292 TYR A N 1
ATOM 2195 C CA . TYR A 1 292 ? -2.684 3.819 -21.629 1.00 96.25 292 TYR A CA 1
ATOM 2196 C C . TYR A 1 292 ? -4.051 4.047 -20.968 1.00 96.25 292 TYR A C 1
ATOM 2198 O O . TYR A 1 292 ? -4.209 3.804 -19.773 1.00 96.25 292 TYR A O 1
ATOM 2206 N N . ASP A 1 293 ? -5.023 4.517 -21.747 1.00 92.12 293 ASP A N 1
ATOM 2207 C CA . ASP A 1 293 ? -6.377 4.870 -21.302 1.00 92.12 293 ASP A CA 1
ATOM 2208 C C . ASP A 1 293 ? -7.480 4.483 -22.299 1.00 92.12 293 ASP A C 1
ATOM 2210 O O . ASP A 1 293 ? -8.658 4.437 -21.946 1.00 92.12 293 ASP A O 1
ATOM 2214 N N . VAL A 1 294 ? -7.104 4.161 -23.537 1.00 92.00 294 VAL A N 1
ATOM 2215 C CA . VAL A 1 294 ? -8.005 3.708 -24.598 1.00 92.00 294 VAL A CA 1
ATOM 2216 C C . VAL A 1 294 ? -7.574 2.326 -25.068 1.00 92.00 294 VAL A C 1
ATOM 2218 O O . VAL A 1 294 ? -6.403 2.123 -25.383 1.00 92.00 294 VAL A O 1
ATOM 2221 N N . VAL A 1 295 ? -8.525 1.393 -25.163 1.00 91.25 295 VAL A N 1
ATOM 2222 C CA . VAL A 1 295 ? -8.286 0.031 -25.669 1.00 91.25 295 VAL A CA 1
ATOM 2223 C C . VAL A 1 295 ? -7.848 0.079 -27.131 1.00 91.25 295 VAL A C 1
ATOM 2225 O O . VAL A 1 295 ? -8.552 0.624 -27.983 1.00 91.25 295 VAL A O 1
ATOM 2228 N N . GLN A 1 296 ? -6.696 -0.521 -27.419 1.00 90.88 296 GLN A N 1
ATOM 2229 C CA . GLN A 1 296 ? -6.116 -0.649 -28.755 1.00 90.88 296 GLN A CA 1
ATOM 2230 C C . GLN A 1 296 ? -5.511 -2.050 -28.924 1.00 90.88 296 GLN A C 1
ATOM 2232 O O . GLN A 1 296 ? -5.300 -2.771 -27.951 1.00 90.88 296 GLN A O 1
ATOM 2237 N N . ASP A 1 297 ? -5.204 -2.439 -30.164 1.00 87.88 297 ASP A N 1
ATOM 2238 C CA . ASP A 1 297 ? -4.601 -3.751 -30.448 1.00 87.88 297 ASP A CA 1
ATOM 2239 C C . ASP A 1 297 ? -3.164 -3.876 -29.912 1.00 87.88 297 ASP A C 1
ATOM 2241 O O . ASP A 1 297 ? -2.689 -4.983 -29.651 1.00 87.88 297 ASP A O 1
ATOM 2245 N N . ILE A 1 298 ? -2.459 -2.752 -29.758 1.00 87.56 298 ILE A N 1
ATOM 2246 C CA . ILE A 1 298 ? -1.053 -2.681 -29.351 1.00 87.56 298 ILE A CA 1
ATOM 2247 C C . ILE A 1 298 ? -0.924 -1.592 -28.282 1.00 87.56 298 ILE A C 1
ATOM 2249 O O . ILE A 1 298 ? -1.433 -0.485 -28.460 1.00 87.56 298 ILE A O 1
ATOM 2253 N N . GLY A 1 299 ? -0.264 -1.908 -27.167 1.00 86.94 299 GLY A N 1
ATOM 2254 C CA . GLY A 1 299 ? 0.048 -0.927 -26.124 1.00 86.94 299 GLY A CA 1
ATOM 2255 C C . GLY A 1 299 ? 1.427 -0.278 -26.282 1.00 86.94 299 GLY A C 1
ATOM 2256 O O . GLY A 1 299 ? 1.607 0.857 -25.846 1.00 86.94 299 GLY A O 1
ATOM 2257 N N . ASP A 1 300 ? 2.378 -0.988 -26.893 1.00 89.94 300 ASP A N 1
ATOM 2258 C CA . ASP A 1 300 ? 3.738 -0.563 -27.241 1.00 89.94 300 ASP A CA 1
ATOM 2259 C C . ASP A 1 300 ? 4.524 0.144 -26.119 1.00 89.94 300 ASP A C 1
ATOM 2261 O O . ASP A 1 300 ? 5.196 1.148 -26.333 1.00 89.94 300 ASP A O 1
ATOM 2265 N N . SER A 1 301 ? 4.427 -0.340 -24.875 1.00 94.81 301 SER A N 1
ATOM 2266 C CA . SER A 1 301 ? 5.202 0.221 -23.758 1.00 94.81 301 SER A CA 1
ATOM 2267 C C . SER A 1 301 ? 5.636 -0.839 -22.758 1.00 94.81 301 SER A C 1
ATOM 2269 O O . SER A 1 301 ? 4.820 -1.567 -22.178 1.00 94.81 301 SER A O 1
ATOM 2271 N N . CYS A 1 302 ? 6.943 -0.882 -22.510 1.00 95.19 302 CYS A N 1
ATOM 2272 C CA . CYS A 1 302 ? 7.531 -1.691 -21.451 1.00 95.19 302 CYS A CA 1
ATOM 2273 C C . CYS A 1 302 ? 7.106 -1.217 -20.055 1.00 95.19 302 CYS A C 1
ATOM 2275 O O . CYS A 1 302 ? 6.829 -2.053 -19.189 1.00 95.19 302 CYS A O 1
ATOM 2277 N N . CYS A 1 303 ? 6.980 0.098 -19.841 1.00 96.56 303 CYS A N 1
ATOM 2278 C CA . CYS A 1 303 ? 6.460 0.646 -18.591 1.00 96.56 303 CYS A CA 1
ATOM 2279 C C . CYS A 1 303 ? 5.039 0.138 -18.305 1.00 96.56 303 CYS A C 1
ATOM 2281 O O . CYS A 1 303 ? 4.783 -0.429 -17.237 1.00 96.56 303 CYS A O 1
ATOM 2283 N N . ARG A 1 304 ? 4.136 0.227 -19.293 1.00 97.38 304 ARG A N 1
ATOM 2284 C CA . ARG A 1 304 ? 2.751 -0.255 -19.154 1.00 97.38 304 ARG A CA 1
ATOM 2285 C C . ARG A 1 304 ? 2.656 -1.774 -19.021 1.00 97.38 304 ARG A C 1
ATOM 2287 O O . ARG A 1 304 ? 1.811 -2.257 -18.268 1.00 97.38 304 ARG A O 1
ATOM 2294 N N . ALA A 1 305 ? 3.544 -2.535 -19.666 1.00 97.94 305 ALA A N 1
ATOM 2295 C CA . ALA A 1 305 ? 3.672 -3.976 -19.425 1.00 97.94 305 ALA A CA 1
ATOM 2296 C C . ALA A 1 305 ? 4.004 -4.280 -17.952 1.00 97.94 305 ALA A C 1
ATOM 2298 O O . ALA A 1 305 ? 3.360 -5.133 -17.335 1.00 97.94 305 ALA A O 1
ATOM 2299 N N . GLY A 1 306 ? 4.952 -3.542 -17.364 1.00 98.06 306 GLY A N 1
ATOM 2300 C CA . GLY A 1 306 ? 5.293 -3.640 -15.943 1.00 98.06 306 GLY A CA 1
ATOM 2301 C C . GLY A 1 306 ? 4.130 -3.268 -15.023 1.00 98.06 306 GLY A C 1
ATOM 2302 O O . GLY A 1 306 ? 3.835 -4.010 -14.085 1.00 98.06 306 GLY A O 1
ATOM 2303 N N . MET A 1 307 ? 3.431 -2.166 -15.318 1.00 98.38 307 MET A N 1
ATOM 2304 C CA . MET A 1 307 ? 2.246 -1.730 -14.566 1.00 98.38 307 MET A CA 1
ATOM 2305 C C . MET A 1 307 ? 1.131 -2.771 -14.597 1.00 98.38 307 MET A C 1
ATOM 2307 O O . MET A 1 307 ? 0.613 -3.133 -13.545 1.00 98.38 307 MET A O 1
ATOM 2311 N N . GLY A 1 308 ? 0.772 -3.273 -15.782 1.00 98.44 308 GLY A N 1
ATOM 2312 C CA . GLY A 1 308 ? -0.307 -4.245 -15.940 1.00 98.44 308 GLY A CA 1
ATOM 2313 C C . GLY A 1 308 ? 0.005 -5.577 -15.265 1.00 98.44 308 GLY A C 1
ATOM 2314 O O . GLY A 1 308 ? -0.826 -6.096 -14.518 1.00 98.44 308 GLY A O 1
ATOM 2315 N N . ALA A 1 309 ? 1.228 -6.093 -15.436 1.00 98.69 309 ALA A N 1
ATOM 2316 C CA . ALA A 1 309 ? 1.676 -7.298 -14.739 1.00 98.69 309 ALA A CA 1
ATOM 2317 C C . ALA A 1 309 ? 1.596 -7.129 -13.217 1.00 98.69 309 ALA A C 1
ATOM 2319 O O . ALA A 1 309 ? 0.985 -7.956 -12.536 1.00 98.69 309 ALA A O 1
ATOM 2320 N N . LEU A 1 310 ? 2.166 -6.039 -12.690 1.00 98.75 310 LEU A N 1
ATOM 2321 C CA . LEU A 1 310 ? 2.185 -5.781 -11.256 1.00 98.75 310 LEU A CA 1
ATOM 2322 C C . LEU A 1 310 ? 0.776 -5.571 -10.695 1.00 98.75 310 LEU A C 1
ATOM 2324 O O . LEU A 1 310 ? 0.437 -6.135 -9.658 1.00 98.75 310 LEU A O 1
ATOM 2328 N N . ALA A 1 311 ? -0.066 -4.804 -11.382 1.00 98.69 311 ALA A N 1
ATOM 2329 C CA . ALA A 1 311 ? -1.434 -4.551 -10.956 1.00 98.69 311 ALA A CA 1
ATOM 2330 C C . ALA A 1 311 ? -2.255 -5.847 -10.880 1.00 98.69 311 ALA A C 1
ATOM 2332 O O . ALA A 1 311 ? -2.925 -6.082 -9.874 1.00 98.69 311 ALA A O 1
ATOM 2333 N N . LEU A 1 312 ? -2.157 -6.737 -11.874 1.00 98.69 312 LEU A N 1
ATOM 2334 C CA . LEU A 1 312 ? -2.817 -8.050 -11.833 1.00 98.69 312 LEU A CA 1
ATOM 2335 C C . LEU A 1 312 ? -2.267 -8.934 -10.707 1.00 98.69 312 LEU A C 1
ATOM 2337 O O . LEU A 1 312 ? -3.034 -9.558 -9.972 1.00 98.69 312 LEU A O 1
ATOM 2341 N N . GLN A 1 313 ? -0.947 -8.944 -10.503 1.00 98.44 313 GLN A N 1
ATOM 2342 C CA . GLN A 1 313 ? -0.328 -9.672 -9.393 1.00 98.44 313 GLN A CA 1
ATOM 2343 C C . GLN A 1 313 ? -0.837 -9.179 -8.030 1.00 98.44 313 GLN A C 1
ATOM 2345 O O . GLN A 1 313 ? -1.205 -9.992 -7.180 1.00 98.44 313 GLN A O 1
ATOM 2350 N N . LEU A 1 314 ? -0.920 -7.860 -7.837 1.00 97.75 314 LEU A N 1
ATOM 2351 C CA . LEU A 1 314 ? -1.357 -7.238 -6.587 1.00 97.75 314 LEU A CA 1
ATOM 2352 C C . LEU A 1 314 ? -2.877 -7.220 -6.405 1.00 97.75 314 LEU A C 1
ATOM 2354 O O . LEU A 1 314 ? -3.331 -6.968 -5.296 1.00 97.75 314 LEU A O 1
ATOM 2358 N N . THR A 1 315 ? -3.684 -7.488 -7.429 1.00 96.69 315 THR A N 1
ATOM 2359 C CA . THR A 1 315 ? -5.159 -7.553 -7.323 1.00 96.69 315 THR A CA 1
ATOM 2360 C C . THR A 1 315 ? -5.687 -8.980 -7.150 1.00 96.69 315 THR A C 1
ATOM 2362 O O . THR A 1 315 ? -6.892 -9.172 -7.047 1.00 96.69 315 THR A O 1
ATOM 2365 N N . GLY A 1 316 ? -4.802 -9.981 -7.049 1.00 92.94 316 GLY A N 1
ATOM 2366 C CA . GLY A 1 316 ? -5.172 -11.388 -6.834 1.00 92.94 316 GLY A CA 1
ATOM 2367 C C . GLY A 1 316 ? -5.162 -12.254 -8.099 1.00 92.94 316 GLY A C 1
ATOM 2368 O O . GLY A 1 316 ? -5.432 -13.451 -8.026 1.00 92.94 316 GLY A O 1
ATOM 2369 N N . PHE A 1 317 ? -4.770 -11.691 -9.243 1.00 96.12 317 PHE A N 1
ATOM 2370 C CA . PHE A 1 317 ? -4.749 -12.340 -10.557 1.00 96.12 317 PHE A CA 1
ATOM 2371 C C . PHE A 1 317 ? -3.322 -12.677 -11.023 1.00 96.12 317 PHE A C 1
ATOM 2373 O O . PHE A 1 317 ? -3.025 -12.710 -12.211 1.00 96.12 317 PHE A O 1
ATOM 2380 N N . ALA A 1 318 ? -2.413 -12.992 -10.094 1.00 94.38 318 ALA A N 1
ATOM 2381 C CA . ALA A 1 318 ? -1.000 -13.264 -10.396 1.00 94.38 318 ALA A CA 1
ATOM 2382 C C . ALA A 1 318 ? -0.751 -14.424 -11.384 1.00 94.38 318 ALA A C 1
ATOM 2384 O O . ALA A 1 318 ? 0.323 -14.509 -11.973 1.00 94.38 318 ALA A O 1
ATOM 2385 N N . LYS A 1 319 ? -1.722 -15.333 -11.549 1.00 95.75 319 LYS A N 1
ATOM 2386 C CA . LYS A 1 319 ? -1.656 -16.472 -12.483 1.00 95.75 319 LYS A CA 1
ATOM 2387 C C . LYS A 1 319 ? -2.356 -16.207 -13.818 1.00 95.75 319 LYS A C 1
ATOM 2389 O O . LYS A 1 319 ? -2.460 -17.127 -14.628 1.00 95.75 319 LYS A O 1
ATOM 2394 N N . ASP A 1 320 ? -2.866 -14.999 -14.030 1.00 97.69 320 ASP A N 1
ATOM 2395 C CA . ASP A 1 320 ? -3.496 -14.635 -15.290 1.00 97.69 320 ASP A CA 1
ATOM 2396 C C . ASP A 1 320 ? -2.472 -14.729 -16.446 1.00 97.69 320 ASP A C 1
ATOM 2398 O O . ASP A 1 320 ? -1.336 -14.262 -16.295 1.00 97.69 320 ASP A O 1
ATOM 2402 N N . PRO A 1 321 ? -2.820 -15.330 -17.602 1.00 97.94 321 PRO A N 1
ATOM 2403 C CA . PRO A 1 321 ? -1.919 -15.425 -18.752 1.00 97.94 321 PRO A CA 1
ATOM 2404 C C . PRO A 1 321 ? -1.356 -14.080 -19.235 1.00 97.94 321 PRO A C 1
ATOM 2406 O O . PRO A 1 321 ? -0.263 -14.052 -19.809 1.00 97.94 321 PRO A O 1
ATOM 2409 N N . LEU A 1 322 ? -2.067 -12.971 -19.003 1.00 98.31 322 LEU A N 1
ATOM 2410 C CA . LEU A 1 322 ? -1.598 -11.621 -19.317 1.00 98.31 322 LEU A CA 1
ATOM 2411 C C . LEU A 1 322 ? -0.319 -11.265 -18.553 1.00 98.31 322 LEU A C 1
ATOM 2413 O O . LEU A 1 322 ? 0.577 -10.653 -19.132 1.00 98.31 322 LEU A O 1
ATOM 2417 N N . VAL A 1 323 ? -0.176 -11.723 -17.303 1.00 98.62 323 VAL A N 1
ATOM 2418 C CA . VAL A 1 323 ? 1.040 -11.508 -16.500 1.00 98.62 323 VAL A CA 1
ATOM 2419 C C . VAL A 1 323 ? 2.242 -12.150 -17.190 1.00 98.62 323 VAL A C 1
ATOM 2421 O O . VAL A 1 323 ? 3.251 -11.490 -17.423 1.00 98.62 323 VAL A O 1
ATOM 2424 N N . ALA A 1 324 ? 2.132 -13.419 -17.591 1.00 97.88 324 ALA A N 1
ATOM 2425 C CA . ALA A 1 324 ? 3.227 -14.126 -18.258 1.00 97.88 324 ALA A CA 1
ATOM 2426 C C . ALA A 1 324 ? 3.604 -13.486 -19.609 1.00 97.88 324 ALA A C 1
ATOM 2428 O O . ALA A 1 324 ? 4.786 -13.410 -19.954 1.00 97.88 324 ALA A O 1
ATOM 2429 N N . ARG A 1 325 ? 2.612 -12.992 -20.364 1.00 97.88 325 ARG A N 1
ATOM 2430 C CA . ARG A 1 325 ? 2.842 -12.269 -21.626 1.00 97.88 325 ARG A CA 1
ATOM 2431 C C . ARG A 1 325 ? 3.599 -10.961 -21.399 1.00 97.88 325 ARG A C 1
ATOM 2433 O O . ARG A 1 325 ? 4.585 -10.723 -22.091 1.00 97.88 325 ARG A O 1
ATOM 2440 N N . ALA A 1 326 ? 3.205 -10.181 -20.398 1.00 98.38 326 ALA A N 1
ATOM 2441 C CA . ALA A 1 326 ? 3.856 -8.921 -20.051 1.00 98.38 326 ALA A CA 1
ATOM 2442 C C . ALA A 1 326 ? 5.282 -9.104 -19.519 1.00 98.38 326 ALA A C 1
ATOM 2444 O O . ALA A 1 326 ? 6.193 -8.376 -19.916 1.00 98.38 326 ALA A O 1
ATOM 2445 N N . ILE A 1 327 ? 5.519 -10.137 -18.703 1.00 98.38 327 ILE A N 1
ATOM 2446 C CA . ILE A 1 327 ? 6.873 -10.527 -18.283 1.00 98.38 327 ILE A CA 1
ATOM 2447 C C . ILE A 1 327 ? 7.740 -10.850 -19.508 1.00 98.38 327 ILE A C 1
ATOM 2449 O O . ILE A 1 327 ? 8.852 -10.334 -19.635 1.00 98.38 327 ILE A O 1
ATOM 2453 N N . ARG A 1 328 ? 7.229 -11.642 -20.461 1.00 97.12 328 ARG A N 1
ATOM 2454 C CA . ARG A 1 328 ? 7.970 -11.975 -21.688 1.00 97.12 328 ARG A CA 1
ATOM 2455 C C . ARG A 1 328 ? 8.211 -10.759 -22.586 1.00 97.12 328 ARG A C 1
ATOM 2457 O O . ARG A 1 328 ? 9.268 -10.708 -23.222 1.00 97.12 328 ARG A O 1
ATOM 2464 N N . TYR A 1 329 ? 7.271 -9.816 -22.627 1.00 97.00 329 TYR A N 1
ATOM 2465 C CA . TYR A 1 329 ? 7.395 -8.550 -23.349 1.00 97.00 329 TYR A CA 1
ATOM 2466 C C . TYR A 1 329 ? 8.558 -7.716 -22.796 1.00 97.00 329 TYR A C 1
ATOM 2468 O O . TYR A 1 329 ? 9.508 -7.433 -23.522 1.00 97.00 329 TYR A O 1
ATOM 2476 N N . MET A 1 330 ? 8.578 -7.458 -21.483 1.00 97.44 330 MET A N 1
ATOM 2477 C CA . MET A 1 330 ? 9.684 -6.743 -20.824 1.00 97.44 330 MET A CA 1
ATOM 2478 C C . MET A 1 330 ? 11.032 -7.463 -20.983 1.00 97.44 330 MET A C 1
ATOM 2480 O O . MET A 1 330 ? 12.068 -6.833 -21.161 1.00 97.44 330 MET A O 1
ATOM 2484 N N . GLN A 1 331 ? 11.051 -8.800 -20.975 1.00 97.06 331 GLN A N 1
ATOM 2485 C CA . GLN A 1 331 ? 12.276 -9.566 -21.241 1.00 97.06 331 GLN A CA 1
ATOM 2486 C C . GLN A 1 331 ? 12.757 -9.468 -22.696 1.00 97.06 331 GLN A C 1
ATOM 2488 O O . GLN A 1 331 ? 13.932 -9.712 -22.970 1.00 97.06 331 GLN A O 1
ATOM 2493 N N . ALA A 1 332 ? 11.868 -9.194 -23.651 1.00 95.38 332 ALA A N 1
ATOM 2494 C CA . ALA A 1 332 ? 12.225 -9.004 -25.056 1.00 95.38 332 ALA A CA 1
ATOM 2495 C C . ALA A 1 332 ? 12.815 -7.609 -25.335 1.00 95.38 332 ALA A C 1
ATOM 2497 O O . ALA A 1 332 ? 13.578 -7.486 -26.293 1.00 95.38 332 ALA A O 1
ATOM 2498 N N . SER A 1 333 ? 12.513 -6.633 -24.475 1.00 91.62 333 SER A N 1
ATOM 2499 C CA . SER A 1 333 ? 12.999 -5.249 -24.521 1.00 91.62 333 SER A CA 1
ATOM 2500 C C . SER A 1 333 ? 13.446 -4.817 -23.118 1.00 91.62 333 SER A C 1
ATOM 2502 O O . SER A 1 333 ? 12.774 -4.064 -22.406 1.00 91.62 333 SER A O 1
ATOM 2504 N N . GLY A 1 334 ? 14.562 -5.404 -22.678 1.00 94.06 334 GLY A N 1
ATOM 2505 C CA . GLY A 1 334 ? 15.108 -5.203 -21.340 1.00 94.06 334 GLY A CA 1
ATOM 2506 C C . GLY A 1 334 ? 15.627 -3.775 -21.114 1.00 94.06 334 GLY A C 1
ATOM 2507 O O . GLY A 1 334 ? 15.844 -3.047 -22.080 1.00 94.06 334 GLY A O 1
ATOM 2508 N N . PRO A 1 335 ? 15.856 -3.375 -19.850 1.00 95.12 335 PRO A N 1
ATOM 2509 C CA . PRO A 1 335 ? 16.333 -2.034 -19.513 1.00 95.12 335 PRO A CA 1
ATOM 2510 C C . PRO A 1 335 ? 17.639 -1.665 -20.227 1.00 95.12 335 PRO A C 1
ATOM 2512 O O . PRO A 1 335 ? 18.598 -2.441 -20.227 1.00 95.12 335 PRO A O 1
ATOM 2515 N N . VAL A 1 336 ? 17.675 -0.473 -20.815 1.00 92.62 336 VAL A N 1
ATOM 2516 C CA . VAL A 1 336 ? 18.823 0.110 -21.523 1.00 92.62 336 VAL A CA 1
ATOM 2517 C C . VAL A 1 336 ? 19.030 1.534 -21.026 1.00 92.62 336 VAL A C 1
ATOM 2519 O O . VAL A 1 336 ? 18.075 2.192 -20.629 1.00 92.62 336 VAL A O 1
ATOM 2522 N N . TRP A 1 337 ? 20.279 1.994 -20.947 1.00 91.06 337 TRP A N 1
ATOM 2523 C CA . TRP A 1 337 ? 20.565 3.287 -20.322 1.00 91.06 337 TRP A CA 1
ATOM 2524 C C . TRP A 1 337 ? 20.003 4.437 -21.155 1.00 91.06 337 TRP A C 1
ATOM 2526 O O . TRP A 1 337 ? 20.156 4.442 -22.372 1.00 91.06 337 TRP A O 1
ATOM 2536 N N . ASN A 1 338 ? 19.389 5.412 -20.481 1.00 82.69 338 ASN A N 1
ATOM 2537 C CA . ASN A 1 338 ? 18.799 6.610 -21.078 1.00 82.69 338 ASN A CA 1
ATOM 2538 C C . ASN A 1 338 ? 17.688 6.377 -22.121 1.00 82.69 338 ASN A C 1
ATOM 2540 O O . ASN A 1 338 ? 17.436 7.254 -22.944 1.00 82.69 338 ASN A O 1
ATOM 2544 N N . LEU A 1 339 ? 16.999 5.234 -22.078 1.00 88.44 339 LEU A N 1
ATOM 2545 C CA . LEU A 1 339 ? 15.935 4.944 -23.035 1.00 88.44 339 LEU A CA 1
ATOM 2546 C C . LEU A 1 339 ? 14.879 3.985 -22.463 1.00 88.44 339 LEU A C 1
ATOM 2548 O O . LEU A 1 339 ? 15.195 2.921 -21.929 1.00 88.44 339 LEU A O 1
ATOM 2552 N N . GLU A 1 340 ? 13.606 4.344 -22.612 1.00 91.06 340 GLU A N 1
ATOM 2553 C CA . GLU A 1 340 ? 12.493 3.396 -22.639 1.00 91.06 340 GLU A CA 1
ATOM 2554 C C . GLU A 1 340 ? 12.093 3.182 -24.099 1.00 91.06 340 GLU A C 1
ATOM 2556 O O . GLU A 1 340 ? 11.556 4.087 -24.737 1.00 91.06 340 GLU A O 1
ATOM 2561 N N . TYR A 1 341 ? 12.323 1.974 -24.612 1.00 89.12 341 TYR A N 1
ATOM 2562 C CA . TYR A 1 341 ? 11.799 1.581 -25.910 1.00 89.12 341 TYR A CA 1
ATOM 2563 C C . TYR A 1 341 ? 11.420 0.089 -25.940 1.00 89.12 341 TYR A C 1
ATOM 2565 O O . TYR A 1 341 ? 12.203 -0.756 -25.485 1.00 89.12 341 TYR A O 1
ATOM 2573 N N . PRO A 1 342 ? 10.246 -0.263 -26.488 1.00 90.62 342 PRO A N 1
ATOM 2574 C CA . PRO A 1 342 ? 9.177 0.655 -26.888 1.00 90.62 342 PRO A CA 1
ATOM 2575 C C . PRO A 1 342 ? 8.525 1.335 -25.673 1.00 90.62 342 PRO A C 1
ATOM 2577 O O . PRO A 1 342 ? 8.498 0.766 -24.572 1.00 90.62 342 PRO A O 1
ATOM 2580 N N . GLY A 1 343 ? 8.020 2.553 -25.865 1.00 90.94 343 GLY A N 1
ATOM 2581 C CA . GLY A 1 343 ? 7.370 3.332 -24.816 1.00 90.94 343 GLY A CA 1
ATOM 2582 C C . GLY A 1 343 ? 7.361 4.836 -25.071 1.00 90.94 343 GLY A C 1
ATOM 2583 O O . GLY A 1 343 ? 7.675 5.305 -26.162 1.00 90.94 343 GLY A O 1
ATOM 2584 N N . GLU A 1 344 ? 6.984 5.594 -24.042 1.00 88.38 344 GLU A N 1
ATOM 2585 C CA . GLU A 1 344 ? 6.811 7.057 -24.112 1.00 88.38 344 GLU A CA 1
ATOM 2586 C C . GLU A 1 344 ? 8.001 7.833 -23.531 1.00 88.38 344 GLU A C 1
ATOM 2588 O O . GLU A 1 344 ? 8.003 9.064 -23.512 1.00 88.38 344 GLU A O 1
ATOM 2593 N N . GLY A 1 345 ? 9.032 7.119 -23.081 1.00 90.88 345 GLY A N 1
ATOM 2594 C CA . GLY A 1 345 ? 10.286 7.710 -22.643 1.00 90.88 345 GLY A CA 1
ATOM 2595 C C . GLY A 1 345 ? 10.346 8.008 -21.151 1.00 90.88 345 GLY A C 1
ATOM 2596 O O . GLY A 1 345 ? 10.849 9.063 -20.760 1.00 90.88 345 GLY A O 1
ATOM 2597 N N . TYR A 1 346 ? 9.855 7.079 -20.325 1.00 93.44 346 TYR A N 1
ATOM 2598 C CA . TYR A 1 346 ? 9.945 7.125 -18.863 1.00 93.44 346 TYR A CA 1
ATOM 2599 C C . TYR A 1 346 ? 10.765 5.939 -18.314 1.00 93.44 346 TYR A C 1
ATOM 2601 O O . TYR A 1 346 ? 10.204 5.006 -17.725 1.00 93.44 346 TYR A O 1
ATOM 2609 N N . PRO A 1 347 ? 12.095 5.921 -18.537 1.00 94.50 347 PRO A N 1
ATOM 2610 C CA . PRO A 1 347 ? 12.943 4.775 -18.219 1.00 94.50 347 PRO A CA 1
ATOM 2611 C C . PRO A 1 347 ? 12.949 4.386 -16.736 1.00 94.50 347 PRO A C 1
ATOM 2613 O O . PRO A 1 347 ? 12.707 3.218 -16.429 1.00 94.50 347 PRO A O 1
ATOM 2616 N N . PHE A 1 348 ? 13.167 5.313 -15.797 1.00 96.88 348 PHE A N 1
ATOM 2617 C CA . PHE A 1 348 ? 13.167 4.984 -14.364 1.00 96.88 348 PHE A CA 1
ATOM 2618 C C . PHE A 1 348 ? 11.805 4.485 -13.905 1.00 96.88 348 PHE A C 1
ATOM 2620 O O . PHE A 1 348 ? 11.729 3.558 -13.092 1.00 96.88 348 PHE A O 1
ATOM 2627 N N . TYR A 1 349 ? 10.733 5.059 -14.447 1.00 96.31 349 TYR A N 1
ATOM 2628 C CA . TYR A 1 349 ? 9.383 4.614 -14.150 1.00 96.31 349 TYR A CA 1
ATOM 2629 C C . TYR A 1 349 ? 9.114 3.188 -14.651 1.00 96.31 349 TYR A C 1
ATOM 2631 O O . TYR A 1 349 ? 8.591 2.359 -13.895 1.00 96.31 349 TYR A O 1
ATOM 2639 N N . TYR A 1 350 ? 9.564 2.854 -15.868 1.00 97.12 350 TYR A N 1
ATOM 2640 C CA . TYR A 1 350 ? 9.559 1.476 -16.362 1.00 97.12 350 TYR A CA 1
ATOM 2641 C C . TYR A 1 350 ? 10.352 0.568 -15.424 1.00 97.12 350 TYR A C 1
ATOM 2643 O O . TYR A 1 350 ? 9.824 -0.437 -14.943 1.00 97.12 350 TYR A O 1
ATOM 2651 N N . TRP A 1 351 ? 11.605 0.907 -15.128 1.00 97.88 351 TRP A N 1
ATOM 2652 C CA . TRP A 1 351 ? 12.480 0.048 -14.333 1.00 97.88 351 TRP A CA 1
ATOM 2653 C C . TRP A 1 351 ? 11.914 -0.192 -12.928 1.00 97.88 351 TRP A C 1
ATOM 2655 O O . TRP A 1 351 ? 11.997 -1.315 -12.416 1.00 97.88 351 TRP A O 1
ATOM 2665 N N . TYR A 1 352 ? 11.268 0.817 -12.336 1.00 98.00 352 TYR A N 1
ATOM 2666 C CA . TYR A 1 352 ? 10.584 0.721 -11.049 1.00 98.00 352 TYR A CA 1
ATOM 2667 C C . TYR A 1 352 ? 9.475 -0.339 -11.059 1.00 98.00 352 TYR A C 1
ATOM 2669 O O . TYR A 1 352 ? 9.477 -1.233 -10.200 1.00 98.00 352 TYR A O 1
ATOM 2677 N N . TYR A 1 353 ? 8.551 -0.268 -12.024 1.00 98.44 353 TYR A N 1
ATOM 2678 C CA . TYR A 1 353 ? 7.443 -1.222 -12.152 1.00 98.44 353 TYR A CA 1
ATOM 2679 C C . TYR A 1 353 ? 7.917 -2.601 -12.619 1.00 98.44 353 TYR A C 1
ATOM 2681 O O . TYR A 1 353 ? 7.492 -3.618 -12.068 1.00 98.44 353 TYR A O 1
ATOM 2689 N N . GLY A 1 354 ? 8.843 -2.650 -13.577 1.00 98.12 354 GLY A N 1
ATOM 2690 C CA . GLY A 1 354 ? 9.424 -3.886 -14.095 1.00 98.12 354 GLY A CA 1
ATOM 2691 C C . GLY A 1 354 ? 10.132 -4.691 -13.006 1.00 98.12 354 GLY A C 1
ATOM 2692 O O . GLY A 1 354 ? 9.891 -5.889 -12.872 1.00 98.12 354 GLY A O 1
ATOM 2693 N N . THR A 1 355 ? 10.916 -4.031 -12.146 1.00 98.50 355 THR A N 1
ATOM 2694 C CA . THR A 1 355 ? 11.596 -4.683 -11.009 1.00 98.50 355 THR A CA 1
ATOM 2695 C C . THR A 1 355 ? 10.617 -5.348 -10.054 1.00 98.50 355 THR A C 1
ATOM 2697 O O . THR A 1 355 ? 10.828 -6.484 -9.630 1.00 98.50 355 THR A O 1
ATOM 2700 N N . ARG A 1 356 ? 9.500 -4.680 -9.780 1.00 98.19 356 ARG A N 1
ATOM 2701 C CA . ARG A 1 356 ? 8.425 -5.177 -8.919 1.00 98.19 356 ARG A CA 1
ATOM 2702 C C . ARG A 1 356 ? 7.675 -6.354 -9.537 1.00 98.19 356 ARG A C 1
ATOM 2704 O O . ARG A 1 356 ? 7.472 -7.367 -8.870 1.00 98.19 356 ARG A O 1
ATOM 2711 N N . ALA A 1 357 ? 7.313 -6.243 -10.812 1.00 98.50 357 ALA A N 1
ATOM 2712 C CA . ALA A 1 357 ? 6.629 -7.309 -11.536 1.00 98.50 357 ALA A CA 1
ATOM 2713 C C . ALA A 1 357 ? 7.496 -8.576 -11.641 1.00 98.50 357 ALA A C 1
ATOM 2715 O O . ALA A 1 357 ? 7.015 -9.690 -11.413 1.00 98.50 357 ALA A O 1
ATOM 2716 N N . MET A 1 358 ? 8.791 -8.404 -11.930 1.00 98.31 358 MET A N 1
ATOM 2717 C CA . MET A 1 358 ? 9.761 -9.500 -12.023 1.00 98.31 358 MET A CA 1
ATOM 2718 C C . MET A 1 358 ? 10.025 -10.147 -10.668 1.00 98.31 358 MET A C 1
ATOM 2720 O O . MET A 1 358 ? 10.129 -11.370 -10.596 1.00 98.31 358 MET A O 1
ATOM 2724 N N . TYR A 1 359 ? 10.077 -9.359 -9.589 1.00 98.12 359 TYR A N 1
ATOM 2725 C CA . TYR A 1 359 ? 10.192 -9.892 -8.233 1.00 98.12 359 TYR A CA 1
ATOM 2726 C C . TYR A 1 359 ? 9.047 -10.860 -7.907 1.00 98.12 359 TYR A C 1
ATOM 2728 O O . TYR A 1 359 ? 9.301 -11.980 -7.462 1.00 98.12 359 TYR A O 1
ATOM 2736 N N . LEU A 1 360 ? 7.798 -10.467 -8.187 1.00 96.88 360 LEU A N 1
ATOM 2737 C CA . LEU A 1 360 ? 6.624 -11.312 -7.941 1.00 96.88 360 LEU A CA 1
ATOM 2738 C C . LEU A 1 360 ? 6.490 -12.481 -8.929 1.00 96.88 360 LEU A C 1
ATOM 2740 O O . LEU A 1 360 ? 5.940 -13.517 -8.557 1.00 96.88 360 LEU A O 1
ATOM 2744 N N . ALA A 1 361 ? 7.005 -12.354 -10.157 1.00 96.81 361 ALA A N 1
ATOM 2745 C CA . ALA A 1 361 ? 7.121 -13.487 -11.081 1.00 96.81 361 ALA A CA 1
ATOM 2746 C C . ALA A 1 361 ? 8.077 -14.564 -10.530 1.00 96.81 361 ALA A C 1
ATOM 2748 O O . ALA A 1 361 ? 7.828 -15.762 -10.677 1.00 96.81 361 ALA A O 1
ATOM 2749 N N . GLY A 1 362 ? 9.126 -14.138 -9.821 1.00 95.81 362 GLY A N 1
ATOM 2750 C CA . GLY A 1 362 ? 10.024 -15.016 -9.084 1.00 95.81 362 GLY A CA 1
ATOM 2751 C C . GLY A 1 362 ? 10.908 -15.882 -9.984 1.00 95.81 362 GLY A C 1
ATOM 2752 O O . GLY A 1 362 ? 11.094 -15.627 -11.173 1.00 95.81 362 GLY A O 1
ATOM 2753 N N . GLY A 1 363 ? 11.511 -16.912 -9.386 1.00 96.56 363 GLY A N 1
ATOM 2754 C CA . GLY A 1 363 ? 12.332 -17.891 -10.101 1.00 96.56 363 GLY A CA 1
ATOM 2755 C C . GLY A 1 363 ? 13.449 -17.267 -10.946 1.00 96.56 363 GLY A C 1
ATOM 2756 O O . GLY A 1 363 ? 14.159 -16.358 -10.513 1.00 96.56 363 GLY A O 1
ATOM 2757 N N . GLU A 1 364 ? 13.607 -17.785 -12.162 1.00 96.81 364 GLU A N 1
ATOM 2758 C CA . GLU A 1 364 ? 14.626 -17.321 -13.105 1.00 96.81 364 GLU A CA 1
ATOM 2759 C C . GLU A 1 364 ? 14.335 -15.928 -13.674 1.00 96.81 364 GLU A C 1
ATOM 2761 O O . GLU A 1 364 ? 15.278 -15.224 -14.036 1.00 96.81 364 GLU A O 1
ATOM 2766 N N . ASP A 1 365 ? 13.063 -15.522 -13.731 1.00 97.44 365 ASP A N 1
ATOM 2767 C CA . ASP A 1 365 ? 12.672 -14.189 -14.196 1.00 97.44 365 ASP A CA 1
ATOM 2768 C C . ASP A 1 365 ? 13.204 -13.130 -13.223 1.00 97.44 365 ASP A C 1
ATOM 2770 O O . ASP A 1 365 ? 13.886 -12.191 -13.639 1.00 97.44 365 ASP A O 1
ATOM 2774 N N . TRP A 1 366 ? 13.016 -13.354 -11.917 1.00 97.88 366 TRP A N 1
ATOM 2775 C CA . TRP A 1 366 ? 13.593 -12.497 -10.883 1.00 97.88 366 TRP A CA 1
ATOM 2776 C C . TRP A 1 366 ? 15.118 -12.582 -10.823 1.00 97.88 366 TRP A C 1
ATOM 2778 O O . TRP A 1 366 ? 15.781 -11.549 -10.757 1.00 97.88 366 TRP A O 1
ATOM 2788 N N . ARG A 1 367 ? 15.696 -13.793 -10.840 1.00 97.38 367 ARG A N 1
ATOM 2789 C CA . ARG A 1 367 ? 17.153 -13.967 -10.707 1.00 97.38 367 ARG A CA 1
ATOM 2790 C C . ARG A 1 367 ? 17.902 -13.174 -11.778 1.00 97.38 367 ARG A C 1
ATOM 2792 O O . ARG A 1 367 ? 18.788 -12.394 -11.441 1.00 97.38 367 ARG A O 1
ATOM 2799 N N . VAL A 1 368 ? 17.522 -13.351 -13.045 1.00 97.75 368 VAL A N 1
ATOM 2800 C CA . VAL A 1 368 ? 18.176 -12.683 -14.179 1.00 97.75 368 VAL A CA 1
ATOM 2801 C C . VAL A 1 368 ? 17.933 -11.176 -14.152 1.00 97.75 368 VAL A C 1
ATOM 2803 O O . VAL A 1 368 ? 18.879 -10.413 -14.347 1.00 97.75 368 VAL A O 1
ATOM 2806 N N . TRP A 1 369 ? 16.698 -10.739 -13.876 1.00 98.19 369 TRP A N 1
ATOM 2807 C CA . TRP A 1 369 ? 16.382 -9.314 -13.783 1.00 98.19 369 TRP A CA 1
ATOM 2808 C C . TRP A 1 369 ? 17.182 -8.625 -12.679 1.00 98.19 369 TRP A C 1
ATOM 2810 O O . TRP A 1 369 ? 17.790 -7.588 -12.921 1.00 98.19 369 TRP A O 1
ATOM 2820 N N . LYS A 1 370 ? 17.227 -9.215 -11.480 1.00 97.44 370 LYS A N 1
ATOM 2821 C CA . LYS A 1 370 ? 17.963 -8.677 -10.333 1.00 97.44 370 LYS A CA 1
ATOM 2822 C C . LYS A 1 370 ? 19.456 -8.569 -10.633 1.00 97.44 370 LYS A C 1
ATOM 2824 O O . LYS A 1 370 ? 20.033 -7.503 -10.442 1.00 97.44 370 LYS A O 1
ATOM 2829 N N . ASP A 1 371 ? 20.076 -9.647 -11.119 1.00 96.25 371 ASP A N 1
ATOM 2830 C CA . ASP A 1 371 ? 21.515 -9.663 -11.409 1.00 96.25 371 ASP A CA 1
ATOM 2831 C C . ASP A 1 371 ? 21.892 -8.572 -12.427 1.00 96.25 371 ASP A C 1
ATOM 2833 O O . ASP A 1 371 ? 22.915 -7.901 -12.265 1.00 96.25 371 ASP A O 1
ATOM 2837 N N . TYR A 1 372 ? 21.034 -8.356 -13.431 1.00 97.81 372 TYR A N 1
ATOM 2838 C CA . TYR A 1 372 ? 21.188 -7.282 -14.406 1.00 97.81 372 TYR A CA 1
ATOM 2839 C C . TYR A 1 372 ? 20.967 -5.899 -13.785 1.00 97.81 372 TYR A C 1
ATOM 2841 O O . TYR A 1 372 ? 21.873 -5.071 -13.823 1.00 97.81 372 TYR A O 1
ATOM 2849 N N . MET A 1 373 ? 19.807 -5.654 -13.170 1.00 97.69 373 MET A N 1
ATOM 2850 C CA . MET A 1 373 ? 19.408 -4.328 -12.691 1.00 97.69 373 MET A CA 1
ATOM 2851 C C . MET A 1 373 ? 20.294 -3.787 -11.575 1.00 97.69 373 MET A C 1
ATOM 2853 O O . MET A 1 373 ? 20.622 -2.603 -11.589 1.00 97.69 373 MET A O 1
ATOM 2857 N N . CYS A 1 374 ? 20.732 -4.632 -10.638 1.00 97.50 374 CYS A N 1
ATOM 2858 C CA . CYS A 1 374 ? 21.622 -4.182 -9.569 1.00 97.50 374 CYS A CA 1
ATOM 2859 C C . CYS A 1 374 ? 22.961 -3.701 -10.142 1.00 97.50 374 CYS A C 1
ATOM 2861 O O . CYS A 1 374 ? 23.434 -2.626 -9.785 1.00 97.50 374 CYS A O 1
ATOM 2863 N N . ARG A 1 375 ? 23.561 -4.465 -11.068 1.00 98.06 375 ARG A N 1
ATOM 2864 C CA . ARG A 1 375 ? 24.798 -4.056 -11.750 1.00 98.06 375 ARG A CA 1
ATOM 2865 C C . ARG A 1 375 ? 24.561 -2.826 -12.630 1.00 98.06 375 ARG A C 1
ATOM 2867 O O . ARG A 1 375 ? 25.362 -1.900 -12.603 1.00 98.06 375 ARG A O 1
ATOM 2874 N N . PHE A 1 376 ? 23.456 -2.808 -13.369 1.00 96.94 376 PHE A N 1
ATOM 2875 C CA . PHE A 1 376 ? 23.082 -1.734 -14.283 1.00 96.94 376 PHE A CA 1
ATOM 2876 C C . PHE A 1 376 ? 22.938 -0.381 -13.575 1.00 96.94 376 PHE A C 1
ATOM 2878 O O . PHE A 1 376 ? 23.528 0.592 -14.035 1.00 96.94 376 PHE A O 1
ATOM 2885 N N . LEU A 1 377 ? 22.234 -0.316 -12.439 1.00 97.88 377 LEU A N 1
ATOM 2886 C CA . LEU A 1 377 ? 22.076 0.925 -11.670 1.00 97.88 377 LEU A CA 1
ATOM 2887 C C . LEU A 1 377 ? 23.404 1.412 -11.078 1.00 97.88 377 LEU A C 1
ATOM 2889 O O . LEU A 1 377 ? 23.688 2.605 -11.116 1.00 97.88 377 LEU A O 1
ATOM 2893 N N . ILE A 1 378 ? 24.228 0.501 -10.555 1.00 98.06 378 ILE A N 1
ATOM 2894 C CA . ILE A 1 378 ? 25.523 0.844 -9.948 1.00 98.06 378 ILE A CA 1
ATOM 2895 C C . ILE A 1 378 ? 26.482 1.415 -10.991 1.00 98.06 378 ILE A C 1
ATOM 2897 O O . ILE A 1 378 ? 27.118 2.437 -10.745 1.00 98.06 378 ILE A O 1
ATOM 2901 N N . ASP A 1 379 ? 26.558 0.779 -12.160 1.00 96.69 379 ASP A N 1
ATOM 2902 C CA . ASP A 1 379 ? 27.481 1.175 -13.225 1.00 96.69 379 ASP A CA 1
ATOM 2903 C C . ASP A 1 379 ? 27.152 2.554 -13.824 1.00 96.69 379 ASP A C 1
ATOM 2905 O O . ASP A 1 379 ? 28.030 3.175 -14.419 1.00 96.69 379 ASP A O 1
ATOM 2909 N N . HIS A 1 380 ? 25.915 3.033 -13.656 1.00 96.38 380 HIS A N 1
ATOM 2910 C CA . HIS A 1 380 ? 25.460 4.328 -14.166 1.00 96.38 380 HIS A CA 1
ATOM 2911 C C . HIS A 1 380 ? 25.175 5.361 -13.064 1.00 96.38 380 HIS A C 1
ATOM 2913 O O . HIS A 1 380 ? 24.636 6.426 -13.351 1.00 96.38 380 HIS A O 1
ATOM 2919 N N . GLN A 1 381 ? 25.513 5.079 -11.800 1.00 98.00 381 GLN A N 1
ATOM 2920 C CA . GLN A 1 381 ? 25.316 6.045 -10.719 1.00 98.00 381 GLN A CA 1
ATOM 2921 C C . GLN A 1 381 ? 26.339 7.184 -10.801 1.00 98.00 381 GLN A C 1
ATOM 2923 O O . GLN A 1 381 ? 27.554 6.957 -10.804 1.00 98.00 381 GLN A O 1
ATOM 2928 N N . ASN A 1 382 ? 25.849 8.421 -10.766 1.00 97.56 382 ASN A N 1
ATOM 2929 C CA . ASN A 1 382 ? 26.675 9.621 -10.829 1.00 97.56 382 ASN A CA 1
ATOM 2930 C C . ASN A 1 382 ? 27.575 9.768 -9.599 1.00 97.56 382 ASN A C 1
ATOM 2932 O O . ASN A 1 382 ? 27.318 9.204 -8.534 1.00 97.56 382 ASN A O 1
ATOM 2936 N N . GLY A 1 383 ? 28.618 10.598 -9.707 1.00 97.06 383 GLY A N 1
ATOM 2937 C CA . GLY A 1 383 ? 29.531 10.927 -8.604 1.00 97.06 383 GLY A CA 1
ATOM 2938 C C . GLY A 1 383 ? 28.822 11.433 -7.337 1.00 97.06 383 GLY A C 1
ATOM 2939 O O . GLY A 1 383 ? 29.205 11.044 -6.233 1.00 97.06 383 GLY A O 1
ATOM 2940 N N . ASN A 1 384 ? 27.749 12.212 -7.502 1.00 95.69 384 ASN A N 1
ATOM 2941 C CA . ASN A 1 384 ? 26.929 12.766 -6.418 1.00 95.69 384 ASN A CA 1
ATOM 2942 C C . ASN A 1 384 ? 25.984 11.745 -5.750 1.00 95.69 384 ASN A C 1
ATOM 2944 O O . ASN A 1 384 ? 25.452 12.043 -4.690 1.00 95.69 384 ASN A O 1
ATOM 2948 N N . GLY A 1 385 ? 25.814 10.547 -6.322 1.00 97.31 385 GLY A N 1
ATOM 2949 C CA . GLY A 1 385 ? 24.930 9.497 -5.807 1.00 97.31 385 GLY A CA 1
ATOM 2950 C C . GLY A 1 385 ? 23.550 9.430 -6.466 1.00 97.31 385 GLY A C 1
ATOM 2951 O O . GLY A 1 385 ? 22.871 8.417 -6.315 1.00 97.31 385 GLY A O 1
ATOM 2952 N N . GLY A 1 386 ? 23.155 10.452 -7.226 1.00 96.81 386 GLY A N 1
ATOM 2953 C CA . GLY A 1 386 ? 21.951 10.423 -8.055 1.00 96.81 386 GLY A CA 1
ATOM 2954 C C . GLY A 1 386 ? 22.163 9.720 -9.398 1.00 96.81 386 GLY A C 1
ATOM 2955 O O . GLY A 1 386 ? 23.202 9.101 -9.651 1.00 96.81 386 GLY A O 1
ATOM 2956 N N . TRP A 1 387 ? 21.173 9.864 -10.276 1.00 96.38 387 TRP A N 1
ATOM 2957 C CA . TRP A 1 387 ? 21.235 9.415 -11.666 1.00 96.38 387 TRP A CA 1
ATOM 2958 C C . TRP A 1 387 ? 20.687 10.479 -12.618 1.00 96.38 387 TRP A C 1
ATOM 2960 O O . TRP A 1 387 ? 19.700 11.167 -12.318 1.00 96.38 387 TRP A O 1
ATOM 2970 N N . ASP A 1 388 ? 21.310 10.562 -13.790 1.00 91.75 388 ASP A N 1
ATOM 2971 C CA . ASP A 1 388 ? 20.807 11.370 -14.896 1.00 91.75 388 ASP A CA 1
ATOM 2972 C C . ASP A 1 388 ? 19.498 10.786 -15.436 1.00 91.75 388 ASP A C 1
ATOM 2974 O O . ASP A 1 388 ? 19.236 9.584 -15.341 1.00 91.75 388 ASP A O 1
ATOM 2978 N N . GLY A 1 389 ? 18.649 11.667 -15.957 1.00 87.44 389 GLY A N 1
ATOM 2979 C CA . GLY A 1 389 ? 17.428 11.282 -16.650 1.00 87.44 389 GLY A CA 1
ATOM 2980 C C . GLY A 1 389 ? 17.647 11.185 -18.150 1.00 87.44 389 GLY A C 1
ATOM 2981 O O . GLY A 1 389 ? 18.713 11.506 -18.668 1.00 87.44 389 GLY A O 1
ATOM 2982 N N . ALA A 1 390 ? 16.611 10.746 -18.853 1.00 88.25 390 ALA A N 1
ATOM 2983 C CA . ALA A 1 390 ? 16.568 10.798 -20.304 1.00 88.25 390 ALA A CA 1
ATOM 2984 C C . ALA A 1 390 ? 15.130 10.920 -20.794 1.00 88.25 390 ALA A C 1
ATOM 2986 O O . ALA A 1 390 ? 14.189 10.646 -20.048 1.00 88.25 390 ALA A O 1
ATOM 2987 N N . GLN A 1 391 ? 14.969 11.309 -22.060 1.00 90.50 391 GLN A N 1
ATOM 2988 C CA . GLN A 1 391 ? 13.664 11.483 -22.699 1.00 90.50 391 GLN A CA 1
ATOM 2989 C C . GLN A 1 391 ? 12.733 12.363 -21.839 1.00 90.50 391 GLN A C 1
ATOM 2991 O O . GLN A 1 391 ? 13.108 13.475 -21.463 1.00 90.50 391 GLN A O 1
ATOM 2996 N N . ALA A 1 392 ? 11.525 11.901 -21.500 1.00 90.94 392 ALA A N 1
ATOM 2997 C CA . ALA A 1 392 ? 10.575 12.679 -20.707 1.00 90.94 392 ALA A CA 1
ATOM 2998 C C . ALA A 1 392 ? 11.039 12.889 -19.253 1.00 90.94 392 ALA A C 1
ATOM 3000 O O . ALA A 1 392 ? 10.564 13.808 -18.573 1.00 90.94 392 ALA A O 1
ATOM 3001 N N . GLU A 1 393 ? 11.989 12.073 -18.797 1.00 91.56 393 GLU A N 1
ATOM 3002 C CA . GLU A 1 393 ? 12.577 12.130 -17.470 1.00 91.56 393 GLU A CA 1
ATOM 3003 C C . GLU A 1 393 ? 13.851 12.978 -17.398 1.00 91.56 393 GLU A C 1
ATOM 3005 O O . GLU A 1 393 ? 14.396 13.049 -16.315 1.00 91.56 393 GLU A O 1
ATOM 3010 N N . ASP A 1 394 ? 14.329 13.661 -18.445 1.00 91.19 394 ASP A N 1
ATOM 3011 C CA . ASP A 1 394 ? 15.575 14.477 -18.411 1.00 91.19 394 ASP A CA 1
ATOM 3012 C C . ASP A 1 394 ? 15.445 15.829 -17.661 1.00 91.19 394 ASP A C 1
ATOM 3014 O O . ASP A 1 394 ? 16.332 16.676 -17.626 1.00 91.19 394 ASP A O 1
ATOM 3018 N N . LYS A 1 395 ? 14.300 16.089 -17.028 1.00 90.88 395 LYS A N 1
ATOM 3019 C CA . LYS A 1 395 ? 14.059 17.363 -16.334 1.00 90.88 395 LYS A CA 1
ATOM 3020 C C . LYS A 1 395 ? 14.785 17.396 -14.988 1.00 90.88 395 LYS A C 1
ATOM 3022 O O . LYS A 1 395 ? 14.691 16.442 -14.217 1.00 90.88 395 LYS A O 1
ATOM 3027 N N . GLU A 1 396 ? 15.412 18.524 -14.651 1.00 88.50 396 GLU A N 1
ATOM 3028 C CA . GLU A 1 396 ? 16.030 18.743 -13.327 1.00 88.50 396 GLU A CA 1
ATOM 3029 C C . GLU A 1 396 ? 15.014 18.563 -12.190 1.00 88.50 396 GLU A C 1
ATOM 3031 O O . GLU A 1 396 ? 15.304 17.942 -11.173 1.00 88.50 396 GLU A O 1
ATOM 3036 N N . SER A 1 397 ? 13.765 18.990 -12.402 1.00 89.12 397 SER A N 1
ATOM 3037 C CA . SER A 1 397 ? 12.679 18.810 -11.433 1.00 89.12 397 SER A CA 1
ATOM 3038 C C . SER A 1 397 ? 12.322 17.341 -11.153 1.00 89.12 397 SER A C 1
ATOM 3040 O O . SER A 1 397 ? 11.474 17.084 -10.313 1.00 89.12 397 SER A O 1
ATOM 3042 N N . LEU A 1 398 ? 12.881 16.373 -11.886 1.00 92.44 398 LEU A N 1
ATOM 3043 C CA . LEU A 1 398 ? 12.678 14.938 -11.661 1.00 92.44 398 LEU A CA 1
ATOM 3044 C C . LEU A 1 398 ? 13.926 14.256 -11.083 1.00 92.44 398 LEU A C 1
ATOM 3046 O O . LEU A 1 398 ? 13.938 13.039 -10.929 1.00 92.44 398 LEU A O 1
ATOM 3050 N N . GLU A 1 399 ? 14.970 15.002 -10.722 1.00 94.06 399 GLU A N 1
ATOM 3051 C CA . GLU A 1 399 ? 16.200 14.429 -10.165 1.00 94.06 399 GLU A CA 1
ATOM 3052 C C . GLU A 1 399 ? 15.948 13.653 -8.859 1.00 94.06 399 GLU A C 1
ATOM 3054 O O . GLU A 1 399 ? 16.360 12.494 -8.733 1.00 94.06 399 GLU A O 1
ATOM 3059 N N . SER A 1 400 ? 15.223 14.254 -7.908 1.00 95.62 400 SER A N 1
ATOM 3060 C CA . SER A 1 400 ? 14.832 13.597 -6.651 1.00 95.62 400 SER A CA 1
ATOM 3061 C C . SER A 1 400 ? 13.956 12.371 -6.910 1.00 95.62 400 SER A C 1
ATOM 3063 O O . SER A 1 400 ? 14.148 11.330 -6.284 1.00 95.62 400 SER A O 1
ATOM 3065 N N . TYR A 1 401 ? 13.045 12.466 -7.884 1.00 95.88 401 TYR A N 1
ATOM 3066 C CA . TYR A 1 401 ? 12.185 11.364 -8.310 1.00 95.88 401 TYR A CA 1
ATOM 3067 C C . TYR A 1 401 ? 13.007 10.173 -8.822 1.00 95.88 401 TYR A C 1
ATOM 3069 O O . TYR A 1 401 ? 12.900 9.076 -8.273 1.00 95.88 401 TYR A O 1
ATOM 3077 N N . ARG A 1 402 ? 13.892 10.385 -9.807 1.00 94.94 402 ARG A N 1
ATOM 3078 C CA . ARG A 1 402 ? 14.75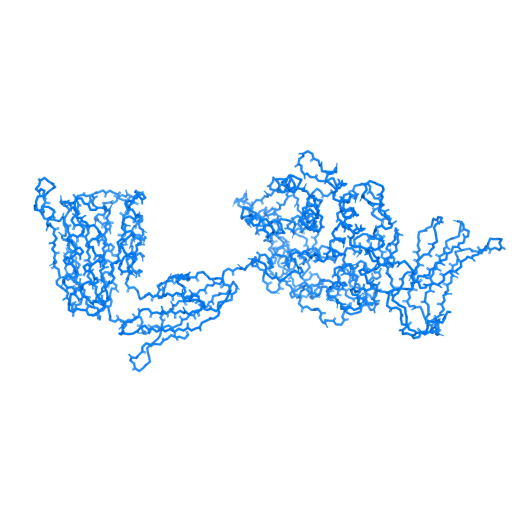3 9.327 -10.369 1.00 94.94 402 ARG A CA 1
ATOM 3079 C C . ARG A 1 402 ? 15.661 8.717 -9.306 1.00 94.94 402 ARG A C 1
ATOM 3081 O O . ARG A 1 402 ? 15.792 7.497 -9.232 1.00 94.94 402 ARG A O 1
ATOM 3088 N N . THR A 1 403 ? 16.237 9.555 -8.441 1.00 97.56 403 THR A N 1
ATOM 3089 C CA . THR A 1 403 ? 17.098 9.098 -7.340 1.00 97.56 403 THR A CA 1
ATOM 3090 C C . THR A 1 403 ? 16.334 8.211 -6.365 1.00 97.56 403 THR A C 1
ATOM 3092 O O . THR A 1 403 ? 16.825 7.141 -6.002 1.00 97.56 403 THR A O 1
ATOM 3095 N N . ALA A 1 404 ? 15.118 8.606 -5.979 1.00 98.06 404 ALA A N 1
ATOM 3096 C CA . ALA A 1 404 ? 14.289 7.807 -5.090 1.00 98.06 404 ALA A CA 1
ATOM 3097 C C . ALA A 1 404 ? 13.864 6.482 -5.745 1.00 98.06 404 ALA A C 1
ATOM 3099 O O . ALA A 1 404 ? 14.002 5.434 -5.121 1.00 98.06 404 ALA A O 1
ATOM 3100 N N . LEU A 1 405 ? 13.435 6.479 -7.016 1.00 97.81 405 LEU A N 1
ATOM 3101 C CA . LEU A 1 405 ? 13.120 5.230 -7.724 1.00 97.81 405 LEU A CA 1
ATOM 3102 C C . LEU A 1 405 ? 14.343 4.306 -7.841 1.00 97.81 405 LEU A C 1
ATOM 3104 O O . LEU A 1 405 ? 14.214 3.097 -7.646 1.00 97.81 405 LEU A O 1
ATOM 3108 N N . GLY A 1 406 ? 15.526 4.867 -8.113 1.00 97.88 406 GLY A N 1
ATOM 3109 C CA . GLY A 1 406 ? 16.802 4.149 -8.128 1.00 97.88 406 GLY A CA 1
ATOM 3110 C C . GLY A 1 406 ? 17.123 3.487 -6.788 1.00 97.88 406 GLY A C 1
ATOM 3111 O O . GLY A 1 406 ? 17.402 2.286 -6.743 1.00 97.88 406 GLY A O 1
ATOM 3112 N N . ALA A 1 407 ? 17.006 4.237 -5.688 1.00 98.38 407 ALA A N 1
ATOM 3113 C CA . ALA A 1 407 ? 17.176 3.716 -4.331 1.00 98.38 407 ALA A CA 1
ATOM 3114 C C . ALA A 1 407 ? 16.181 2.580 -4.034 1.00 98.38 407 ALA A C 1
ATOM 3116 O O . ALA A 1 407 ? 16.597 1.479 -3.671 1.00 98.38 407 ALA A O 1
ATOM 3117 N N . LEU A 1 408 ? 14.893 2.795 -4.322 1.00 98.19 408 LEU A N 1
ATOM 3118 C CA . LEU A 1 408 ? 13.825 1.809 -4.132 1.00 98.19 408 LEU A CA 1
ATOM 3119 C C . LEU A 1 408 ? 14.008 0.538 -4.977 1.00 98.19 408 LEU A C 1
ATOM 3121 O O . LEU A 1 408 ? 13.441 -0.500 -4.647 1.00 98.19 408 LEU A O 1
ATOM 3125 N N . MET A 1 409 ? 14.754 0.584 -6.085 1.00 98.06 409 MET A N 1
ATOM 3126 C CA . MET A 1 409 ? 15.144 -0.615 -6.838 1.00 98.06 409 MET A CA 1
ATOM 3127 C C . MET A 1 409 ? 16.354 -1.321 -6.211 1.00 98.06 409 MET A C 1
ATOM 3129 O O . MET A 1 409 ? 16.371 -2.551 -6.133 1.00 98.06 409 MET A O 1
ATOM 3133 N N . LEU A 1 410 ? 17.347 -0.571 -5.718 1.00 98.12 410 LEU A N 1
ATOM 3134 C CA . LEU A 1 410 ? 18.508 -1.130 -5.010 1.00 98.12 410 LEU A CA 1
ATOM 3135 C C . LEU A 1 410 ? 18.123 -1.820 -3.692 1.00 98.12 410 LEU A C 1
ATOM 3137 O O . LEU A 1 410 ? 18.776 -2.779 -3.280 1.00 98.12 410 LEU A O 1
ATOM 3141 N N . GLU A 1 411 ? 17.030 -1.417 -3.055 1.00 96.00 411 GLU A N 1
ATOM 3142 C CA . GLU A 1 411 ? 16.476 -2.104 -1.882 1.00 96.00 411 GLU A CA 1
ATOM 3143 C C . GLU A 1 411 ? 16.109 -3.569 -2.159 1.00 96.00 411 GLU A C 1
ATOM 3145 O O . GLU A 1 411 ? 16.381 -4.448 -1.333 1.00 96.00 411 GLU A O 1
ATOM 3150 N N . PHE A 1 412 ? 15.598 -3.878 -3.356 1.00 96.06 412 PHE A N 1
ATOM 3151 C CA . PHE A 1 412 ? 15.322 -5.262 -3.753 1.00 96.06 412 PHE A CA 1
ATOM 3152 C C . PHE A 1 412 ? 16.615 -6.073 -3.907 1.00 96.06 412 PHE A C 1
ATOM 3154 O O . PHE A 1 412 ? 16.639 -7.273 -3.612 1.00 96.06 412 PHE A O 1
ATOM 3161 N N . CYS A 1 413 ? 17.716 -5.431 -4.311 1.00 94.94 413 CYS A N 1
ATOM 3162 C CA . CYS A 1 413 ? 19.044 -6.051 -4.326 1.00 94.94 413 CYS A CA 1
ATOM 3163 C C . CYS A 1 413 ? 19.507 -6.425 -2.907 1.00 94.94 413 CYS A C 1
ATOM 3165 O O . CYS A 1 413 ? 20.215 -7.417 -2.727 1.00 94.94 413 CYS A O 1
ATOM 3167 N N . CYS A 1 414 ? 19.047 -5.680 -1.898 1.00 90.38 414 CYS A N 1
ATOM 3168 C CA . CYS A 1 414 ? 19.230 -5.970 -0.478 1.00 90.38 414 CYS A CA 1
ATOM 3169 C C . CYS A 1 414 ? 18.219 -6.973 0.109 1.00 90.38 414 CYS A C 1
ATOM 3171 O O . CYS A 1 414 ? 18.274 -7.270 1.306 1.00 90.38 414 CYS A O 1
ATOM 3173 N N . GLY A 1 415 ? 17.289 -7.493 -0.698 1.00 90.56 415 GLY A N 1
ATOM 3174 C CA . GLY A 1 415 ? 16.220 -8.378 -0.233 1.00 90.56 415 GLY A CA 1
ATOM 3175 C C . GLY A 1 415 ? 15.151 -7.676 0.607 1.00 90.56 415 GLY A C 1
ATOM 3176 O O . GLY A 1 415 ? 14.401 -8.356 1.305 1.00 90.56 415 GLY A O 1
ATOM 3177 N N . GLN A 1 416 ? 15.090 -6.342 0.564 1.00 91.69 416 GLN A N 1
ATOM 3178 C CA . GLN A 1 416 ? 14.003 -5.569 1.156 1.00 91.69 416 GLN A CA 1
ATOM 3179 C C . GLN A 1 416 ? 12.867 -5.423 0.145 1.00 91.69 416 GLN A C 1
ATOM 3181 O O . GLN A 1 416 ? 13.100 -5.364 -1.062 1.00 91.69 416 GLN A O 1
ATOM 3186 N N . VAL A 1 417 ? 11.636 -5.393 0.649 1.00 93.94 417 VAL A N 1
ATOM 3187 C CA . VAL A 1 417 ? 10.434 -5.189 -0.161 1.00 93.94 417 VAL A CA 1
ATOM 3188 C C . VAL A 1 417 ? 9.482 -4.229 0.544 1.00 93.94 417 VAL A C 1
ATOM 3190 O O . VAL A 1 417 ? 9.399 -4.268 1.778 1.00 93.94 417 VAL A O 1
ATOM 3193 N N . PRO A 1 418 ? 8.738 -3.416 -0.221 1.00 94.50 418 PRO A N 1
ATOM 3194 C CA . PRO A 1 418 ? 7.785 -2.473 0.341 1.00 94.50 418 PRO A CA 1
ATOM 3195 C C . PRO A 1 418 ? 6.562 -3.182 0.934 1.00 94.50 418 PRO A C 1
ATOM 3197 O O . PRO A 1 418 ? 6.243 -4.331 0.596 1.00 94.50 418 PRO A O 1
ATOM 3200 N N . ILE A 1 419 ? 5.830 -2.478 1.798 1.00 93.88 419 ILE A N 1
ATOM 3201 C CA . ILE A 1 419 ? 4.668 -3.009 2.535 1.00 93.88 419 ILE A CA 1
ATOM 3202 C C . ILE A 1 419 ? 3.626 -3.728 1.651 1.00 93.88 419 ILE A C 1
ATOM 3204 O O . ILE A 1 419 ? 3.155 -4.803 2.034 1.00 93.88 419 ILE A O 1
ATOM 3208 N N . TYR A 1 420 ? 3.313 -3.233 0.447 1.00 94.88 420 TYR A N 1
ATOM 3209 C CA . TYR A 1 420 ? 2.331 -3.854 -0.466 1.00 94.88 420 TYR A CA 1
ATOM 3210 C C . TYR A 1 420 ? 2.774 -5.197 -1.067 1.00 94.88 420 TYR A C 1
ATOM 3212 O O . TYR A 1 420 ? 1.953 -5.904 -1.649 1.00 94.88 420 TYR A O 1
ATOM 3220 N N . MET A 1 421 ? 4.044 -5.577 -0.916 1.00 93.06 421 MET A N 1
ATOM 3221 C CA . MET A 1 421 ? 4.581 -6.879 -1.339 1.00 93.06 421 MET A CA 1
ATOM 3222 C C . MET A 1 421 ? 4.873 -7.823 -0.171 1.00 93.06 421 MET A C 1
ATOM 3224 O O . MET A 1 421 ? 5.285 -8.962 -0.380 1.00 93.06 421 MET A O 1
ATOM 3228 N N . SER A 1 422 ? 4.679 -7.360 1.062 1.00 84.38 422 SER A N 1
ATOM 3229 C CA . SER A 1 422 ? 4.851 -8.174 2.263 1.00 84.38 422 SER A CA 1
ATOM 3230 C C . SER A 1 422 ? 3.545 -8.855 2.683 1.00 84.38 422 SER A C 1
ATOM 3232 O O . SER A 1 422 ? 2.462 -8.482 2.237 1.00 84.38 422 SER A O 1
ATOM 3234 N N . SER A 1 423 ? 3.625 -9.866 3.552 1.00 77.00 423 SER A N 1
ATOM 3235 C CA . SER A 1 423 ? 2.436 -10.373 4.249 1.00 77.00 423 SER A CA 1
ATOM 3236 C C . SER A 1 423 ? 1.814 -9.273 5.114 1.00 77.00 423 SER A C 1
ATOM 3238 O O . SER A 1 423 ? 2.529 -8.376 5.556 1.00 77.00 423 SER A O 1
ATOM 3240 N N . VAL A 1 424 ? 0.518 -9.376 5.426 1.00 73.81 424 VAL A N 1
ATOM 3241 C CA . VAL A 1 424 ? -0.175 -8.445 6.336 1.00 73.81 424 VAL A CA 1
ATOM 3242 C C . VAL A 1 424 ? 0.637 -8.258 7.628 1.00 73.81 424 VAL A C 1
ATOM 3244 O O . VAL A 1 424 ? 0.863 -9.217 8.367 1.00 73.81 424 VAL A O 1
ATOM 3247 N N . LYS A 1 425 ? 1.117 -7.031 7.877 1.00 70.44 425 LYS A N 1
ATOM 3248 C CA . LYS A 1 425 ? 2.004 -6.677 9.002 1.00 70.44 425 LYS A CA 1
ATOM 3249 C C . LYS A 1 425 ? 1.247 -6.088 10.196 1.00 70.44 425 LYS A C 1
ATOM 3251 O O . LYS A 1 425 ? 1.657 -6.289 11.337 1.00 70.44 425 LYS A O 1
ATOM 3256 N N . ARG A 1 426 ? 0.127 -5.397 9.960 1.00 65.06 426 ARG A N 1
ATOM 3257 C CA . ARG A 1 426 ? -0.818 -4.940 10.997 1.00 65.06 426 ARG A CA 1
ATOM 3258 C C . ARG A 1 426 ? -2.165 -5.594 10.698 1.00 65.06 426 ARG A C 1
ATOM 3260 O O . ARG A 1 426 ? -2.745 -5.345 9.655 1.00 65.06 426 ARG A O 1
ATOM 3267 N N . GLY A 1 427 ? -2.646 -6.473 11.573 1.00 56.72 427 GLY A N 1
ATOM 3268 C CA . GLY A 1 427 ? -3.979 -7.064 11.421 1.00 56.72 427 GLY A CA 1
ATOM 3269 C C . GLY A 1 427 ? -5.056 -6.136 11.982 1.00 56.72 427 GLY A C 1
ATOM 3270 O O . GLY A 1 427 ? -4.903 -5.645 13.102 1.00 56.72 427 GLY A O 1
ATOM 3271 N N . VAL A 1 428 ? -6.163 -5.946 11.255 1.00 58.44 428 VAL A N 1
ATOM 3272 C CA . VAL A 1 428 ? -7.422 -5.455 11.841 1.00 58.44 428 VAL A CA 1
ATOM 3273 C C . VAL A 1 428 ? -7.830 -6.459 12.923 1.00 58.44 428 VAL A C 1
ATOM 3275 O O . VAL A 1 428 ? -7.929 -7.650 12.607 1.00 58.44 428 VAL A O 1
ATOM 3278 N N . PRO A 1 429 ? -8.071 -6.062 14.182 1.00 66.88 429 PRO A N 1
ATOM 3279 C CA . PRO A 1 429 ? -8.615 -6.991 15.160 1.00 66.88 429 PRO A CA 1
ATOM 3280 C C . PRO A 1 429 ? -9.947 -7.562 14.649 1.00 66.88 429 PRO A C 1
ATOM 3282 O O . PRO A 1 429 ? -10.840 -6.802 14.283 1.00 66.88 429 PRO A O 1
ATOM 3285 N N . GLY A 1 430 ? -10.074 -8.887 14.595 1.00 75.88 430 GLY A N 1
ATOM 3286 C CA . GLY A 1 430 ? -11.376 -9.536 14.469 1.00 75.88 430 GLY A CA 1
ATOM 3287 C C . GLY A 1 430 ? -12.228 -9.266 15.709 1.00 75.88 430 GLY A C 1
ATOM 3288 O O . GLY A 1 430 ? -11.740 -8.773 16.726 1.00 75.88 430 GLY A O 1
ATOM 3289 N N . GLU A 1 431 ? -13.508 -9.598 15.648 1.00 88.44 431 GLU A N 1
ATOM 3290 C CA . GLU A 1 431 ? -14.435 -9.430 16.766 1.00 88.44 431 GLU A CA 1
ATOM 3291 C C . GLU A 1 431 ? -15.099 -10.767 17.098 1.00 88.44 431 GLU A C 1
ATOM 3293 O O . GLU A 1 431 ? -15.448 -11.525 16.199 1.00 88.44 431 GLU A O 1
ATOM 3298 N N . VAL A 1 432 ? -15.293 -11.068 18.380 1.00 92.75 432 VAL A N 1
ATOM 3299 C CA . VAL A 1 432 ? -16.072 -12.225 18.840 1.00 92.75 432 VAL A CA 1
ATOM 3300 C C . VAL A 1 432 ? -17.267 -11.747 19.641 1.00 92.75 432 VAL A C 1
ATOM 3302 O O . VAL A 1 432 ? -17.106 -11.064 20.650 1.00 92.75 432 VAL A O 1
ATOM 3305 N N . ARG A 1 433 ? -18.466 -12.148 19.220 1.00 93.06 433 ARG A N 1
ATOM 3306 C CA . ARG A 1 433 ? -19.728 -11.906 19.928 1.00 93.06 433 ARG A CA 1
ATOM 3307 C C . ARG A 1 433 ? -20.349 -13.236 20.315 1.00 93.06 433 ARG A C 1
ATOM 3309 O O . ARG A 1 433 ? -20.335 -14.166 19.518 1.00 93.06 433 ARG A O 1
ATOM 3316 N N . VAL A 1 434 ? -20.944 -13.310 21.501 1.00 90.81 434 VAL A N 1
ATOM 3317 C CA . VAL A 1 434 ? -21.798 -14.437 21.900 1.00 90.81 434 VAL A CA 1
ATOM 3318 C C . VAL A 1 434 ? -23.220 -13.911 22.043 1.00 90.81 434 VAL A C 1
ATOM 3320 O O . VAL A 1 434 ? -23.427 -12.922 22.738 1.00 90.81 434 VAL A O 1
ATOM 3323 N N . VAL A 1 435 ? -24.196 -14.535 21.392 1.00 89.50 435 VAL A N 1
ATOM 3324 C CA . VAL A 1 435 ? -25.614 -14.133 21.402 1.00 89.50 435 VAL A CA 1
ATOM 3325 C C . VAL A 1 435 ? -26.498 -15.284 21.879 1.00 89.50 435 VAL A C 1
ATOM 3327 O O . VAL A 1 435 ? -26.126 -16.443 21.732 1.00 89.50 435 VAL A O 1
ATOM 3330 N N . PHE A 1 436 ? -27.667 -14.993 22.453 1.00 84.50 436 PHE A N 1
ATOM 3331 C CA . PHE A 1 436 ? -28.649 -16.029 22.790 1.00 84.50 436 PHE A CA 1
ATOM 3332 C C . PHE A 1 436 ? -29.451 -16.466 21.562 1.00 84.50 436 PHE A C 1
ATOM 3334 O O . PHE A 1 436 ? -29.830 -15.645 20.726 1.00 84.50 436 PHE A O 1
ATOM 3341 N N . GLU A 1 437 ? -29.819 -17.745 21.512 1.00 81.62 437 GLU A N 1
ATOM 3342 C CA . GLU A 1 437 ? -30.989 -18.162 20.741 1.00 81.62 437 GLU A CA 1
ATOM 3343 C C . GLU A 1 437 ? -32.250 -17.558 21.384 1.00 81.62 437 GLU A C 1
ATOM 3345 O O . GLU A 1 437 ? -32.425 -17.628 22.600 1.00 81.62 437 GLU A O 1
ATOM 3350 N N . LYS A 1 438 ? -33.133 -16.962 20.571 1.00 62.84 438 LYS A N 1
ATOM 3351 C CA . LYS A 1 438 ? -34.296 -16.150 20.995 1.00 62.84 438 LYS A CA 1
ATOM 3352 C C . LYS A 1 438 ? -35.144 -16.746 22.134 1.00 62.84 438 LYS A C 1
ATOM 3354 O O . LYS A 1 438 ? -35.729 -15.998 22.907 1.00 62.84 438 LYS A O 1
ATOM 3359 N N . SER A 1 439 ? -35.256 -18.071 22.226 1.00 57.16 439 SER A N 1
ATOM 3360 C CA . SER A 1 439 ? -36.003 -18.775 23.281 1.00 57.16 439 SER A CA 1
ATOM 3361 C C . SER A 1 439 ? -35.191 -19.045 24.552 1.00 57.16 439 SER A C 1
ATOM 3363 O O . SER A 1 439 ? -35.770 -19.202 25.623 1.00 57.16 439 SER A O 1
ATOM 3365 N N . ALA A 1 440 ? -33.864 -19.108 24.455 1.00 59.34 440 ALA A N 1
ATOM 3366 C CA . ALA A 1 440 ? -32.975 -19.455 25.558 1.00 59.34 440 ALA A CA 1
ATOM 3367 C C . ALA A 1 440 ? -32.710 -18.273 26.511 1.00 59.34 440 ALA A C 1
ATOM 3369 O O . ALA A 1 440 ? -32.469 -18.492 27.697 1.00 59.34 440 ALA A O 1
ATOM 3370 N N . GLU A 1 441 ? -32.816 -17.031 26.022 1.00 58.53 441 GLU A N 1
ATOM 3371 C CA . GLU A 1 441 ? -32.628 -15.793 26.802 1.00 58.53 441 GLU A CA 1
ATOM 3372 C C . GLU A 1 441 ? -33.547 -15.712 28.040 1.00 58.53 441 GLU A C 1
ATOM 3374 O O . GLU A 1 441 ? -33.146 -15.211 29.087 1.00 58.53 441 GLU A O 1
ATOM 3379 N N . VAL A 1 442 ? -34.760 -16.268 27.956 1.00 52.84 442 VAL A N 1
ATOM 3380 C CA . VAL A 1 442 ? -35.790 -16.184 29.011 1.00 52.84 442 VAL A CA 1
ATOM 3381 C C . VAL A 1 442 ? -35.587 -17.227 30.128 1.00 52.84 442 VAL A C 1
ATOM 3383 O O . VAL A 1 442 ? -36.158 -17.111 31.214 1.00 52.84 442 VAL A O 1
ATOM 3386 N N . GLU A 1 443 ? -34.764 -18.255 29.897 1.00 52.44 443 GLU A N 1
ATOM 3387 C CA . GLU A 1 443 ? -34.709 -19.454 30.745 1.00 52.44 443 GLU A CA 1
ATOM 3388 C C . GLU A 1 443 ? -33.503 -19.565 31.687 1.00 52.44 443 GLU A C 1
ATOM 3390 O O . GLU A 1 443 ? -33.497 -20.481 32.509 1.00 52.44 443 GLU A O 1
ATOM 3395 N N . ALA A 1 444 ? -32.472 -18.721 31.589 1.00 55.84 444 ALA A N 1
ATOM 3396 C CA . ALA A 1 444 ? -31.270 -18.875 32.416 1.00 55.84 444 ALA A CA 1
ATOM 3397 C C . ALA A 1 444 ? -31.571 -18.575 33.904 1.00 55.84 444 ALA A C 1
ATOM 3399 O O . ALA A 1 444 ? -31.820 -17.419 34.251 1.00 55.84 444 ALA A O 1
ATOM 3400 N N . PRO A 1 445 ? -31.547 -19.575 34.811 1.00 54.44 445 PRO A N 1
ATOM 3401 C CA . PRO A 1 445 ? -31.828 -19.325 36.216 1.00 54.44 445 PRO A CA 1
ATOM 3402 C C . PRO A 1 445 ? -30.597 -18.686 36.867 1.00 54.44 445 PRO A C 1
ATOM 3404 O O . PRO A 1 445 ? -29.550 -19.322 36.988 1.00 54.44 445 PRO A O 1
ATOM 3407 N N . LYS A 1 446 ? -30.730 -17.426 37.294 1.00 71.25 446 LYS A N 1
ATOM 3408 C CA . LYS A 1 446 ? -29.717 -16.690 38.062 1.00 71.25 446 LYS A CA 1
ATOM 3409 C C . LYS A 1 446 ? -30.317 -16.282 39.410 1.00 71.25 446 LYS A C 1
ATOM 3411 O O . LYS A 1 446 ? -31.445 -15.788 39.462 1.00 71.25 446 LYS A O 1
ATOM 3416 N N . THR A 1 447 ? -29.574 -16.507 40.493 1.00 86.88 447 THR A N 1
ATOM 3417 C CA . THR A 1 447 ? -29.907 -15.946 41.808 1.00 86.88 447 THR A CA 1
ATOM 3418 C C . THR A 1 447 ? -29.058 -14.706 42.021 1.00 86.88 447 THR A C 1
ATOM 3420 O O . THR A 1 447 ? -27.834 -14.781 41.933 1.00 86.88 447 THR A O 1
ATOM 3423 N N . VAL A 1 448 ? -29.700 -13.572 42.281 1.00 90.75 448 VAL A N 1
ATOM 3424 C CA . VAL A 1 448 ? -29.021 -12.284 42.435 1.00 90.75 448 VAL A CA 1
ATOM 3425 C C . VAL A 1 448 ? -29.435 -11.633 43.745 1.00 90.75 448 VAL A C 1
ATOM 3427 O O . VAL A 1 448 ? -30.623 -11.581 44.056 1.00 90.75 448 VAL A O 1
ATOM 3430 N N . GLU A 1 449 ? -28.481 -11.078 44.481 1.00 94.56 449 GLU A N 1
ATOM 3431 C CA . GLU A 1 449 ? -28.765 -10.087 45.517 1.00 94.56 449 GLU A CA 1
ATOM 3432 C C . GLU A 1 449 ? -28.309 -8.706 45.043 1.00 94.56 449 GLU A C 1
ATOM 3434 O O . GLU A 1 449 ? -27.139 -8.492 44.726 1.00 94.56 449 GLU A O 1
ATOM 3439 N N . ILE A 1 450 ? -29.248 -7.763 44.972 1.00 95.88 450 ILE A N 1
ATOM 3440 C CA . ILE A 1 450 ? -28.956 -6.376 44.606 1.00 95.88 450 ILE A CA 1
ATOM 3441 C C . ILE A 1 450 ? -28.765 -5.574 45.891 1.00 95.88 450 ILE A C 1
ATOM 3443 O O . ILE A 1 450 ? -29.665 -5.527 46.732 1.00 95.88 450 ILE A O 1
ATOM 3447 N N . ILE A 1 451 ? -27.615 -4.916 46.019 1.00 97.00 451 ILE A N 1
ATOM 3448 C CA . ILE A 1 451 ? -27.289 -4.007 47.116 1.00 97.00 451 ILE A CA 1
ATOM 3449 C C . ILE A 1 451 ? -27.396 -2.572 46.603 1.00 97.00 451 ILE A C 1
ATOM 3451 O O . ILE A 1 451 ? -26.684 -2.177 45.679 1.00 97.00 451 ILE A O 1
ATOM 3455 N N . MET A 1 452 ? -28.274 -1.784 47.215 1.00 96.56 452 MET A N 1
ATOM 3456 C CA . MET A 1 452 ? -28.475 -0.378 46.885 1.00 96.56 452 MET A CA 1
ATOM 3457 C C . MET A 1 452 ? -27.829 0.536 47.932 1.00 96.56 452 MET A C 1
ATOM 3459 O O . MET A 1 452 ? -28.158 0.464 49.120 1.00 96.56 452 MET A O 1
ATOM 3463 N N . ASP A 1 453 ? -26.973 1.445 47.468 1.00 95.81 453 ASP A N 1
ATOM 3464 C CA . ASP A 1 453 ? -26.498 2.582 48.252 1.00 95.81 453 ASP A CA 1
ATOM 3465 C C . ASP A 1 453 ? -27.626 3.597 48.484 1.00 95.81 453 ASP A C 1
ATOM 3467 O O . ASP A 1 453 ? -28.233 4.123 47.544 1.00 95.81 453 ASP A O 1
ATOM 3471 N N . ALA A 1 454 ? -27.910 3.878 49.753 1.00 95.69 454 ALA A N 1
ATOM 3472 C CA . ALA A 1 454 ? -28.779 4.966 50.180 1.00 95.69 454 ALA A CA 1
ATOM 3473 C C . ALA A 1 454 ? -28.085 5.868 51.213 1.00 95.69 454 ALA A C 1
ATOM 3475 O O . ALA A 1 454 ? -28.732 6.502 52.039 1.00 95.69 454 ALA A O 1
ATOM 3476 N N . SER A 1 455 ? -26.763 5.949 51.186 1.00 94.56 455 SER A N 1
ATOM 3477 C CA . SER A 1 455 ? -25.995 6.857 52.028 1.00 94.56 455 SER A CA 1
ATOM 3478 C C . SER A 1 455 ? -26.261 8.328 51.676 1.00 94.56 455 SER A C 1
ATOM 3480 O O . SER A 1 455 ? -26.892 8.677 50.673 1.00 94.56 455 SER A O 1
ATOM 3482 N N . ASN A 1 456 ? -25.798 9.233 52.535 1.00 92.25 456 ASN A N 1
ATOM 3483 C CA . ASN A 1 456 ? -26.020 10.668 52.385 1.00 92.25 456 ASN A CA 1
ATOM 3484 C C . ASN A 1 456 ? -25.419 11.252 51.084 1.00 92.25 456 ASN A C 1
ATOM 3486 O O . ASN A 1 456 ? -25.934 12.251 50.581 1.00 92.25 456 ASN A O 1
ATOM 3490 N N . SER A 1 457 ? -24.379 10.638 50.498 1.00 90.75 457 SER A N 1
ATOM 3491 C CA . SER A 1 457 ? -23.802 11.079 49.211 1.00 90.75 457 SER A CA 1
ATOM 3492 C C . SER A 1 457 ? -24.788 10.959 48.046 1.00 90.75 457 SER A C 1
ATOM 3494 O O . SER A 1 457 ? -24.792 11.819 47.163 1.00 90.75 457 SER A O 1
ATOM 3496 N N . MET A 1 458 ? -25.730 10.014 48.119 1.00 93.06 458 MET A N 1
ATOM 3497 C CA . MET A 1 458 ? -26.764 9.791 47.103 1.00 93.06 458 MET A CA 1
ATOM 3498 C C . MET A 1 458 ? -27.792 10.939 46.986 1.00 93.06 458 MET A C 1
ATOM 3500 O O . MET A 1 458 ? -28.615 10.952 46.063 1.00 93.06 458 MET A O 1
ATOM 3504 N N . ILE A 1 459 ? -27.744 11.935 47.881 1.00 92.12 459 ILE A N 1
ATOM 3505 C CA . ILE A 1 459 ? -28.483 13.209 47.758 1.00 92.12 459 ILE A CA 1
ATOM 3506 C C . ILE A 1 459 ? -27.853 14.125 46.693 1.00 92.12 459 ILE A C 1
ATOM 3508 O O . ILE A 1 459 ? -28.530 15.007 46.154 1.00 92.12 459 ILE A O 1
ATOM 3512 N N . GLY A 1 460 ? -26.575 13.911 46.358 1.00 88.81 460 GLY A N 1
ATOM 3513 C CA . GLY A 1 460 ? -25.866 14.615 45.291 1.00 88.81 460 GLY A CA 1
ATOM 3514 C C . GLY A 1 460 ? -26.606 14.547 43.952 1.00 88.81 460 GLY A C 1
ATOM 3515 O O . GLY A 1 460 ? -27.480 13.707 43.750 1.00 88.81 460 GLY A O 1
ATOM 3516 N N . LYS A 1 461 ? -26.292 15.456 43.025 1.00 89.62 461 LYS A N 1
ATOM 3517 C CA . LYS A 1 461 ? -27.002 15.563 41.741 1.00 89.62 461 LYS A CA 1
ATOM 3518 C C . LYS A 1 461 ? -26.195 15.004 40.578 1.00 89.62 461 LYS A C 1
ATOM 3520 O O . LYS A 1 461 ? -25.009 15.298 40.462 1.00 89.62 461 LYS A O 1
ATOM 3525 N N . VAL A 1 462 ? -26.890 14.321 39.670 1.00 86.19 462 VAL A N 1
ATOM 3526 C CA . VAL A 1 462 ? -26.405 13.963 38.330 1.00 86.19 462 VAL A CA 1
ATOM 3527 C C . VAL A 1 462 ? -27.328 14.636 37.321 1.00 86.19 462 VAL A C 1
ATOM 3529 O O . VAL A 1 462 ? -28.516 14.327 37.219 1.00 86.19 462 VAL A O 1
ATOM 3532 N N . GLY A 1 463 ? -26.801 15.641 36.620 1.00 84.12 463 GLY A N 1
ATOM 3533 C CA . GLY A 1 463 ? -27.620 16.537 35.807 1.00 84.12 463 GLY A CA 1
ATOM 3534 C C . GLY A 1 463 ? -28.609 17.337 36.666 1.00 84.12 463 GLY A C 1
ATOM 3535 O O . GLY A 1 463 ? -28.204 18.146 37.500 1.00 84.12 463 GLY A O 1
ATOM 3536 N N . LYS A 1 464 ? -29.915 17.138 36.441 1.00 87.12 464 LYS A N 1
ATOM 3537 C CA . LYS A 1 464 ? -30.997 17.872 37.130 1.00 87.12 464 LYS A CA 1
ATOM 3538 C C . LYS A 1 464 ? -31.656 17.090 38.276 1.00 87.12 464 LYS A C 1
ATOM 3540 O O . LYS A 1 464 ? -32.397 17.691 39.052 1.00 87.12 464 LYS A O 1
ATOM 3545 N N . GLU A 1 465 ? -31.386 15.793 38.396 1.00 90.25 465 GLU A N 1
ATOM 3546 C CA . GLU A 1 465 ? -31.995 14.891 39.383 1.00 90.25 465 GLU A CA 1
ATOM 3547 C C . GLU A 1 465 ? -30.993 14.527 40.492 1.00 90.25 465 GLU A C 1
ATOM 3549 O O . GLU A 1 465 ? -29.780 14.655 40.312 1.00 90.25 465 GLU A O 1
ATOM 3554 N N . THR A 1 466 ? -31.485 14.079 41.651 1.00 92.94 466 THR A N 1
ATOM 3555 C CA . THR A 1 466 ? -30.623 13.486 42.686 1.00 92.94 466 THR A CA 1
ATOM 3556 C C . THR A 1 466 ? -30.178 12.087 42.261 1.00 92.94 466 THR A C 1
ATOM 3558 O O . THR A 1 466 ? -30.917 11.375 41.574 1.00 92.94 466 THR A O 1
ATOM 3561 N N . LYS A 1 467 ? -28.987 11.660 42.687 1.00 93.56 467 LYS A N 1
ATOM 3562 C CA . LYS A 1 467 ? -28.439 10.338 42.369 1.00 93.56 467 LYS A CA 1
ATOM 3563 C C . LYS A 1 467 ? -29.384 9.225 42.812 1.00 93.56 467 LYS A C 1
ATOM 3565 O O . LYS A 1 467 ? -29.663 8.316 42.036 1.00 93.56 467 LYS A O 1
ATOM 3570 N N . ILE A 1 468 ? -29.966 9.350 44.007 1.00 94.31 468 ILE A N 1
ATOM 3571 C CA . ILE A 1 468 ? -30.960 8.400 44.514 1.00 94.31 468 ILE A CA 1
ATOM 3572 C C . ILE A 1 468 ? -32.217 8.318 43.638 1.00 94.31 468 ILE A C 1
ATOM 3574 O O . ILE A 1 468 ? -32.746 7.225 43.444 1.00 94.31 468 ILE A O 1
ATOM 3578 N N . ALA A 1 469 ? -32.696 9.434 43.078 1.00 93.62 469 ALA A N 1
ATOM 3579 C CA . ALA A 1 469 ? -33.871 9.423 42.207 1.00 93.62 469 ALA A CA 1
ATOM 3580 C C . ALA A 1 469 ? -33.581 8.673 40.899 1.00 93.62 469 ALA A C 1
ATOM 3582 O O . ALA A 1 469 ? -34.378 7.830 40.480 1.00 93.62 469 ALA A O 1
ATOM 3583 N N . VAL A 1 470 ? -32.405 8.911 40.309 1.00 93.69 470 VAL A N 1
ATOM 3584 C CA . VAL A 1 470 ? -31.947 8.185 39.119 1.00 93.69 470 VAL A CA 1
ATOM 3585 C C . VAL A 1 470 ? -31.772 6.696 39.424 1.00 93.69 470 VAL A C 1
ATOM 3587 O O . VAL A 1 470 ? -32.315 5.867 38.695 1.00 93.69 470 VAL A O 1
ATOM 3590 N N . ALA A 1 471 ? -31.095 6.355 40.524 1.00 93.56 471 ALA A N 1
ATOM 3591 C CA . ALA A 1 471 ? -30.875 4.972 40.938 1.00 93.56 471 ALA A CA 1
ATOM 3592 C C . ALA A 1 471 ? -32.197 4.222 41.161 1.00 93.56 471 ALA A C 1
ATOM 3594 O O . ALA A 1 471 ? -32.357 3.120 40.642 1.00 93.56 471 ALA A O 1
ATOM 3595 N N . ARG A 1 472 ? -33.188 4.829 41.838 1.00 94.88 472 ARG A N 1
ATOM 3596 C CA . ARG A 1 472 ? -34.530 4.235 41.996 1.00 94.88 472 ARG A CA 1
ATOM 3597 C C . ARG A 1 472 ? -35.195 3.974 40.660 1.00 94.88 472 ARG A C 1
ATOM 3599 O O . ARG A 1 472 ? -35.655 2.865 40.417 1.00 94.88 472 ARG A O 1
ATOM 3606 N N . ARG A 1 473 ? -35.247 4.987 39.792 1.00 94.19 473 ARG A N 1
ATOM 3607 C CA . ARG A 1 473 ? -35.903 4.873 38.487 1.00 94.19 473 ARG A CA 1
ATOM 3608 C C . ARG A 1 473 ? -35.286 3.752 37.652 1.00 94.19 473 ARG A C 1
ATOM 3610 O O . ARG A 1 473 ? -36.024 2.940 37.098 1.00 94.19 473 ARG A O 1
ATOM 3617 N N . VAL A 1 474 ? -33.956 3.689 37.596 1.00 93.69 474 VAL A N 1
ATOM 3618 C CA . VAL A 1 474 ? -33.237 2.659 36.836 1.00 93.69 474 VAL A CA 1
ATOM 3619 C C . VAL A 1 474 ? -33.408 1.274 37.465 1.00 93.69 474 VAL A C 1
ATOM 3621 O O . VAL A 1 474 ? -33.698 0.322 36.743 1.00 93.69 474 VAL A O 1
ATOM 3624 N N . LEU A 1 475 ? -33.312 1.142 38.792 1.00 94.00 475 LEU A N 1
ATOM 3625 C CA . LEU A 1 475 ? -33.545 -0.135 39.476 1.00 94.00 475 LEU A CA 1
ATOM 3626 C C . LEU A 1 475 ? -34.977 -0.638 39.269 1.00 94.00 475 LEU A C 1
ATOM 3628 O O . LEU A 1 475 ? -35.164 -1.808 38.953 1.00 94.00 475 LEU A O 1
ATOM 3632 N N . ILE A 1 476 ? -35.989 0.232 39.360 1.00 93.69 476 ILE A N 1
ATOM 3633 C CA . ILE A 1 476 ? -37.393 -0.121 39.089 1.00 93.69 476 ILE A CA 1
ATOM 3634 C C . ILE A 1 476 ? -37.561 -0.614 37.650 1.00 93.69 476 ILE A C 1
ATOM 3636 O O . ILE A 1 476 ? -38.240 -1.615 37.418 1.00 93.69 476 ILE A O 1
ATOM 3640 N N . GLN A 1 477 ? -36.953 0.076 36.682 1.00 89.69 477 GLN A N 1
ATOM 3641 C CA . GLN A 1 477 ? -36.980 -0.341 35.282 1.00 89.69 477 GLN A CA 1
ATOM 3642 C C . GLN A 1 477 ? -36.310 -1.709 35.097 1.00 89.69 477 GLN A C 1
ATOM 3644 O O . GLN A 1 477 ? -36.897 -2.592 34.474 1.00 89.69 477 GLN A O 1
ATOM 3649 N N . THR A 1 478 ? -35.143 -1.904 35.710 1.00 89.50 478 THR A N 1
ATOM 3650 C CA . THR A 1 478 ? -34.388 -3.162 35.671 1.00 89.50 478 THR A CA 1
ATOM 3651 C C . THR A 1 478 ? -35.212 -4.308 36.264 1.00 89.50 478 THR A C 1
ATOM 3653 O O . THR A 1 478 ? -35.431 -5.313 35.597 1.00 89.50 478 THR A O 1
ATOM 3656 N N . ILE A 1 479 ? -35.768 -4.133 37.471 1.00 90.25 479 ILE A N 1
ATOM 3657 C CA . ILE A 1 479 ? -36.605 -5.128 38.167 1.00 90.25 479 ILE A CA 1
ATOM 3658 C C . ILE A 1 479 ? -37.822 -5.532 37.327 1.00 90.25 479 ILE A C 1
ATOM 3660 O O . ILE A 1 479 ? -38.181 -6.709 37.281 1.00 90.25 479 ILE A O 1
ATOM 3664 N N . LYS A 1 480 ? -38.465 -4.573 36.649 1.00 87.50 480 LYS A N 1
ATOM 3665 C CA . LYS A 1 480 ? -39.605 -4.857 35.762 1.00 87.50 480 LYS A CA 1
ATOM 3666 C C . LYS A 1 480 ? -39.204 -5.721 34.562 1.00 87.50 480 LYS A C 1
ATOM 3668 O O . LYS A 1 480 ? -40.017 -6.538 34.134 1.00 87.50 480 LYS A O 1
ATOM 3673 N N . GLY A 1 481 ? -37.978 -5.554 34.063 1.00 82.69 481 GLY A N 1
ATOM 3674 C CA . GLY A 1 481 ? -37.415 -6.319 32.948 1.00 82.69 481 GLY A CA 1
ATOM 3675 C C . GLY A 1 481 ? -36.866 -7.702 33.317 1.00 82.69 481 GLY A C 1
ATOM 3676 O O . GLY A 1 481 ? -36.647 -8.509 32.419 1.00 82.69 481 GLY A O 1
ATOM 3677 N N . LEU A 1 482 ? -36.666 -8.009 34.604 1.00 84.25 482 LEU A N 1
ATOM 3678 C CA . LEU A 1 482 ? -36.126 -9.307 35.026 1.00 84.25 482 LEU A CA 1
ATOM 3679 C C . LEU A 1 482 ? -37.075 -10.474 34.669 1.00 84.25 482 LEU A C 1
ATOM 3681 O O . LEU A 1 482 ? -38.290 -10.335 34.833 1.00 84.25 482 LEU A O 1
ATOM 3685 N N . PRO A 1 483 ? -36.562 -11.640 34.238 1.00 80.75 483 PRO A N 1
ATOM 3686 C CA . PRO A 1 483 ? -37.366 -12.848 34.051 1.00 80.75 483 PRO A CA 1
ATOM 3687 C C . PRO A 1 483 ? -38.059 -13.314 35.339 1.00 80.75 483 PRO A C 1
ATOM 3689 O O . PRO A 1 483 ? -37.487 -13.244 36.426 1.00 80.75 483 PRO A O 1
ATOM 3692 N N . ASP A 1 484 ? -39.270 -13.868 35.216 1.00 80.88 484 ASP A N 1
ATOM 3693 C CA . ASP A 1 484 ? -40.038 -14.401 36.360 1.00 80.88 484 ASP A CA 1
ATOM 3694 C C . ASP A 1 484 ? -39.431 -15.692 36.952 1.00 80.88 484 ASP A C 1
ATOM 3696 O O . ASP A 1 484 ? -39.843 -16.162 38.010 1.00 80.88 484 ASP A O 1
ATOM 3700 N N . THR A 1 485 ? -38.430 -16.262 36.277 1.00 78.81 485 THR A N 1
ATOM 3701 C CA . THR A 1 485 ? -37.687 -17.467 36.671 1.00 78.81 485 THR A CA 1
ATOM 3702 C C . THR A 1 485 ? -36.535 -17.186 37.643 1.00 78.81 485 THR A C 1
ATOM 3704 O O . THR A 1 485 ? -35.918 -18.130 38.140 1.00 78.81 485 THR A O 1
ATOM 3707 N N . MET A 1 486 ? -36.222 -15.914 37.922 1.00 85.62 486 MET A N 1
ATOM 3708 C CA . MET A 1 486 ? -35.101 -15.525 38.783 1.00 85.62 486 MET A CA 1
ATOM 3709 C C . MET A 1 486 ? -35.437 -15.561 40.275 1.00 85.62 486 MET A C 1
ATOM 3711 O O . MET A 1 486 ? -36.561 -15.268 40.694 1.00 85.62 486 MET A O 1
ATOM 3715 N N . ASN A 1 487 ? -34.407 -15.819 41.086 1.00 88.81 487 ASN A N 1
ATOM 3716 C CA . ASN A 1 487 ? -34.441 -15.553 42.520 1.00 88.81 487 ASN A CA 1
ATOM 3717 C C . ASN A 1 487 ? -33.737 -14.224 42.805 1.00 88.81 487 ASN A C 1
ATOM 3719 O O . ASN A 1 487 ? -32.595 -14.034 42.385 1.00 88.81 487 ASN A O 1
ATOM 3723 N N . VAL A 1 488 ? -34.400 -13.309 43.512 1.00 93.38 488 VAL A N 1
ATOM 3724 C CA . VAL A 1 488 ? -33.878 -11.958 43.758 1.00 93.38 488 VAL A CA 1
ATOM 3725 C C . VAL A 1 488 ? -33.976 -11.603 45.237 1.00 93.38 488 VAL A C 1
ATOM 3727 O O . VAL A 1 488 ? -35.065 -11.628 45.809 1.00 93.38 488 VAL A O 1
ATOM 3730 N N . GLY A 1 489 ? -32.839 -11.256 45.837 1.00 95.31 489 GLY A N 1
ATOM 3731 C CA . GLY A 1 489 ? -32.745 -10.572 47.127 1.00 95.31 489 GLY A CA 1
ATOM 3732 C C . GLY A 1 489 ? -32.494 -9.075 46.940 1.00 95.31 489 GLY A C 1
ATOM 3733 O O . GLY A 1 489 ? -31.926 -8.654 45.929 1.00 95.31 489 GLY A O 1
ATOM 3734 N N . PHE A 1 490 ? -32.920 -8.262 47.906 1.00 97.50 490 PHE A N 1
ATOM 3735 C CA . PHE A 1 490 ? -32.690 -6.818 47.885 1.00 97.50 490 PHE A CA 1
ATOM 3736 C C . PHE A 1 490 ? -32.227 -6.312 49.243 1.00 97.50 490 PHE A C 1
ATOM 3738 O O . PHE A 1 490 ? -32.953 -6.416 50.239 1.00 97.50 490 PHE A O 1
ATOM 3745 N N . ARG A 1 491 ? -31.031 -5.729 49.252 1.00 97.69 491 ARG A N 1
ATOM 3746 C CA . ARG A 1 491 ? -30.365 -5.178 50.425 1.00 97.69 491 ARG A CA 1
ATOM 3747 C C . ARG A 1 491 ? -30.116 -3.688 50.242 1.00 97.69 491 ARG A C 1
ATOM 3749 O O . ARG A 1 491 ? -29.793 -3.226 49.153 1.00 97.69 491 ARG A O 1
ATOM 3756 N N . VAL A 1 492 ? -30.257 -2.928 51.320 1.00 97.38 492 VAL A N 1
ATOM 3757 C CA . VAL A 1 492 ? -30.037 -1.476 51.327 1.00 97.38 492 VAL A CA 1
ATOM 3758 C C . VAL A 1 492 ? -29.123 -1.116 52.484 1.00 97.38 492 VAL A C 1
ATOM 3760 O O . VAL A 1 492 ? -29.309 -1.619 53.595 1.00 97.38 492 VAL A O 1
ATOM 3763 N N . TYR A 1 493 ? -28.167 -0.218 52.250 1.00 96.88 493 TYR A N 1
ATOM 3764 C CA . TYR A 1 493 ? -27.357 0.359 53.323 1.00 96.88 493 TYR A CA 1
ATOM 3765 C C . TYR A 1 493 ? -27.484 1.875 53.420 1.00 96.88 493 TYR A C 1
ATOM 3767 O O . TYR A 1 493 ? -27.822 2.552 52.451 1.00 96.88 493 TYR A O 1
ATOM 3775 N N . GLY A 1 494 ? -27.207 2.405 54.613 1.00 94.50 494 GLY A N 1
ATOM 3776 C CA . GLY A 1 494 ? -27.195 3.846 54.878 1.00 94.50 494 GLY A CA 1
ATOM 3777 C C . GLY A 1 494 ? -28.577 4.511 54.872 1.00 94.50 494 GLY A C 1
ATOM 3778 O O . GLY A 1 494 ? -28.661 5.724 54.710 1.00 94.50 494 GLY A O 1
ATOM 3779 N N . HIS A 1 495 ? -29.669 3.764 55.047 1.00 95.06 495 HIS A N 1
ATOM 3780 C CA . HIS A 1 495 ? -31.032 4.286 54.895 1.00 95.06 495 HIS A CA 1
ATOM 3781 C C . HIS A 1 495 ? -31.775 4.579 56.214 1.00 95.06 495 HIS A C 1
ATOM 3783 O O . HIS A 1 495 ? -32.836 5.211 56.189 1.00 95.06 495 HIS A O 1
ATOM 3789 N N . ARG A 1 496 ? -31.255 4.152 57.377 1.00 94.44 496 ARG A N 1
ATOM 3790 C CA . ARG A 1 496 ? -31.974 4.223 58.670 1.00 94.44 496 ARG A CA 1
ATOM 3791 C C . ARG A 1 496 ? -31.390 5.230 59.647 1.00 94.44 496 ARG A C 1
ATOM 3793 O O . ARG A 1 496 ? -32.161 5.979 60.256 1.00 94.44 496 ARG A O 1
ATOM 3800 N N . PHE A 1 497 ? -30.067 5.274 59.770 1.00 94.44 497 PHE A N 1
ATOM 3801 C CA . PHE A 1 497 ? -29.366 6.064 60.788 1.00 94.44 497 PHE A CA 1
ATOM 3802 C C . PHE A 1 497 ? -28.669 7.285 60.182 1.00 94.44 497 PHE A C 1
ATOM 3804 O O . PHE A 1 497 ? -28.218 7.245 59.041 1.00 94.44 497 PHE A O 1
ATOM 3811 N N . ALA A 1 498 ? -28.612 8.383 60.934 1.00 91.00 498 ALA A N 1
ATOM 3812 C CA . ALA A 1 498 ? -27.969 9.623 60.503 1.00 91.00 498 ALA A CA 1
ATOM 3813 C C . ALA A 1 498 ? -26.435 9.537 60.617 1.00 91.00 498 ALA A C 1
ATOM 3815 O O . ALA A 1 498 ? -25.897 8.714 61.353 1.00 91.00 498 ALA A O 1
ATOM 3816 N N . THR A 1 499 ? -25.710 10.378 59.875 1.00 89.19 499 THR A N 1
ATOM 3817 C CA . THR A 1 499 ? -24.238 10.307 59.765 1.00 89.19 499 THR A CA 1
ATOM 3818 C C . THR A 1 499 ? -23.464 10.587 61.060 1.00 89.19 499 THR A C 1
ATOM 3820 O O . THR A 1 499 ? -22.284 10.229 61.142 1.00 89.19 499 THR A O 1
ATOM 3823 N N . ASP A 1 500 ? -24.094 11.270 62.018 1.00 90.25 500 ASP A N 1
ATOM 3824 C CA . ASP A 1 500 ? -23.575 11.620 63.345 1.00 90.25 500 ASP A CA 1
ATOM 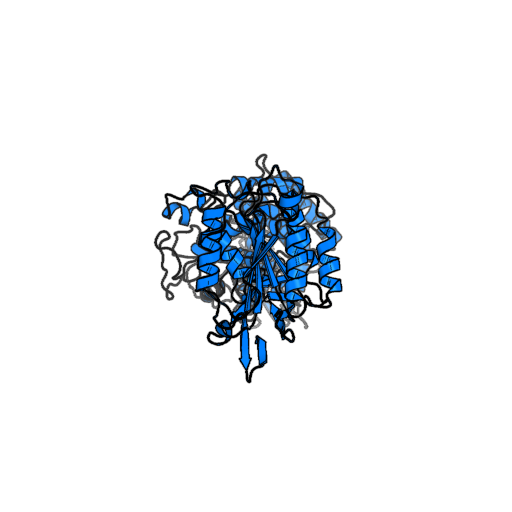3825 C C . ASP A 1 500 ? -23.699 10.470 64.359 1.00 90.25 500 ASP A C 1
ATOM 3827 O O . ASP A 1 500 ? -22.854 10.347 65.246 1.00 90.25 500 ASP A O 1
ATOM 3831 N N . ASP A 1 501 ? -24.662 9.566 64.170 1.00 92.44 501 ASP A N 1
ATOM 3832 C CA . ASP A 1 501 ? -24.753 8.285 64.877 1.00 92.44 501 ASP A CA 1
ATOM 3833 C C . ASP A 1 501 ? -23.808 7.251 64.239 1.00 92.44 501 ASP A C 1
ATOM 3835 O O . ASP A 1 501 ? -24.228 6.293 63.587 1.00 92.44 501 ASP A O 1
ATOM 3839 N N . TYR A 1 502 ? -22.499 7.501 64.368 1.00 91.00 502 TYR A N 1
ATOM 3840 C CA . TYR A 1 502 ? -21.443 6.745 63.682 1.00 91.00 502 TYR A CA 1
ATOM 3841 C C . TYR A 1 502 ? -21.585 5.228 63.864 1.00 91.00 502 TYR A C 1
ATOM 3843 O O . TYR A 1 502 ? -21.501 4.487 62.885 1.00 91.00 502 TYR A O 1
ATOM 3851 N N . ASP A 1 503 ? -21.804 4.763 65.096 1.00 91.38 503 ASP A N 1
ATOM 3852 C CA . ASP A 1 503 ? -21.809 3.333 65.415 1.00 91.38 503 ASP A CA 1
ATOM 3853 C C . ASP A 1 503 ? -22.983 2.597 64.761 1.00 91.38 503 ASP A C 1
ATOM 3855 O O . ASP A 1 503 ? -22.794 1.500 64.227 1.00 91.38 503 ASP A O 1
ATOM 3859 N N . ASN A 1 504 ? -24.179 3.197 64.754 1.00 93.88 504 ASN A N 1
ATOM 3860 C CA . ASN A 1 504 ? -25.332 2.597 64.087 1.00 93.88 504 ASN A CA 1
ATOM 3861 C C . ASN A 1 504 ? -25.261 2.786 62.566 1.00 93.88 504 ASN A C 1
ATOM 3863 O O . ASN A 1 504 ? -25.501 1.833 61.826 1.00 93.88 504 ASN A O 1
ATOM 3867 N N . ALA A 1 505 ? -24.852 3.964 62.082 1.00 93.12 505 ALA A N 1
ATOM 3868 C CA . ALA A 1 505 ? -24.700 4.241 60.653 1.00 93.12 505 ALA A CA 1
ATOM 3869 C C . ALA A 1 505 ? -23.670 3.322 59.981 1.00 93.12 505 ALA A C 1
ATOM 3871 O O . ALA A 1 505 ? -23.867 2.907 58.841 1.00 93.12 505 ALA A O 1
ATOM 3872 N N . CYS A 1 506 ? -22.601 2.951 60.688 1.00 94.62 506 CYS A N 1
ATOM 3873 C CA . CYS A 1 506 ? -21.575 2.042 60.179 1.00 94.62 506 CYS A CA 1
ATOM 3874 C C . CYS A 1 506 ? -21.901 0.554 60.303 1.00 94.62 506 CYS A C 1
ATOM 3876 O O . CYS A 1 506 ? -21.133 -0.288 59.838 1.00 94.62 506 CYS A O 1
ATOM 3878 N N . ARG A 1 507 ? -23.058 0.223 60.877 1.00 93.75 507 ARG A N 1
ATOM 3879 C CA . ARG A 1 507 ? -23.642 -1.124 60.871 1.00 93.75 507 ARG A CA 1
ATOM 3880 C C . ARG A 1 507 ? -24.938 -1.174 60.061 1.00 93.75 507 ARG A C 1
ATOM 3882 O O . ARG A 1 507 ? -25.612 -2.202 60.049 1.00 93.75 507 ARG A O 1
ATOM 3889 N N . ASP A 1 508 ? -25.296 -0.075 59.396 1.00 96.06 508 ASP A N 1
ATOM 3890 C CA . ASP A 1 508 ? -26.585 0.081 58.737 1.00 96.06 508 ASP A CA 1
ATOM 3891 C C . ASP A 1 508 ? -26.637 -0.633 57.385 1.00 96.06 508 ASP A C 1
ATOM 3893 O O . ASP A 1 508 ? -26.486 -0.015 56.334 1.00 96.06 508 ASP A O 1
ATOM 3897 N N . THR A 1 509 ? -26.884 -1.938 57.423 1.00 96.88 509 THR A N 1
ATOM 3898 C CA . THR A 1 509 ? -27.201 -2.766 56.259 1.00 96.88 509 THR A CA 1
ATOM 3899 C C . THR A 1 509 ? -28.423 -3.629 56.567 1.00 96.88 509 THR A C 1
ATOM 3901 O O . THR A 1 509 ? -28.565 -4.143 57.680 1.00 96.88 509 THR A O 1
ATOM 3904 N N . GLU A 1 510 ? -29.350 -3.756 55.620 1.00 97.31 510 GLU A N 1
ATOM 3905 C CA . GLU A 1 510 ? -30.595 -4.507 55.809 1.00 97.31 510 GLU A CA 1
ATOM 3906 C C . GLU A 1 510 ? -30.989 -5.260 54.545 1.00 97.31 510 GLU A C 1
ATOM 3908 O O . GLU A 1 510 ? -31.124 -4.655 53.483 1.00 97.31 510 GLU A O 1
ATOM 3913 N N . LEU A 1 511 ? -31.241 -6.564 54.679 1.00 96.88 511 LEU A N 1
ATOM 3914 C CA . LEU A 1 511 ? -31.911 -7.363 53.658 1.00 96.88 511 LEU A CA 1
ATOM 3915 C C . LEU A 1 511 ? -33.421 -7.108 53.735 1.00 96.88 511 LEU A C 1
ATOM 3917 O O . LEU A 1 511 ? -34.140 -7.752 54.499 1.00 96.88 511 LEU A O 1
ATOM 3921 N N . VAL A 1 512 ? -33.900 -6.141 52.957 1.00 96.62 512 VAL A N 1
ATOM 3922 C CA . VAL A 1 512 ? -35.303 -5.701 52.976 1.00 96.62 512 VAL A CA 1
ATOM 3923 C C . VAL A 1 512 ? -36.213 -6.707 52.261 1.00 96.62 512 VAL A C 1
ATOM 3925 O O . VAL A 1 512 ? -37.370 -6.911 52.643 1.00 96.62 512 VAL A O 1
ATOM 3928 N N . VAL A 1 513 ? -35.692 -7.373 51.226 1.00 96.50 513 VAL A N 1
ATOM 3929 C CA . VAL A 1 513 ? -36.371 -8.485 50.547 1.00 96.50 513 VAL A CA 1
ATOM 3930 C C . VAL A 1 513 ? -35.462 -9.714 50.584 1.00 96.50 513 VAL A C 1
ATOM 3932 O O . VAL A 1 513 ? -34.412 -9.692 49.943 1.00 96.50 513 VAL A O 1
ATOM 3935 N N . PRO A 1 514 ? -35.846 -10.786 51.304 1.00 94.88 514 PRO A N 1
ATOM 3936 C CA . PRO A 1 514 ? -35.086 -12.030 51.321 1.00 94.88 514 PRO A CA 1
ATOM 3937 C C . PRO A 1 514 ? -34.969 -12.664 49.936 1.00 94.88 514 PRO A C 1
ATOM 3939 O O . PRO A 1 514 ? -35.895 -12.556 49.130 1.00 94.88 514 PRO A O 1
ATOM 3942 N N . ILE A 1 515 ? -33.869 -13.380 49.699 1.00 92.69 515 ILE A N 1
ATOM 3943 C CA . ILE A 1 515 ? -33.650 -14.128 48.458 1.00 92.69 515 ILE A CA 1
ATOM 3944 C C . ILE A 1 515 ? -34.743 -15.189 48.293 1.00 92.69 515 ILE A C 1
ATOM 3946 O O . ILE A 1 515 ? -34.976 -16.024 49.168 1.00 92.69 515 ILE A O 1
ATOM 3950 N N . GLY A 1 516 ? -35.399 -15.167 47.140 1.00 91.19 516 GLY A N 1
ATOM 3951 C CA . GLY A 1 516 ? -36.419 -16.129 46.742 1.00 91.19 516 GLY A CA 1
ATOM 3952 C C . GLY A 1 516 ? -37.006 -15.755 45.384 1.00 91.19 516 GLY A C 1
ATOM 3953 O O . GLY A 1 516 ? -36.508 -14.810 44.765 1.00 91.19 516 GLY A O 1
ATOM 3954 N N . PRO A 1 517 ? -38.062 -16.453 44.924 1.00 91.25 517 PRO A N 1
ATOM 3955 C CA . PRO A 1 517 ? -38.696 -16.167 43.642 1.00 91.25 517 PRO A CA 1
ATOM 3956 C C . PRO A 1 517 ? -39.046 -14.686 43.508 1.00 91.25 517 PRO A C 1
ATOM 3958 O O . PRO A 1 517 ? -39.542 -14.071 44.461 1.00 91.25 517 PRO A O 1
ATOM 3961 N N . ILE A 1 518 ? -38.766 -14.112 42.337 1.00 90.62 518 ILE A N 1
ATOM 3962 C CA . ILE A 1 518 ? -38.873 -12.670 42.127 1.00 90.62 518 ILE A CA 1
ATOM 3963 C C . ILE A 1 518 ? -40.284 -12.144 42.437 1.00 90.62 518 ILE A C 1
ATOM 3965 O O . ILE A 1 518 ? -41.286 -12.522 41.836 1.00 90.62 518 ILE A O 1
ATOM 3969 N N . GLN A 1 519 ? -40.356 -11.201 43.377 1.00 91.75 519 GLN A N 1
ATOM 3970 C CA . GLN A 1 519 ? -41.584 -10.497 43.747 1.00 91.75 519 GLN A CA 1
ATOM 3971 C C . GLN A 1 519 ? -41.520 -9.061 43.220 1.00 91.75 519 GLN A C 1
ATOM 3973 O O . GLN A 1 519 ? -41.327 -8.120 43.991 1.00 91.75 519 GLN A O 1
ATOM 3978 N N . LYS A 1 520 ? -41.670 -8.886 41.898 1.00 93.31 520 LYS A N 1
ATOM 3979 C CA . LYS A 1 520 ? -41.484 -7.592 41.204 1.00 93.31 520 LYS A CA 1
ATOM 3980 C C . LYS A 1 520 ? -42.214 -6.431 41.882 1.00 93.31 520 LYS A C 1
ATOM 3982 O O . LYS A 1 520 ? -41.603 -5.407 42.158 1.00 93.31 520 LYS A O 1
ATOM 3987 N N . ALA A 1 521 ? -43.497 -6.603 42.207 1.00 93.56 521 ALA A N 1
ATOM 3988 C CA . ALA A 1 521 ? -44.296 -5.560 42.853 1.00 93.56 521 ALA A CA 1
ATOM 3989 C C . ALA A 1 521 ? -43.748 -5.161 44.237 1.00 93.56 521 ALA A C 1
ATOM 3991 O O . ALA A 1 521 ? -43.667 -3.976 44.545 1.00 93.56 521 ALA A O 1
ATOM 3992 N N . LYS A 1 522 ? -43.319 -6.142 45.044 1.00 95.06 522 LYS A N 1
ATOM 3993 C CA . LYS A 1 522 ? -42.734 -5.905 46.371 1.00 95.06 522 LYS A CA 1
ATOM 3994 C C . LYS A 1 522 ? -41.377 -5.208 46.271 1.00 95.06 522 LYS A C 1
ATOM 3996 O O . LYS A 1 522 ? -41.117 -4.281 47.026 1.00 95.06 522 LYS A O 1
ATOM 4001 N N . LEU A 1 523 ? -40.529 -5.641 45.339 1.00 95.38 523 LEU A N 1
ATOM 4002 C CA . LEU A 1 523 ? -39.223 -5.028 45.088 1.00 95.38 523 LEU A CA 1
ATOM 4003 C C . LEU A 1 523 ? -39.369 -3.563 44.657 1.00 95.38 523 LEU A C 1
ATOM 4005 O O . LEU A 1 523 ? -38.685 -2.701 45.199 1.00 95.38 523 LEU A O 1
ATOM 4009 N N . VAL A 1 524 ? -40.295 -3.271 43.737 1.00 96.25 524 VAL A N 1
ATOM 4010 C CA . VAL A 1 524 ? -40.583 -1.897 43.295 1.00 96.25 524 VAL A CA 1
ATOM 4011 C C . VAL A 1 524 ? -41.063 -1.028 44.462 1.00 96.25 524 VAL A C 1
ATOM 4013 O O . VAL A 1 524 ? -40.499 0.042 44.676 1.00 96.25 524 VAL A O 1
ATOM 4016 N N . ASP A 1 525 ? -42.024 -1.507 45.259 1.00 95.88 525 ASP A N 1
ATOM 4017 C CA . ASP A 1 525 ? -42.550 -0.774 46.424 1.00 95.88 525 ASP A CA 1
ATOM 4018 C C . ASP A 1 525 ? -41.459 -0.474 47.469 1.00 95.88 525 ASP A C 1
ATOM 4020 O O . ASP A 1 525 ? -41.403 0.620 48.034 1.00 95.88 525 ASP A O 1
ATOM 4024 N N . VAL A 1 526 ? -40.546 -1.424 47.692 1.00 95.56 526 VAL A N 1
ATOM 4025 C CA . VAL A 1 526 ? -39.392 -1.232 48.578 1.00 95.56 526 VAL A CA 1
ATOM 4026 C C . VAL A 1 526 ? -38.449 -0.165 48.026 1.00 95.56 526 VAL A C 1
ATOM 4028 O O . VAL A 1 526 ? -38.111 0.765 48.757 1.00 95.56 526 VAL A O 1
ATOM 4031 N N . VAL A 1 527 ? -38.053 -0.256 46.751 1.00 95.88 527 VAL A N 1
ATOM 4032 C CA . VAL A 1 527 ? -37.120 0.693 46.115 1.00 95.88 527 VAL A CA 1
ATOM 4033 C C . VAL A 1 527 ? -37.659 2.126 46.161 1.00 95.88 527 VAL A C 1
ATOM 4035 O O . VAL A 1 527 ? -36.910 3.057 46.461 1.00 95.88 527 VAL A O 1
ATOM 4038 N N . GLU A 1 528 ? -38.956 2.318 45.910 1.00 94.50 528 GLU A N 1
ATOM 4039 C CA . GLU A 1 528 ? -39.618 3.629 45.961 1.00 94.50 528 GLU A CA 1
ATOM 4040 C C . GLU A 1 528 ? -39.549 4.271 47.352 1.00 94.50 528 GLU A C 1
ATOM 4042 O O . GLU A 1 528 ? -39.348 5.486 47.458 1.00 94.50 528 GLU A O 1
ATOM 4047 N N . LYS A 1 529 ? -39.659 3.463 48.414 1.00 94.19 529 LYS A N 1
ATOM 4048 C CA . LYS A 1 529 ? -39.699 3.920 49.811 1.00 94.19 529 LYS A CA 1
ATOM 4049 C C . LYS A 1 529 ? -38.343 4.102 50.482 1.00 94.19 529 LYS A C 1
ATOM 4051 O O . LYS A 1 529 ? -38.308 4.661 51.580 1.00 94.19 529 LYS A O 1
ATOM 4056 N N . VAL A 1 530 ? -37.247 3.643 49.870 1.00 93.62 530 VAL A N 1
ATOM 4057 C CA . VAL A 1 530 ? -35.888 3.866 50.399 1.00 93.62 530 VAL A CA 1
ATOM 4058 C C . VAL A 1 530 ? -35.711 5.355 50.725 1.00 93.62 530 VAL A C 1
ATOM 4060 O O . VAL A 1 530 ? -36.289 6.218 50.071 1.00 93.62 530 VAL A O 1
ATOM 4063 N N . GLN A 1 531 ? -34.926 5.707 51.732 1.00 89.94 531 GLN A N 1
ATOM 4064 C CA . GLN A 1 531 ? -34.585 7.094 52.072 1.00 89.94 531 GLN A CA 1
ATOM 4065 C C . GLN A 1 531 ? -33.080 7.211 52.261 1.00 89.94 531 GLN A C 1
ATOM 4067 O O . GLN A 1 531 ? -32.460 6.261 52.717 1.00 89.94 531 GLN A O 1
ATOM 4072 N N . THR A 1 532 ? -32.492 8.357 51.911 1.00 93.12 532 THR A N 1
ATOM 4073 C CA . THR A 1 532 ? -31.054 8.586 52.094 1.00 93.12 532 THR A CA 1
ATOM 4074 C C . THR A 1 532 ? -30.765 9.196 53.456 1.00 93.12 532 THR A C 1
ATOM 4076 O O . THR A 1 532 ? -31.374 10.224 53.767 1.00 93.12 532 THR A O 1
ATOM 4079 N N . LYS A 1 533 ? -29.863 8.614 54.261 1.00 88.94 533 LYS A N 1
ATOM 4080 C CA . LYS A 1 533 ? -29.563 9.153 55.606 1.00 88.94 533 LYS A CA 1
ATOM 4081 C C . LYS A 1 533 ? -28.106 9.057 56.051 1.00 88.94 533 LYS A C 1
ATOM 4083 O O . LYS A 1 533 ? -27.566 10.029 56.570 1.00 88.94 533 LYS A O 1
ATOM 4088 N N . GLY A 1 534 ? -27.514 7.880 55.935 1.00 89.44 534 GLY A N 1
ATOM 4089 C CA . GLY A 1 534 ? -26.369 7.456 56.729 1.00 89.44 534 GLY A CA 1
ATOM 4090 C C . GLY A 1 534 ? -25.048 7.433 55.980 1.00 89.44 534 GLY A C 1
ATOM 4091 O O . GLY A 1 534 ? -24.838 8.147 54.999 1.00 89.44 534 GLY A O 1
ATOM 4092 N N . ARG A 1 535 ? -24.136 6.611 56.498 1.00 93.50 535 ARG A N 1
ATOM 4093 C CA . ARG A 1 535 ? -22.801 6.359 55.944 1.00 93.50 535 ARG A CA 1
ATOM 4094 C C . ARG A 1 535 ? -22.824 5.182 54.959 1.00 93.50 535 ARG A C 1
ATOM 4096 O O . ARG A 1 535 ? -23.885 4.647 54.649 1.00 93.50 535 ARG A O 1
ATOM 4103 N N . THR A 1 536 ? -21.647 4.796 54.479 1.00 92.56 536 THR A N 1
ATOM 4104 C CA . THR A 1 536 ? -21.412 3.830 53.395 1.00 92.56 536 THR A CA 1
ATOM 4105 C C . THR A 1 536 ? -20.751 2.558 53.958 1.00 92.56 536 THR A C 1
ATOM 4107 O O . THR A 1 536 ? -19.557 2.363 53.734 1.00 92.56 536 THR A O 1
ATOM 4110 N N . PRO A 1 537 ? -21.453 1.703 54.740 1.00 95.19 537 PRO A N 1
ATOM 4111 C CA . PRO A 1 537 ? -20.902 0.444 55.252 1.00 95.19 537 PRO A CA 1
ATOM 4112 C C . PRO A 1 537 ? -20.891 -0.627 54.144 1.00 95.19 537 PRO A C 1
ATOM 4114 O O . PRO A 1 537 ? -21.587 -1.648 54.210 1.00 95.19 537 PRO A O 1
ATOM 4117 N N . LEU A 1 538 ? -20.125 -0.356 53.089 1.00 93.94 538 LEU A N 1
ATOM 4118 C CA . LEU A 1 538 ? -20.054 -1.130 51.852 1.00 93.94 538 LEU A CA 1
ATOM 4119 C C . LEU A 1 538 ? -19.541 -2.544 52.122 1.00 93.94 538 LEU A C 1
ATOM 4121 O O . LEU A 1 538 ? -20.200 -3.521 51.771 1.00 93.94 538 LEU A O 1
ATOM 4125 N N . VAL A 1 539 ? -18.400 -2.661 52.802 1.00 93.56 539 VAL A N 1
ATOM 4126 C CA . VAL A 1 539 ? -17.758 -3.941 53.120 1.00 93.56 539 VAL A CA 1
ATOM 4127 C C . VAL A 1 539 ? -18.683 -4.794 53.977 1.00 93.56 539 VAL A C 1
ATOM 4129 O O . VAL A 1 539 ? -18.897 -5.963 53.668 1.00 93.56 539 VAL A O 1
ATOM 4132 N N . ALA A 1 540 ? -19.288 -4.212 55.016 1.00 94.56 540 ALA A N 1
ATOM 4133 C CA . ALA A 1 540 ? -20.235 -4.932 55.865 1.00 94.56 540 ALA A CA 1
ATOM 4134 C C . ALA A 1 540 ? -21.441 -5.442 55.058 1.00 94.56 540 ALA A C 1
ATOM 4136 O O . ALA A 1 540 ? -21.855 -6.584 55.230 1.00 94.56 540 ALA A O 1
ATOM 4137 N N . SER A 1 541 ? -21.962 -4.629 54.137 1.00 95.88 541 SER A N 1
ATOM 4138 C CA . SER A 1 541 ? -23.103 -5.006 53.296 1.00 95.88 541 SER A CA 1
ATOM 4139 C C . SER A 1 541 ? -22.783 -6.148 52.341 1.00 95.88 541 SER A C 1
ATOM 4141 O O . SER A 1 541 ? -23.580 -7.075 52.226 1.00 95.88 541 SER A O 1
ATOM 4143 N N . VAL A 1 542 ? -21.612 -6.114 51.697 1.00 93.75 542 VAL A N 1
ATOM 4144 C CA . VAL A 1 542 ? -21.161 -7.206 50.823 1.00 93.75 542 VAL A CA 1
ATOM 4145 C C . VAL A 1 542 ? -20.949 -8.485 51.634 1.00 93.75 542 VAL A C 1
ATOM 4147 O O . VAL A 1 542 ? -21.401 -9.547 51.222 1.00 93.75 542 VAL A O 1
ATOM 4150 N N . LEU A 1 543 ? -20.327 -8.404 52.814 1.00 93.31 543 LEU A N 1
ATOM 4151 C CA . LEU A 1 543 ? -20.104 -9.573 53.672 1.00 93.31 543 LEU A CA 1
ATOM 4152 C C . LEU A 1 543 ? -21.405 -10.196 54.201 1.00 93.31 543 LEU A C 1
ATOM 4154 O O . LEU A 1 543 ? -21.465 -11.414 54.356 1.00 93.31 543 LEU A O 1
ATOM 4158 N N . GLU A 1 544 ? -22.438 -9.400 54.481 1.00 95.69 544 GLU A N 1
ATOM 4159 C CA . GLU A 1 544 ? -23.759 -9.937 54.832 1.00 95.69 544 GLU A CA 1
ATOM 4160 C C . GLU A 1 544 ? -24.447 -10.590 53.623 1.00 95.69 544 GLU A C 1
ATOM 4162 O O . GLU A 1 544 ? -24.956 -11.698 53.759 1.00 95.69 544 GLU A O 1
ATOM 4167 N N . ALA A 1 545 ? -24.367 -9.995 52.428 1.00 94.31 545 ALA A N 1
ATOM 4168 C CA . ALA A 1 545 ? -24.901 -10.604 51.203 1.00 94.31 545 ALA A CA 1
ATOM 4169 C C . ALA A 1 545 ? -24.226 -11.952 50.864 1.00 94.31 545 ALA A C 1
ATOM 4171 O O . ALA A 1 545 ? -24.873 -12.908 50.436 1.00 94.31 545 ALA A O 1
ATOM 4172 N N . VAL A 1 546 ? -22.921 -12.091 51.141 1.00 90.88 546 VAL A N 1
ATOM 4173 C CA . VAL A 1 546 ? -22.215 -13.385 51.039 1.00 90.88 546 VAL A CA 1
ATOM 4174 C C . VAL A 1 546 ? -22.860 -14.444 51.947 1.00 90.88 546 VAL A C 1
ATOM 4176 O O . VAL A 1 546 ? -22.963 -15.609 51.559 1.00 90.88 546 VAL A O 1
ATOM 4179 N N . LYS A 1 547 ? -23.317 -14.064 53.149 1.00 91.56 547 LYS A N 1
ATOM 4180 C CA . LYS A 1 547 ? -24.000 -14.983 54.078 1.00 91.56 547 LYS A CA 1
ATOM 4181 C C . LYS A 1 547 ? -25.405 -15.330 53.603 1.00 91.56 547 LYS A C 1
ATOM 4183 O O . LYS A 1 547 ? -25.810 -16.485 53.730 1.00 91.56 547 LYS A O 1
ATOM 4188 N N . ASP A 1 548 ? -26.130 -14.365 53.051 1.00 92.19 548 ASP A N 1
ATOM 4189 C CA . ASP A 1 548 ? -27.479 -14.578 52.520 1.00 92.19 548 ASP A CA 1
ATOM 4190 C C . ASP A 1 548 ? -27.463 -15.576 51.355 1.00 92.19 548 ASP A C 1
ATOM 4192 O O . ASP A 1 548 ? -28.317 -16.465 51.261 1.00 92.19 548 ASP A O 1
ATOM 4196 N N . LEU A 1 549 ? -26.427 -15.502 50.517 1.00 88.62 549 LEU A N 1
ATOM 4197 C CA . LEU A 1 549 ? -26.216 -16.411 49.394 1.00 88.62 549 LEU A CA 1
ATOM 4198 C C . LEU A 1 549 ? -25.530 -17.731 49.778 1.00 88.62 549 LEU A C 1
ATOM 4200 O O . LEU A 1 549 ? -25.407 -18.590 48.914 1.00 88.62 549 LEU A O 1
ATOM 4204 N N . ALA A 1 550 ? -25.166 -17.966 51.048 1.00 80.06 550 ALA A N 1
ATOM 4205 C CA . ALA A 1 550 ? -24.360 -19.119 51.496 1.00 80.06 550 ALA A CA 1
ATOM 4206 C C . ALA A 1 550 ? -24.929 -20.516 51.169 1.00 80.06 550 ALA A C 1
ATOM 4208 O O . ALA A 1 550 ? -24.226 -21.518 51.281 1.00 80.06 550 ALA A O 1
ATOM 4209 N N . LYS A 1 551 ? -26.216 -20.610 50.813 1.00 75.31 551 LYS A N 1
ATOM 4210 C CA . LYS A 1 551 ? -26.887 -21.863 50.414 1.00 75.31 551 LYS A CA 1
ATOM 4211 C C . LYS A 1 551 ? -27.259 -21.904 48.932 1.00 75.31 551 LYS A C 1
ATOM 4213 O O . LYS A 1 551 ? -27.945 -22.832 48.505 1.00 75.31 551 LYS A O 1
ATOM 4218 N N . THR A 1 552 ? -26.840 -20.903 48.168 1.00 72.81 552 THR A N 1
ATOM 4219 C CA . THR A 1 552 ? -27.213 -20.737 46.770 1.00 72.81 552 THR A CA 1
ATOM 4220 C C . THR A 1 552 ? -25.989 -20.969 45.890 1.00 72.81 552 THR A C 1
ATOM 4222 O O . THR A 1 552 ? -25.093 -20.129 45.865 1.00 72.81 552 THR A O 1
ATOM 4225 N N . PRO A 1 553 ? -25.930 -22.080 45.138 1.00 66.25 553 PRO A N 1
ATOM 4226 C CA . PRO A 1 553 ? -24.880 -22.252 44.145 1.00 66.25 553 PRO A CA 1
ATOM 4227 C C . PRO A 1 553 ? -25.000 -21.172 43.059 1.00 66.25 553 PRO A C 1
ATOM 4229 O O . PRO A 1 553 ? -26.101 -20.917 42.564 1.00 66.25 553 PRO A O 1
ATOM 4232 N N . ASN A 1 554 ? -23.868 -20.577 42.675 1.00 68.31 554 ASN A N 1
ATOM 4233 C CA . ASN A 1 554 ? -23.745 -19.610 41.576 1.00 68.31 554 ASN A CA 1
ATOM 4234 C C . ASN A 1 554 ? -24.587 -18.336 41.776 1.00 68.31 554 ASN A C 1
ATOM 4236 O O . ASN A 1 554 ? -25.278 -17.869 40.866 1.00 68.31 554 ASN A O 1
ATOM 4240 N N . GLY A 1 555 ? -24.576 -17.810 43.004 1.00 80.31 555 GLY A N 1
ATOM 4241 C CA . GLY A 1 555 ? -25.152 -16.508 43.325 1.00 80.31 555 GLY A CA 1
ATOM 4242 C C . GLY A 1 555 ? -24.322 -15.355 42.755 1.00 80.31 555 GLY A C 1
ATOM 4243 O O . GLY A 1 555 ? -23.125 -15.490 42.519 1.00 80.31 555 GLY A O 1
ATOM 4244 N N . SER A 1 556 ? -24.952 -14.201 42.566 1.00 87.94 556 SER A N 1
ATOM 4245 C CA . SER A 1 556 ? -24.280 -12.980 42.120 1.00 87.94 556 SER A CA 1
ATOM 4246 C C . SER A 1 556 ? -24.720 -11.808 42.985 1.00 87.94 556 SER A C 1
ATOM 4248 O O . SER A 1 556 ? -25.913 -11.645 43.259 1.00 87.94 556 SER A O 1
ATOM 4250 N N . ILE A 1 557 ? -23.766 -10.996 43.425 1.00 92.31 557 ILE A N 1
ATOM 4251 C CA . ILE A 1 557 ? -24.036 -9.741 44.126 1.00 92.31 557 ILE A CA 1
ATOM 4252 C C . ILE A 1 557 ? -23.901 -8.607 43.113 1.00 92.31 557 ILE A C 1
ATOM 4254 O O . ILE A 1 557 ? -22.920 -8.541 42.375 1.00 92.31 557 ILE A O 1
ATOM 4258 N N . ILE A 1 558 ? -24.876 -7.699 43.081 1.00 94.31 558 ILE A N 1
ATOM 4259 C CA . ILE A 1 558 ? -24.809 -6.468 42.285 1.00 94.31 558 ILE A CA 1
ATOM 4260 C C . ILE A 1 558 ? -24.893 -5.282 43.237 1.00 94.31 558 ILE A C 1
ATOM 4262 O O . ILE A 1 558 ? -25.961 -4.965 43.755 1.00 94.31 558 ILE A O 1
ATOM 4266 N N . LEU A 1 559 ? -23.765 -4.618 43.461 1.00 95.56 559 LEU A N 1
ATOM 4267 C CA . LEU A 1 559 ? -23.673 -3.409 44.268 1.00 95.56 559 LEU A CA 1
ATOM 4268 C C . LEU A 1 559 ? -23.811 -2.168 43.385 1.00 95.56 559 LEU A C 1
ATOM 4270 O O . LEU A 1 559 ? -22.997 -1.951 42.493 1.00 95.56 559 LEU A O 1
ATOM 4274 N N . VAL A 1 560 ? -24.793 -1.318 43.673 1.00 96.25 560 VAL A N 1
ATOM 4275 C CA . VAL A 1 560 ? -24.940 0.006 43.054 1.00 96.25 560 VAL A CA 1
ATOM 4276 C C . VAL A 1 560 ? -24.531 1.061 44.073 1.00 96.25 560 VAL A C 1
ATOM 4278 O O . VAL A 1 560 ? -25.223 1.223 45.076 1.00 96.25 560 VAL A O 1
ATOM 4281 N N . THR A 1 561 ? -23.426 1.766 43.821 1.00 94.19 561 THR A N 1
ATOM 4282 C CA . THR A 1 561 ? -22.828 2.730 44.765 1.00 94.19 561 THR A CA 1
ATOM 4283 C C . THR A 1 561 ? -22.339 3.997 44.071 1.00 94.19 561 THR A C 1
ATOM 4285 O O . THR A 1 561 ? -21.846 3.930 42.946 1.00 94.19 561 THR A O 1
ATOM 4288 N N . ASP A 1 562 ? -22.446 5.152 44.737 1.00 88.25 562 ASP A N 1
ATOM 4289 C CA . ASP A 1 562 ? -21.859 6.420 44.277 1.00 88.25 562 ASP A CA 1
ATOM 4290 C C . ASP A 1 562 ? -20.590 6.831 45.032 1.00 88.25 562 ASP A C 1
ATOM 4292 O O . ASP A 1 562 ? -20.034 7.902 44.769 1.00 88.25 562 ASP A O 1
ATOM 4296 N N . GLY A 1 563 ? -20.133 5.996 45.966 1.00 84.38 563 GLY A N 1
ATOM 4297 C CA . GLY A 1 563 ? -19.035 6.323 46.862 1.00 84.38 563 GLY A CA 1
ATOM 4298 C C . GLY A 1 563 ? -18.238 5.116 47.343 1.00 84.38 563 GLY A C 1
ATOM 4299 O O . GLY A 1 563 ? -18.511 3.959 47.014 1.00 84.38 563 GLY A O 1
ATOM 4300 N N . ILE A 1 564 ? -17.213 5.425 48.134 1.00 84.44 564 ILE A N 1
ATOM 4301 C CA . ILE A 1 564 ? -16.319 4.456 48.773 1.00 84.44 564 ILE A CA 1
ATOM 4302 C C . ILE A 1 564 ? -16.725 4.192 50.225 1.00 84.44 564 ILE A C 1
ATOM 4304 O O . ILE A 1 564 ? -17.531 4.912 50.816 1.00 84.44 564 ILE A O 1
ATOM 4308 N N . GLU A 1 565 ? -16.128 3.158 50.806 1.00 90.44 565 GLU A N 1
ATOM 4309 C CA . GLU A 1 565 ? -16.290 2.767 52.204 1.00 90.44 565 GLU A CA 1
ATOM 4310 C C . GLU A 1 565 ? -15.975 3.933 53.168 1.00 90.44 565 GLU A C 1
ATOM 4312 O O . GLU A 1 565 ? -14.860 4.454 53.197 1.00 90.44 565 GLU A O 1
ATOM 4317 N N . SER A 1 566 ? -16.952 4.344 53.988 1.00 90.50 566 SER A N 1
ATOM 4318 C CA . SER A 1 566 ? -16.812 5.469 54.940 1.00 90.50 566 SER A CA 1
ATOM 4319 C C . SER A 1 566 ? -16.866 5.050 56.417 1.00 90.50 566 SER A C 1
ATOM 4321 O O . SER A 1 566 ? -16.889 5.897 57.322 1.00 90.50 566 SER A O 1
ATOM 4323 N N . CYS A 1 567 ? -16.842 3.739 56.667 1.00 92.00 567 CYS A N 1
ATOM 4324 C CA . CYS A 1 567 ? -16.985 3.106 57.974 1.00 92.00 567 CYS A CA 1
ATOM 4325 C C . CYS A 1 567 ? -15.793 2.236 58.386 1.00 92.00 567 CYS A C 1
ATOM 4327 O O . CYS A 1 567 ? -15.885 1.471 59.347 1.00 92.00 567 CYS A O 1
ATOM 4329 N N . LYS A 1 568 ? -14.640 2.428 57.729 1.00 90.00 568 LYS A N 1
ATOM 4330 C CA . LYS A 1 568 ? -13.366 1.741 58.018 1.00 90.00 568 LYS A CA 1
ATOM 4331 C C . LYS A 1 568 ? -13.426 0.221 57.811 1.00 90.00 568 LYS A C 1
ATOM 4333 O O . LYS A 1 568 ? -12.663 -0.510 58.441 1.00 90.00 568 LYS A O 1
ATOM 4338 N N . GLY A 1 569 ? -14.326 -0.254 56.952 1.00 88.06 569 GLY A N 1
ATOM 4339 C CA . GLY A 1 569 ? -14.313 -1.640 56.495 1.00 88.06 569 GLY A CA 1
ATOM 4340 C C . GLY A 1 569 ? -13.020 -1.963 55.740 1.00 88.06 569 GLY A C 1
ATOM 4341 O O . GLY A 1 569 ? -12.534 -1.146 54.962 1.00 88.06 569 GLY A O 1
ATOM 4342 N N . ASP A 1 570 ? -12.459 -3.153 55.965 1.00 89.38 570 ASP A N 1
ATOM 4343 C CA . ASP A 1 570 ? -11.317 -3.634 55.186 1.00 89.38 570 ASP A CA 1
ATOM 4344 C C . ASP A 1 570 ? -11.807 -4.313 53.906 1.00 89.38 570 ASP A C 1
ATOM 4346 O O . ASP A 1 570 ? -12.292 -5.444 53.918 1.00 89.38 570 ASP A O 1
ATOM 4350 N N . ILE A 1 571 ? -11.652 -3.620 52.785 1.00 86.62 571 ILE A N 1
ATOM 4351 C CA . ILE A 1 571 ? -12.012 -4.111 51.453 1.00 86.62 571 ILE A CA 1
ATOM 4352 C C . ILE A 1 571 ? -11.303 -5.425 51.104 1.00 86.62 571 ILE A C 1
ATOM 4354 O O . ILE A 1 571 ? -11.894 -6.298 50.461 1.00 86.62 571 ILE A O 1
ATOM 4358 N N . LYS A 1 572 ? -10.077 -5.635 51.599 1.00 86.38 572 LYS A N 1
ATOM 4359 C CA . LYS A 1 572 ? -9.321 -6.871 51.351 1.00 86.38 572 LYS A CA 1
ATOM 4360 C C . LYS A 1 572 ? -9.927 -8.088 52.049 1.00 86.38 572 LYS A C 1
ATOM 4362 O O . LYS A 1 572 ? -9.543 -9.207 51.720 1.00 86.38 572 LYS A O 1
ATOM 4367 N N . ALA A 1 573 ? -10.874 -7.898 52.970 1.00 89.25 573 ALA A N 1
ATOM 4368 C CA . ALA A 1 573 ? -11.576 -8.988 53.639 1.00 89.25 573 ALA A CA 1
ATOM 4369 C C . ALA A 1 573 ? -12.668 -9.642 52.769 1.00 89.25 573 ALA A C 1
ATOM 4371 O O . ALA A 1 573 ? -13.056 -10.776 53.056 1.00 89.25 573 ALA A O 1
ATOM 4372 N N . ILE A 1 574 ? -13.139 -8.980 51.700 1.00 88.75 574 ILE A N 1
ATOM 4373 C CA . ILE A 1 574 ? -14.242 -9.479 50.857 1.00 88.75 574 ILE A CA 1
ATOM 4374 C C . ILE A 1 574 ? -13.848 -10.770 50.127 1.00 88.75 574 ILE A C 1
ATOM 4376 O O . ILE A 1 574 ? -14.499 -11.795 50.311 1.00 88.75 574 ILE A O 1
ATOM 4380 N N . ALA A 1 575 ? -12.762 -10.766 49.348 1.00 84.75 575 ALA A N 1
ATOM 4381 C CA . ALA A 1 575 ? -12.342 -11.949 48.588 1.00 84.75 575 ALA A CA 1
ATOM 4382 C C . ALA A 1 575 ? -12.065 -13.191 49.456 1.00 84.75 575 ALA A C 1
ATOM 4384 O O . ALA A 1 575 ? -12.545 -14.273 49.112 1.00 84.75 575 ALA A O 1
ATOM 4385 N N . PRO A 1 576 ? -11.354 -13.088 50.598 1.00 85.19 576 PRO A N 1
ATOM 4386 C CA . PRO A 1 576 ? -11.223 -14.201 51.530 1.00 85.19 576 PRO A CA 1
ATOM 4387 C C . PRO A 1 576 ? -12.566 -14.732 52.035 1.00 85.19 576 PRO A C 1
ATOM 4389 O O . PRO A 1 576 ? -12.715 -15.947 52.136 1.00 85.19 576 PRO A O 1
ATOM 4392 N N . ALA A 1 577 ? -13.541 -13.864 52.323 1.00 85.31 577 ALA A N 1
ATOM 4393 C CA . ALA A 1 577 ? -14.866 -14.285 52.777 1.00 85.31 577 ALA A CA 1
ATOM 4394 C C . ALA A 1 577 ? -15.648 -15.019 51.677 1.00 85.31 577 ALA A C 1
ATOM 4396 O O . ALA A 1 577 ? -16.232 -16.071 51.939 1.00 85.31 577 ALA A O 1
ATOM 4397 N N . VAL A 1 578 ? -15.589 -14.515 50.441 1.00 82.25 578 VAL A N 1
ATOM 4398 C CA . VAL A 1 578 ? -16.159 -15.181 49.262 1.00 82.25 578 VAL A CA 1
ATOM 4399 C C . VAL A 1 578 ? -15.523 -16.556 49.071 1.00 82.25 578 VAL A C 1
ATOM 4401 O O . VAL A 1 578 ? -16.226 -17.563 49.026 1.00 82.25 578 VAL A O 1
ATOM 4404 N N . LYS A 1 579 ? -14.189 -16.638 49.082 1.00 80.31 579 LYS A N 1
ATOM 4405 C CA . LYS A 1 579 ? -13.458 -17.903 48.932 1.00 80.31 579 LYS A CA 1
ATOM 4406 C C . LYS A 1 579 ? -13.740 -18.892 50.068 1.00 80.31 579 LYS A C 1
ATOM 4408 O O . LYS A 1 579 ? -13.867 -20.088 49.821 1.00 80.31 579 LYS A O 1
ATOM 4413 N N . ALA A 1 580 ? -13.848 -18.410 51.307 1.00 80.44 580 ALA A N 1
ATOM 4414 C CA . ALA A 1 580 ? -14.145 -19.234 52.479 1.00 80.44 580 ALA A CA 1
ATOM 4415 C C . ALA A 1 580 ? -15.564 -19.820 52.458 1.00 80.44 580 ALA A C 1
ATOM 4417 O O . ALA A 1 580 ? -15.797 -20.846 53.094 1.00 80.44 580 ALA A O 1
ATOM 4418 N N . SER A 1 581 ? -16.495 -19.211 51.715 1.00 76.56 581 SER A N 1
ATOM 4419 C CA . SER A 1 581 ? -17.837 -19.767 51.524 1.00 76.56 581 SER A CA 1
ATOM 4420 C C . SER A 1 581 ? -17.840 -21.069 50.708 1.00 76.56 581 SER A C 1
ATOM 4422 O O . SER A 1 581 ? -18.797 -21.835 50.784 1.00 76.56 581 SER A O 1
ATOM 4424 N N . GLY A 1 582 ? -16.766 -21.341 49.951 1.00 67.06 582 GLY A N 1
ATOM 4425 C CA . GLY A 1 582 ? -16.662 -22.511 49.075 1.00 67.06 582 GLY A CA 1
ATOM 4426 C C . GLY A 1 582 ? -17.564 -22.447 47.838 1.00 67.06 582 GLY A C 1
ATOM 4427 O O . GLY A 1 582 ? -17.738 -23.466 47.173 1.00 67.06 582 GLY A O 1
ATOM 4428 N N . MET A 1 583 ? -18.141 -21.280 47.541 1.00 67.19 583 MET A N 1
ATOM 4429 C CA . MET A 1 583 ? -19.039 -21.051 46.410 1.00 67.19 583 MET A CA 1
ATOM 4430 C C . MET A 1 583 ? -18.346 -20.257 45.300 1.00 67.19 583 MET A C 1
ATOM 4432 O O . MET A 1 583 ? -17.496 -19.408 45.569 1.00 67.19 583 MET A O 1
ATOM 4436 N N . GLU A 1 584 ? -18.768 -20.487 44.058 1.00 68.75 584 GLU A N 1
ATOM 4437 C CA . GLU A 1 584 ? -18.548 -19.545 42.959 1.00 68.75 584 GLU A CA 1
ATOM 4438 C C . GLU A 1 584 ? -19.565 -18.406 43.120 1.00 68.75 584 GLU A C 1
ATOM 4440 O O . GLU A 1 584 ? -20.748 -18.564 42.815 1.00 68.75 584 GLU A O 1
ATOM 4445 N N . LEU A 1 585 ? -19.121 -17.295 43.708 1.00 77.81 585 LEU A N 1
ATOM 4446 C CA . LEU A 1 585 ? -19.922 -16.097 43.943 1.00 77.81 585 LEU A CA 1
ATOM 4447 C C . LEU A 1 585 ? -19.165 -14.891 43.392 1.00 77.81 585 LEU A C 1
ATOM 4449 O O . LEU A 1 585 ? -18.055 -14.609 43.843 1.00 77.81 585 LEU A O 1
ATOM 4453 N N . ASP A 1 586 ? -19.792 -14.166 42.470 1.00 84.12 586 ASP A N 1
ATOM 4454 C CA . ASP A 1 586 ? -19.241 -12.933 41.912 1.00 84.12 586 ASP A CA 1
ATOM 4455 C C . ASP A 1 586 ? -19.818 -11.683 42.598 1.00 84.12 586 ASP A C 1
ATOM 4457 O O . ASP A 1 586 ? -20.990 -11.637 42.987 1.00 84.12 586 ASP A O 1
ATOM 4461 N N . VAL A 1 587 ? -18.980 -10.656 42.773 1.00 88.94 587 VAL A N 1
ATOM 4462 C CA . VAL A 1 587 ? -19.401 -9.330 43.246 1.00 88.94 587 VAL A CA 1
ATOM 4463 C C . VAL A 1 587 ? -19.243 -8.336 42.103 1.00 88.94 587 VAL A C 1
ATOM 4465 O O . VAL A 1 587 ? -18.156 -7.827 41.836 1.00 88.94 587 VAL A O 1
ATOM 4468 N N . ASN A 1 588 ? -20.346 -8.049 41.416 1.00 91.50 588 ASN A N 1
ATOM 4469 C CA . ASN A 1 588 ? -20.412 -6.980 40.429 1.00 91.50 588 ASN A CA 1
ATOM 4470 C C . ASN A 1 588 ? -20.681 -5.643 41.121 1.00 91.50 588 ASN A C 1
ATOM 4472 O O . ASN A 1 588 ? -21.511 -5.550 42.026 1.00 91.50 588 ASN A O 1
ATOM 4476 N N . ILE A 1 589 ? -20.011 -4.592 40.665 1.00 93.56 589 ILE A N 1
ATOM 4477 C CA . ILE A 1 589 ? -20.137 -3.240 41.195 1.00 93.56 589 ILE A CA 1
ATOM 4478 C C . ILE A 1 589 ? -20.436 -2.285 40.044 1.00 93.56 589 ILE A C 1
ATOM 4480 O O . ILE A 1 589 ? -19.677 -2.190 39.082 1.00 93.56 589 ILE A O 1
ATOM 4484 N N . VAL A 1 590 ? -21.528 -1.542 40.171 1.00 94.75 590 VAL A N 1
ATOM 4485 C CA . VAL A 1 590 ? -21.886 -0.441 39.284 1.00 94.75 590 VAL A CA 1
ATOM 4486 C C . VAL A 1 590 ? -21.619 0.866 40.026 1.00 94.75 590 VAL A C 1
ATOM 4488 O O . VAL A 1 590 ? -22.356 1.239 40.942 1.00 94.75 590 VAL A O 1
ATOM 4491 N N . GLY A 1 591 ? -20.525 1.531 39.657 1.00 93.50 591 GLY A N 1
ATOM 4492 C CA . GLY A 1 591 ? -20.143 2.833 40.191 1.00 93.50 591 GLY A CA 1
ATOM 4493 C C . GLY A 1 591 ? -20.930 3.944 39.506 1.00 93.50 591 GLY A C 1
ATOM 4494 O O . GLY A 1 591 ? -20.841 4.096 38.292 1.00 93.50 591 GLY A O 1
ATOM 4495 N N . PHE A 1 592 ? -21.696 4.722 40.267 1.00 94.12 592 PHE A N 1
ATOM 4496 C CA . PHE A 1 592 ? -22.581 5.750 39.730 1.00 94.12 592 PHE A CA 1
ATOM 4497 C C . PHE A 1 592 ? -22.080 7.170 40.031 1.00 94.12 592 PHE A C 1
ATOM 4499 O O . PHE A 1 592 ? -22.094 7.623 41.173 1.00 94.12 592 PHE A O 1
ATOM 4506 N N . ASP A 1 593 ? -21.660 7.894 38.990 1.00 91.12 593 ASP A N 1
ATOM 4507 C CA . ASP A 1 593 ? -21.051 9.235 39.070 1.00 91.12 593 ASP A CA 1
ATOM 4508 C C . ASP A 1 593 ? -19.875 9.291 40.066 1.00 91.12 593 ASP A C 1
ATOM 4510 O O . ASP A 1 593 ? -19.799 10.179 40.921 1.00 91.12 593 ASP A O 1
ATOM 4514 N N . ILE A 1 594 ? -18.952 8.325 39.952 1.00 88.12 594 ILE A N 1
ATOM 4515 C CA . ILE A 1 594 ? -17.693 8.297 40.709 1.00 88.12 594 ILE A CA 1
ATOM 4516 C C . ILE A 1 594 ? -16.621 9.045 39.916 1.00 88.12 594 ILE A C 1
ATOM 4518 O O . ILE A 1 594 ? -16.226 8.637 38.822 1.00 88.12 594 ILE A O 1
ATOM 4522 N N . ARG A 1 595 ? -16.125 10.156 40.465 1.00 82.75 595 ARG A N 1
ATOM 4523 C CA . ARG A 1 595 ? -15.211 11.058 39.742 1.00 82.75 595 ARG A CA 1
ATOM 4524 C C . ARG A 1 595 ? -13.749 10.768 40.045 1.00 82.75 595 ARG A C 1
ATOM 4526 O O . ARG A 1 595 ? -12.888 10.888 39.173 1.00 82.75 595 ARG A O 1
ATOM 4533 N N . GLU A 1 596 ? -13.461 10.361 41.271 1.00 85.62 596 GLU A N 1
ATOM 4534 C CA . GLU A 1 596 ? -12.115 10.112 41.757 1.00 85.62 596 GLU A CA 1
ATOM 4535 C C . GLU A 1 596 ? -11.564 8.802 41.177 1.00 85.62 596 GLU A C 1
ATOM 4537 O O . GLU A 1 596 ? -12.111 7.722 41.383 1.00 85.62 596 GLU A O 1
ATOM 4542 N N . ALA A 1 597 ? -10.434 8.866 40.465 1.00 84.06 597 ALA A N 1
ATOM 4543 C CA . ALA A 1 597 ? -9.796 7.674 39.895 1.00 84.06 597 ALA A CA 1
ATOM 4544 C C . ALA A 1 597 ? -9.400 6.635 40.963 1.00 84.06 597 ALA A C 1
ATOM 4546 O O . ALA A 1 597 ? -9.535 5.438 40.726 1.00 84.06 597 ALA A O 1
ATOM 4547 N N . ALA A 1 598 ? -8.970 7.089 42.146 1.00 82.38 598 ALA A N 1
ATOM 4548 C CA . ALA A 1 598 ? -8.614 6.211 43.261 1.00 82.38 598 ALA A CA 1
ATOM 4549 C C . ALA A 1 598 ? -9.821 5.409 43.782 1.00 82.38 598 ALA A C 1
ATOM 4551 O O . ALA A 1 598 ? -9.700 4.210 44.012 1.00 82.38 598 ALA A O 1
ATOM 4552 N N . ALA A 1 599 ? -10.996 6.043 43.882 1.00 83.06 599 ALA A N 1
ATOM 4553 C CA . ALA A 1 599 ? -12.236 5.376 44.275 1.00 83.06 599 ALA A CA 1
ATOM 4554 C C . ALA A 1 599 ? -12.645 4.289 43.270 1.00 83.06 599 ALA A C 1
ATOM 4556 O O . ALA A 1 599 ? -13.042 3.190 43.653 1.00 83.06 599 ALA A O 1
ATOM 4557 N N . ARG A 1 600 ? -12.494 4.574 41.970 1.00 88.38 600 ARG A N 1
ATOM 4558 C CA . ARG A 1 600 ? -12.780 3.601 40.905 1.00 88.38 600 ARG A CA 1
ATOM 4559 C C . ARG A 1 600 ? -11.839 2.400 40.962 1.00 88.38 600 ARG A C 1
ATOM 4561 O O . ARG A 1 600 ? -12.312 1.273 40.903 1.00 88.38 600 ARG A O 1
ATOM 4568 N N . GLN A 1 601 ? -10.537 2.628 41.149 1.00 85.75 601 GLN A N 1
ATOM 4569 C CA . GLN A 1 601 ? -9.550 1.547 41.291 1.00 85.75 601 GLN A CA 1
ATOM 4570 C C . GLN A 1 601 ? -9.831 0.648 42.497 1.00 85.75 601 GLN A C 1
ATOM 4572 O O . GLN A 1 601 ? -9.656 -0.568 42.424 1.00 85.75 601 GLN A O 1
ATOM 4577 N N . GLU A 1 602 ? -10.264 1.236 43.608 1.00 86.00 602 GLU A N 1
ATOM 4578 C CA . GLU A 1 602 ? -10.589 0.496 44.820 1.00 86.00 602 GLU A CA 1
ATOM 4579 C C . GLU A 1 602 ? -11.805 -0.423 44.613 1.00 86.00 602 GLU A C 1
ATOM 4581 O O . GLU A 1 602 ? -11.713 -1.625 44.874 1.00 86.00 602 GLU A O 1
ATOM 4586 N N . LEU A 1 603 ? -12.900 0.090 44.045 1.00 89.69 603 LEU A N 1
ATOM 4587 C CA . LEU A 1 603 ? -14.078 -0.719 43.702 1.00 89.69 603 LEU A CA 1
ATOM 4588 C C . LEU A 1 603 ? -13.768 -1.775 42.631 1.00 89.69 603 LEU A C 1
ATOM 4590 O O . LEU A 1 603 ? -14.180 -2.929 42.748 1.00 89.69 603 LEU A O 1
ATOM 4594 N N . GLU A 1 604 ? -12.983 -1.419 41.616 1.00 89.25 604 GLU A N 1
ATOM 4595 C CA . GLU A 1 604 ? -12.520 -2.353 40.590 1.00 89.25 604 GLU A CA 1
ATOM 4596 C C . GLU A 1 604 ? -11.702 -3.504 41.188 1.00 89.25 604 GLU A C 1
ATOM 4598 O O . GLU A 1 604 ? -11.838 -4.652 40.759 1.00 89.25 604 GLU A O 1
ATOM 4603 N N . SER A 1 605 ? -10.900 -3.227 42.221 1.00 86.38 605 SER A N 1
ATOM 4604 C CA . SER A 1 605 ? -10.141 -4.259 42.928 1.00 86.38 605 SER A CA 1
ATOM 4605 C C . SER A 1 605 ? -11.044 -5.254 43.666 1.00 86.38 605 SER A C 1
ATOM 4607 O O . SER A 1 605 ? -10.755 -6.451 43.641 1.00 86.38 605 SER A O 1
ATOM 4609 N N . ILE A 1 606 ? -12.163 -4.795 44.246 1.00 85.19 606 ILE A N 1
ATOM 4610 C CA . ILE A 1 606 ? -13.154 -5.665 44.901 1.00 85.19 606 ILE A CA 1
ATOM 4611 C C . ILE A 1 606 ? -13.752 -6.615 43.874 1.00 85.19 606 ILE A C 1
ATOM 4613 O O . ILE A 1 606 ? -13.678 -7.831 44.052 1.00 85.19 606 ILE A O 1
ATOM 4617 N N . ALA A 1 607 ? -14.293 -6.063 42.787 1.00 88.00 607 ALA A N 1
ATOM 4618 C CA . ALA A 1 607 ? -14.967 -6.852 41.768 1.00 88.00 607 ALA A CA 1
ATOM 4619 C C . ALA A 1 607 ? -14.028 -7.925 41.196 1.00 88.00 607 ALA A C 1
ATOM 4621 O O . ALA A 1 607 ? -14.319 -9.119 41.289 1.00 88.00 607 ALA A O 1
ATOM 4622 N N . ARG A 1 608 ? -12.822 -7.519 40.767 1.00 84.00 608 ARG A N 1
ATOM 4623 C CA . ARG A 1 608 ? -11.793 -8.431 40.238 1.00 84.00 608 ARG A CA 1
ATOM 4624 C C . ARG A 1 608 ? -11.380 -9.524 41.215 1.00 84.00 608 ARG A C 1
ATOM 4626 O O . ARG A 1 608 ? -11.081 -10.632 40.791 1.00 84.00 608 ARG A O 1
ATOM 4633 N N . SER A 1 609 ? -11.345 -9.227 42.513 1.00 82.81 609 SER A N 1
ATOM 4634 C CA . SER A 1 609 ? -10.947 -10.204 43.533 1.00 82.81 609 SER A CA 1
ATOM 4635 C C . SER A 1 609 ? -11.960 -11.343 43.736 1.00 82.81 609 SER A C 1
ATOM 4637 O O . SER A 1 609 ? -11.642 -12.329 44.399 1.00 82.81 609 SER A O 1
ATOM 4639 N N . THR A 1 610 ? -13.154 -11.210 43.153 1.00 80.38 610 THR A N 1
ATOM 4640 C CA . THR A 1 610 ? -14.267 -12.172 43.218 1.00 80.38 610 THR A CA 1
ATOM 4641 C C . THR A 1 610 ? -14.712 -12.641 41.830 1.00 80.38 610 THR A C 1
ATOM 4643 O O . THR A 1 610 ? -15.827 -13.120 41.679 1.00 80.38 610 THR A O 1
ATOM 4646 N N . ASP A 1 611 ? -13.880 -12.437 40.802 1.00 77.00 611 ASP A N 1
ATOM 4647 C CA . ASP A 1 611 ? -14.223 -12.671 39.390 1.00 77.00 611 ASP A CA 1
ATOM 4648 C C . ASP A 1 611 ? -15.448 -11.876 38.875 1.00 77.00 611 ASP A C 1
ATOM 4650 O O . ASP A 1 611 ? -15.942 -12.138 37.783 1.00 77.00 611 ASP A O 1
ATOM 4654 N N . GLY A 1 612 ? -15.906 -10.862 39.617 1.00 81.25 612 GLY A N 1
ATOM 4655 C CA . GLY A 1 612 ? -16.975 -9.946 39.222 1.00 81.25 612 GLY A CA 1
ATOM 4656 C C . GLY A 1 612 ? -16.484 -8.734 38.422 1.00 81.25 612 GLY A C 1
ATOM 4657 O O . GLY A 1 612 ? -15.284 -8.511 38.230 1.00 81.25 612 GLY A O 1
ATOM 4658 N N . ARG A 1 613 ? -17.427 -7.904 37.957 1.00 85.31 613 ARG A N 1
ATOM 4659 C CA . ARG A 1 613 ? -17.144 -6.726 37.113 1.00 85.31 613 ARG A CA 1
ATOM 4660 C C . ARG A 1 613 ? -17.339 -5.404 37.833 1.00 85.31 613 ARG A C 1
ATOM 4662 O O . ARG A 1 613 ? -18.284 -5.243 38.594 1.00 85.31 613 ARG A O 1
ATOM 4669 N N . TYR A 1 614 ? -16.493 -4.435 37.500 1.00 90.19 614 TYR A N 1
ATOM 4670 C CA . TYR A 1 614 ? -16.729 -3.031 37.808 1.00 90.19 614 TYR A CA 1
ATOM 4671 C C . TYR A 1 614 ? -17.160 -2.293 36.540 1.00 90.19 614 TYR A C 1
ATOM 4673 O O . TYR A 1 614 ? -16.459 -2.345 35.529 1.00 90.19 614 TYR A O 1
ATOM 4681 N N . LEU A 1 615 ? -18.312 -1.630 36.595 1.00 88.69 615 LEU A N 1
ATOM 4682 C CA . LEU A 1 615 ? -18.866 -0.835 35.502 1.00 88.69 615 LEU A CA 1
ATOM 4683 C C . LEU A 1 615 ? -19.084 0.597 35.988 1.00 88.69 615 LEU A C 1
ATOM 4685 O O . LEU A 1 615 ? -19.693 0.815 37.034 1.00 88.69 615 LEU A O 1
ATOM 4689 N N . ASP A 1 616 ? -18.579 1.563 35.227 1.00 91.06 616 ASP A N 1
ATOM 4690 C CA . ASP A 1 616 ? -18.727 2.992 35.515 1.00 91.06 616 ASP A CA 1
ATOM 4691 C C . ASP A 1 616 ? -19.960 3.531 34.774 1.00 91.06 616 ASP A C 1
ATOM 4693 O O . ASP A 1 616 ? -20.167 3.223 33.598 1.00 91.06 616 ASP A O 1
ATOM 4697 N N . ALA A 1 617 ? -20.779 4.326 35.457 1.00 90.62 617 ALA A N 1
ATOM 4698 C CA . ALA A 1 617 ? -21.992 4.916 34.909 1.00 90.62 617 ALA A CA 1
ATOM 4699 C C . ALA A 1 617 ? -22.101 6.391 35.298 1.00 90.62 617 ALA A C 1
ATOM 4701 O O . ALA A 1 617 ? -22.186 6.741 36.475 1.00 90.62 617 ALA A O 1
ATOM 4702 N N . ARG A 1 618 ? -22.162 7.283 34.308 1.00 89.69 618 ARG A N 1
ATOM 4703 C CA . ARG A 1 618 ? -22.177 8.744 34.525 1.00 89.69 618 ARG A CA 1
ATOM 4704 C C . ARG A 1 618 ? -23.562 9.364 34.430 1.00 89.69 618 ARG A C 1
ATOM 4706 O O . ARG A 1 618 ? -23.757 10.525 34.781 1.00 89.69 618 ARG A O 1
ATOM 4713 N N . ASN A 1 619 ? -24.528 8.618 33.913 1.00 88.12 619 ASN A N 1
ATOM 4714 C CA . ASN A 1 619 ? -25.900 9.067 33.721 1.00 88.12 619 ASN A CA 1
ATOM 4715 C C . ASN A 1 619 ? -26.874 7.883 33.807 1.00 88.12 619 ASN A C 1
ATOM 4717 O O . ASN A 1 619 ? -26.471 6.732 33.950 1.00 88.12 619 ASN A O 1
ATOM 4721 N N . ALA A 1 620 ? -28.173 8.172 33.726 1.00 87.44 620 ALA A N 1
ATOM 4722 C CA . ALA A 1 620 ? -29.216 7.159 33.856 1.00 87.44 620 ALA A CA 1
ATOM 4723 C C . ALA A 1 620 ? -29.174 6.073 32.766 1.00 87.44 620 ALA A C 1
ATOM 4725 O O . ALA A 1 620 ? -29.518 4.930 33.049 1.00 87.44 620 ALA A O 1
ATOM 4726 N N . GLY A 1 621 ? -28.791 6.433 31.536 1.00 82.94 621 GLY A N 1
ATOM 4727 C CA . GLY A 1 621 ? -28.704 5.489 30.421 1.00 82.94 621 GLY A CA 1
ATOM 4728 C C . GLY A 1 621 ? -27.549 4.511 30.611 1.00 82.94 621 GLY A C 1
ATOM 4729 O O . GLY A 1 621 ? -27.747 3.305 30.525 1.00 82.94 621 GLY A O 1
ATOM 4730 N N . GLU A 1 622 ? -26.371 5.026 30.966 1.00 88.19 622 GLU A N 1
ATOM 4731 C CA . GLU A 1 622 ? -25.204 4.201 31.301 1.00 88.19 622 GLU A CA 1
ATOM 4732 C C . GLU A 1 622 ? -25.453 3.326 32.537 1.00 88.19 622 GLU A C 1
ATOM 4734 O O . GLU A 1 622 ? -25.057 2.166 32.547 1.00 88.19 622 GLU A O 1
ATOM 4739 N N . LEU A 1 623 ? -26.162 3.840 33.553 1.00 88.56 623 LEU A N 1
ATOM 4740 C CA . LEU A 1 623 ? -26.512 3.065 34.749 1.00 88.56 623 LEU A CA 1
ATOM 4741 C C . LEU A 1 623 ? -27.427 1.884 34.408 1.00 88.56 623 LEU A C 1
ATOM 4743 O O . LEU A 1 623 ? -27.227 0.783 34.920 1.00 88.56 623 LEU A O 1
ATOM 4747 N N . LEU A 1 624 ? -28.415 2.104 33.534 1.00 85.75 624 LEU A N 1
ATOM 4748 C CA . LEU A 1 624 ? -29.296 1.044 33.048 1.00 85.75 624 LEU A CA 1
ATOM 4749 C C . LEU A 1 624 ? -28.506 -0.002 32.258 1.00 85.75 624 LEU A C 1
ATOM 4751 O O . LEU A 1 624 ? -28.608 -1.187 32.560 1.00 85.75 624 LEU A O 1
ATOM 4755 N N . ALA A 1 625 ? -27.683 0.439 31.303 1.00 79.62 625 ALA A N 1
ATOM 4756 C CA . ALA A 1 625 ? -26.863 -0.453 30.490 1.00 79.62 625 ALA A CA 1
ATOM 4757 C C . ALA A 1 625 ? -25.907 -1.290 31.354 1.00 79.62 625 ALA A C 1
ATOM 4759 O O . ALA A 1 625 ? -25.806 -2.499 31.157 1.00 79.62 625 ALA A O 1
ATOM 4760 N N . ALA A 1 626 ? -25.261 -0.677 32.351 1.00 86.00 626 ALA A N 1
ATOM 4761 C CA . ALA A 1 626 ? -24.379 -1.371 33.280 1.00 86.00 626 ALA A CA 1
ATOM 4762 C C . ALA A 1 626 ? -25.131 -2.443 34.086 1.00 86.00 626 ALA A C 1
ATOM 4764 O O . ALA A 1 626 ? -24.685 -3.589 34.160 1.00 86.00 626 ALA A O 1
ATOM 4765 N N . LEU A 1 627 ? -26.305 -2.111 34.632 1.00 85.00 627 LEU A N 1
ATOM 4766 C CA . LEU A 1 627 ? -27.141 -3.066 35.363 1.00 85.00 627 LEU A CA 1
ATOM 4767 C C . LEU A 1 627 ? -27.602 -4.230 34.477 1.00 85.00 627 LEU A C 1
ATOM 4769 O O . LEU A 1 627 ? -27.424 -5.390 34.851 1.00 85.00 627 LEU A O 1
ATOM 4773 N N . GLU A 1 628 ? -28.111 -3.955 33.278 1.00 82.94 628 GLU A N 1
ATOM 4774 C CA . GLU A 1 628 ? -28.486 -4.993 32.309 1.00 82.94 628 GLU A CA 1
ATOM 4775 C C . GLU A 1 628 ? -27.292 -5.887 31.943 1.00 82.94 628 GLU A C 1
ATOM 4777 O O . GLU A 1 628 ? -27.429 -7.110 31.844 1.00 82.94 628 GLU A O 1
ATOM 4782 N N . GLN A 1 629 ? -26.094 -5.310 31.814 1.00 76.69 629 GLN A N 1
ATOM 4783 C CA . GLN A 1 629 ? -24.877 -6.067 31.542 1.00 76.69 629 GLN A CA 1
ATOM 4784 C C . GLN A 1 629 ? -24.510 -6.996 32.706 1.00 76.69 629 GLN A C 1
ATOM 4786 O O . GLN A 1 629 ? -24.099 -8.129 32.443 1.00 76.69 629 GLN A O 1
ATOM 4791 N N . THR A 1 630 ? -24.669 -6.564 33.968 1.00 80.00 630 THR A N 1
ATOM 4792 C CA . THR A 1 630 ? -24.411 -7.397 35.169 1.00 80.00 630 THR A CA 1
ATOM 4793 C C . THR A 1 630 ? -25.335 -8.611 35.291 1.00 80.00 630 THR A C 1
ATOM 4795 O O . THR A 1 630 ? -24.983 -9.616 35.913 1.00 80.00 630 THR A O 1
ATOM 4798 N N . LEU A 1 631 ? -26.498 -8.568 34.642 1.00 77.88 631 LEU A N 1
ATOM 4799 C CA . LEU A 1 631 ? -27.511 -9.622 34.711 1.00 77.88 631 LEU A CA 1
ATOM 4800 C C . LEU A 1 631 ? -27.317 -10.727 33.662 1.00 77.88 631 LEU A C 1
ATOM 4802 O O . LEU A 1 631 ? -27.776 -11.848 33.876 1.00 77.88 631 LEU A O 1
ATOM 4806 N N . LYS A 1 632 ? -26.592 -10.450 32.574 1.00 76.38 632 LYS A N 1
ATOM 4807 C CA . LYS A 1 632 ? -26.294 -11.407 31.495 1.00 76.38 632 LYS A CA 1
ATOM 4808 C C . LYS A 1 632 ? -25.155 -12.378 31.874 1.00 76.38 632 LYS A C 1
ATOM 4810 O O . LYS A 1 632 ? -24.268 -11.979 32.635 1.00 76.38 632 LYS A O 1
ATOM 4815 N N . PRO A 1 633 ? -25.138 -13.625 31.355 1.00 76.69 633 PRO A N 1
ATOM 4816 C CA . PRO A 1 633 ? -23.988 -14.522 31.483 1.00 76.69 633 PRO A CA 1
ATOM 4817 C C . PRO A 1 633 ? -22.724 -13.937 30.850 1.00 76.69 633 PRO A C 1
ATOM 4819 O O . PRO A 1 633 ? -22.794 -13.227 29.844 1.00 76.69 633 PRO A O 1
ATOM 4822 N N . GLU A 1 634 ? -21.571 -14.260 31.426 1.00 78.94 634 GLU A N 1
ATOM 4823 C CA . GLU A 1 634 ? -20.258 -13.830 30.941 1.00 78.94 634 GLU A CA 1
ATOM 4824 C C . GLU A 1 634 ? -19.648 -14.873 30.004 1.00 78.94 634 GLU A C 1
ATOM 4826 O O . GLU A 1 634 ? -19.902 -16.071 30.138 1.00 78.94 634 GLU A O 1
ATOM 4831 N N . PHE A 1 635 ? -18.803 -14.425 29.080 1.00 88.88 635 PHE A N 1
ATOM 4832 C CA . PHE A 1 635 ? -17.839 -15.282 28.413 1.00 88.88 635 PHE A CA 1
ATOM 4833 C C . PHE A 1 635 ? -16.420 -14.716 28.508 1.00 88.88 635 PHE A C 1
ATOM 4835 O O . PHE A 1 635 ? -16.211 -13.504 28.457 1.00 88.88 635 PHE A O 1
ATOM 4842 N N . VAL A 1 636 ? -15.444 -15.615 28.603 1.00 90.75 636 VAL A N 1
ATOM 4843 C CA . VAL A 1 636 ? -14.009 -15.319 28.619 1.00 90.75 636 VAL A CA 1
ATOM 4844 C C . VAL A 1 636 ? -13.374 -15.901 27.363 1.00 90.75 636 VAL A C 1
ATOM 4846 O O . VAL A 1 636 ? -13.709 -17.012 26.946 1.00 90.75 636 VAL A O 1
ATOM 4849 N N . VAL A 1 637 ? -12.454 -15.161 26.758 1.00 93.69 637 VAL A N 1
ATOM 4850 C CA . VAL A 1 637 ? -11.665 -15.603 25.612 1.00 93.69 637 VAL A CA 1
ATOM 4851 C C . VAL A 1 637 ? -10.254 -15.928 26.083 1.00 93.69 637 VAL A C 1
ATOM 4853 O O . VAL A 1 637 ? -9.549 -15.070 26.614 1.00 93.69 637 VAL A O 1
ATOM 4856 N N . PHE A 1 638 ? -9.833 -17.166 25.850 1.00 94.12 638 PHE A N 1
ATOM 4857 C CA . PHE A 1 638 ? -8.485 -17.639 26.135 1.00 94.12 638 PHE A CA 1
ATOM 4858 C C . PHE A 1 638 ? -7.681 -17.786 24.846 1.00 94.12 638 PHE A C 1
ATOM 4860 O O . PHE A 1 638 ? -8.185 -18.317 23.851 1.00 94.12 638 PHE A O 1
ATOM 4867 N N . ASP A 1 639 ? -6.425 -17.343 24.867 1.00 90.94 639 ASP A N 1
ATOM 4868 C CA . ASP A 1 639 ? -5.475 -17.636 23.794 1.00 90.94 639 ASP A CA 1
ATOM 4869 C C . ASP A 1 639 ? -4.993 -19.100 23.829 1.00 90.94 639 ASP A C 1
ATOM 4871 O O . ASP A 1 639 ? -5.359 -19.893 24.701 1.00 90.94 639 ASP A O 1
ATOM 4875 N N . ALA A 1 640 ? -4.148 -19.478 22.866 1.00 83.56 640 ALA A N 1
ATOM 4876 C CA . ALA A 1 640 ? -3.590 -20.828 22.776 1.00 83.56 640 ALA A CA 1
ATOM 4877 C C . ALA A 1 640 ? -2.726 -21.237 23.989 1.00 83.56 640 ALA A C 1
ATOM 4879 O O . ALA A 1 640 ? -2.529 -22.431 24.213 1.00 83.56 640 ALA A O 1
ATOM 4880 N N . ALA A 1 641 ? -2.221 -20.274 24.769 1.00 85.50 641 ALA A N 1
ATOM 4881 C CA . ALA A 1 641 ? -1.471 -20.517 26.000 1.00 85.50 641 ALA A CA 1
ATOM 4882 C C . ALA A 1 641 ? -2.382 -20.604 27.242 1.00 85.50 641 ALA A C 1
ATOM 4884 O O . ALA A 1 641 ? -1.889 -20.842 28.345 1.00 85.50 641 ALA A O 1
ATOM 4885 N N . GLY A 1 642 ? -3.698 -20.428 27.079 1.00 84.44 642 GLY A N 1
ATOM 4886 C CA . GLY A 1 642 ? -4.674 -20.436 28.168 1.00 84.44 642 GLY A CA 1
ATOM 4887 C C . GLY A 1 642 ? -4.743 -19.120 28.945 1.00 84.44 642 GLY A C 1
ATOM 4888 O O . GLY A 1 642 ? -5.305 -19.094 30.040 1.00 84.44 642 GLY A O 1
ATOM 4889 N N . LYS A 1 643 ? -4.177 -18.029 28.415 1.00 87.06 643 LYS A N 1
ATOM 4890 C CA . LYS A 1 643 ? -4.244 -16.705 29.039 1.00 87.06 643 LYS A CA 1
ATOM 4891 C C . LYS A 1 643 ? -5.559 -16.016 28.673 1.00 87.06 643 LYS A C 1
ATOM 4893 O O . LYS A 1 643 ? -5.964 -16.036 27.515 1.00 87.06 643 LYS A O 1
ATOM 4898 N N . ASP A 1 644 ? -6.188 -15.378 29.658 1.00 87.75 644 ASP A N 1
ATOM 4899 C CA . ASP A 1 644 ? -7.322 -14.471 29.454 1.00 87.75 644 ASP A CA 1
ATOM 4900 C C . ASP A 1 644 ? -6.876 -13.267 28.607 1.00 87.75 644 ASP A C 1
ATOM 4902 O O . ASP A 1 644 ? -5.973 -12.512 28.992 1.00 87.75 644 ASP A O 1
ATOM 4906 N N . VAL A 1 645 ? -7.474 -13.132 27.424 1.00 86.75 645 VAL A N 1
ATOM 4907 C CA . VAL A 1 645 ? -7.192 -12.058 26.459 1.00 86.75 645 VAL A CA 1
ATOM 4908 C C . VAL A 1 645 ? -8.396 -11.150 26.214 1.00 86.75 645 VAL A C 1
ATOM 4910 O O . VAL A 1 645 ? -8.297 -10.211 25.425 1.00 86.75 645 VAL A O 1
ATOM 4913 N N . GLY A 1 646 ? -9.521 -11.399 26.884 1.00 84.69 646 GLY A N 1
ATOM 4914 C CA . GLY A 1 646 ? -10.720 -10.587 26.745 1.00 84.69 646 GLY A CA 1
ATOM 4915 C C . GLY A 1 646 ? -11.962 -11.247 27.332 1.00 84.69 646 GLY A C 1
ATOM 4916 O O . GLY A 1 646 ? -12.089 -12.469 27.361 1.00 84.69 646 GLY A O 1
ATOM 4917 N N . ARG A 1 647 ? -12.908 -10.417 27.772 1.00 88.00 647 ARG A N 1
ATOM 4918 C CA . ARG A 1 647 ? -14.163 -10.830 28.410 1.00 88.00 647 ARG A CA 1
ATOM 4919 C C . ARG A 1 647 ? -15.334 -10.051 27.826 1.00 88.00 647 ARG A C 1
ATOM 4921 O O . ARG A 1 647 ? -15.175 -8.880 27.483 1.00 88.00 647 ARG A O 1
ATOM 4928 N N . GLY A 1 648 ? -16.498 -10.685 27.735 1.00 82.88 648 GLY A N 1
ATOM 4929 C CA . GLY A 1 648 ? -17.724 -10.073 27.226 1.00 82.88 648 GLY A CA 1
ATOM 4930 C C . GLY A 1 648 ? -18.980 -10.645 27.881 1.00 82.88 648 GLY A C 1
ATOM 4931 O O . GLY A 1 648 ? -18.928 -11.624 28.620 1.00 82.88 648 GLY A O 1
ATOM 4932 N N . ALA A 1 649 ? -20.129 -10.023 27.619 1.00 82.06 649 ALA A N 1
ATOM 4933 C CA . ALA A 1 649 ? -21.430 -10.508 28.080 1.00 82.06 649 ALA A CA 1
ATOM 4934 C C . ALA A 1 649 ? -22.210 -11.122 26.912 1.00 82.06 649 ALA A C 1
ATOM 4936 O O . ALA A 1 649 ? -22.180 -10.590 25.801 1.00 82.06 649 ALA A O 1
ATOM 4937 N N . VAL A 1 650 ? -22.939 -12.212 27.157 1.00 83.38 650 VAL A N 1
ATOM 4938 C CA . VAL A 1 650 ? -23.807 -12.822 26.141 1.00 83.38 650 VAL A CA 1
ATOM 4939 C C . VAL A 1 650 ? -24.921 -11.839 25.765 1.00 83.38 650 VAL A C 1
ATOM 4941 O O . VAL A 1 650 ? -25.651 -11.355 26.627 1.00 83.38 650 VAL A O 1
ATOM 4944 N N . GLY A 1 651 ? -25.045 -11.522 24.475 1.00 77.06 651 GLY A N 1
ATOM 4945 C CA . GLY A 1 651 ? -25.935 -10.485 23.953 1.00 77.06 651 GLY A CA 1
ATOM 4946 C C . GLY A 1 651 ? -25.447 -9.056 24.228 1.00 77.06 651 GLY A C 1
ATOM 4947 O O . GLY A 1 651 ? -26.275 -8.145 24.301 1.00 77.06 651 GLY A O 1
ATOM 4948 N N . GLY A 1 652 ? -24.147 -8.868 24.478 1.00 73.44 652 GLY A N 1
ATOM 4949 C CA . GLY A 1 652 ? -23.474 -7.568 24.579 1.00 73.44 652 GLY A CA 1
ATOM 4950 C C . GLY A 1 652 ? -22.535 -7.292 23.399 1.00 73.44 652 GLY A C 1
ATOM 4951 O O . GLY A 1 652 ? -22.563 -8.001 22.390 1.00 73.44 652 GLY A O 1
ATOM 4952 N N . ASP A 1 653 ? -21.699 -6.261 23.543 1.00 78.56 653 ASP A N 1
ATOM 4953 C CA . ASP A 1 653 ? -20.673 -5.902 22.556 1.00 78.56 653 ASP A CA 1
ATOM 4954 C C . ASP A 1 653 ? -19.623 -7.011 22.389 1.00 78.56 653 ASP A C 1
ATOM 4956 O O . ASP A 1 653 ? -19.391 -7.819 23.296 1.00 78.56 653 ASP A O 1
ATOM 4960 N N . GLY A 1 654 ? -18.977 -7.060 21.222 1.00 83.94 654 GLY A N 1
ATOM 4961 C CA . GLY A 1 654 ? -17.971 -8.073 20.938 1.00 83.94 654 GLY A CA 1
ATOM 4962 C C . GLY A 1 654 ? -16.579 -7.740 21.460 1.00 83.94 654 GLY A C 1
ATOM 4963 O O . GLY A 1 654 ? -16.179 -6.586 21.615 1.00 83.94 654 GLY A O 1
ATOM 4964 N N . VAL A 1 655 ? -15.811 -8.798 21.705 1.00 87.81 655 VAL A N 1
ATOM 4965 C CA . VAL A 1 655 ? -14.417 -8.730 22.138 1.00 87.81 655 VAL A CA 1
ATOM 4966 C C . VAL A 1 655 ? -13.519 -8.639 20.908 1.00 87.81 655 VAL A C 1
ATOM 4968 O O . VAL A 1 655 ? -13.559 -9.518 20.047 1.00 87.81 655 VAL A O 1
ATOM 4971 N N . LYS A 1 656 ? -12.692 -7.592 20.829 1.00 87.31 656 LYS A N 1
ATOM 4972 C CA . LYS A 1 656 ? -11.706 -7.420 19.753 1.00 87.31 656 LYS A CA 1
ATOM 4973 C C . LYS A 1 656 ? -10.496 -8.327 19.979 1.00 87.31 656 LYS A C 1
ATOM 4975 O O . LYS A 1 656 ? -9.869 -8.265 21.033 1.00 87.31 656 LYS A O 1
ATOM 4980 N N . LEU A 1 657 ? -10.140 -9.130 18.982 1.00 83.31 657 LEU A N 1
ATOM 4981 C CA . LEU A 1 657 ? -9.071 -10.128 19.041 1.00 83.31 657 LEU A CA 1
ATOM 4982 C C . LEU A 1 657 ? -8.147 -10.002 17.833 1.00 83.31 657 LEU A C 1
ATOM 4984 O O . LEU A 1 657 ? -8.579 -9.651 16.742 1.00 83.31 657 LEU A O 1
ATOM 4988 N N . LYS A 1 658 ? -6.865 -10.324 18.001 1.00 81.75 658 LYS A N 1
ATOM 4989 C CA . LYS A 1 658 ? -5.974 -10.501 16.845 1.00 81.75 658 LYS A CA 1
ATOM 4990 C C . LYS A 1 658 ? -6.391 -11.749 16.063 1.00 81.75 658 LYS A C 1
ATOM 4992 O O . LYS A 1 658 ? -7.140 -12.582 16.562 1.00 81.75 658 LYS A O 1
ATOM 4997 N N . GLU A 1 659 ? -5.915 -11.879 14.831 1.00 81.25 659 GLU A N 1
ATOM 4998 C CA . GLU A 1 659 ? -6.092 -13.127 14.093 1.00 81.25 659 GLU A CA 1
ATOM 4999 C C . GLU A 1 659 ? -5.386 -14.280 14.819 1.00 81.25 659 GLU A C 1
ATOM 5001 O O . GLU A 1 659 ? -4.238 -14.141 15.251 1.00 81.25 659 GLU A O 1
ATOM 5006 N N . GLY A 1 660 ? -6.079 -15.408 14.984 1.00 84.56 660 GLY A N 1
ATOM 5007 C CA . GLY A 1 660 ? -5.540 -16.559 15.702 1.00 84.56 660 GLY A CA 1
ATOM 5008 C C . GLY A 1 660 ? -6.595 -17.531 16.222 1.00 84.56 660 GLY A C 1
ATOM 5009 O O . GLY A 1 660 ? -7.802 -17.322 16.088 1.00 84.56 660 GLY A O 1
ATOM 5010 N N . GLY A 1 661 ? -6.119 -18.626 16.817 1.00 91.38 661 GLY A N 1
ATOM 5011 C CA . GLY A 1 661 ? -6.959 -19.612 17.494 1.00 91.38 661 GLY A CA 1
ATOM 5012 C C . GLY A 1 661 ? -7.246 -19.212 18.940 1.00 91.38 661 GLY A C 1
ATOM 5013 O O . GLY A 1 661 ? -6.320 -18.879 19.681 1.00 91.38 661 GLY A O 1
ATOM 5014 N N . TYR A 1 662 ? -8.512 -19.295 19.344 1.00 95.88 662 TYR A N 1
ATOM 5015 C CA . TYR A 1 662 ? -8.975 -18.947 20.689 1.00 95.88 662 TYR A CA 1
ATOM 5016 C C . TYR A 1 662 ? -9.952 -19.990 21.230 1.00 95.88 662 TYR A C 1
ATOM 5018 O O . TYR A 1 662 ? -10.564 -20.744 20.471 1.00 95.88 662 TYR A O 1
ATOM 5026 N N . THR A 1 663 ? -10.126 -20.011 22.549 1.00 96.88 663 THR A N 1
ATOM 5027 C CA . THR A 1 663 ? -11.206 -20.747 23.219 1.00 96.88 663 THR A CA 1
ATOM 5028 C C . THR A 1 663 ? -12.136 -19.750 23.892 1.00 96.88 663 THR A C 1
ATOM 5030 O O . THR A 1 663 ? -11.701 -18.993 24.755 1.00 96.88 663 THR A O 1
ATOM 5033 N N . VAL A 1 664 ? -13.409 -19.745 23.505 1.00 95.75 664 VAL A N 1
ATOM 5034 C CA . VAL A 1 664 ? -14.450 -18.944 24.155 1.00 95.75 664 VAL A CA 1
ATOM 5035 C C . VAL A 1 664 ? -15.147 -19.818 25.185 1.00 95.75 664 VAL A C 1
ATOM 5037 O O . VAL A 1 664 ? -15.718 -20.843 24.823 1.00 95.75 664 VAL A O 1
ATOM 5040 N N . ARG A 1 665 ? -15.102 -19.417 26.456 1.00 93.12 665 ARG A N 1
ATOM 5041 C CA . ARG A 1 665 ? -15.762 -20.085 27.583 1.00 93.12 665 ARG A CA 1
ATOM 5042 C C . ARG A 1 665 ? -16.906 -19.221 28.081 1.00 93.12 665 ARG A C 1
ATOM 5044 O O . ARG A 1 665 ? -16.648 -18.162 28.640 1.00 93.12 665 ARG A O 1
ATOM 5051 N N . VAL A 1 666 ? -18.145 -19.674 27.933 1.00 87.62 666 VAL A N 1
ATOM 5052 C CA . VAL A 1 666 ? -19.305 -19.030 28.559 1.00 87.62 666 VAL A CA 1
ATOM 5053 C C . VAL A 1 666 ? -19.491 -19.589 29.966 1.00 87.62 666 VAL A C 1
ATOM 5055 O O . VAL A 1 666 ? -19.607 -20.803 30.154 1.00 87.62 666 VAL A O 1
ATOM 5058 N N . MET A 1 667 ? -19.529 -18.701 30.952 1.00 79.19 667 MET A N 1
ATOM 5059 C CA . MET A 1 667 ? -19.673 -19.008 32.371 1.00 79.19 667 MET A CA 1
ATOM 5060 C C . MET A 1 667 ? -21.153 -19.254 32.688 1.00 79.19 667 MET A C 1
ATOM 5062 O O . MET A 1 667 ? -21.935 -18.322 32.875 1.00 79.19 667 MET A O 1
ATOM 5066 N N . LEU A 1 668 ? -21.553 -20.528 32.688 1.00 71.56 668 LEU A N 1
ATOM 5067 C CA . LEU A 1 668 ? -22.923 -20.975 32.950 1.00 71.56 668 LEU A CA 1
ATOM 5068 C C . LEU A 1 668 ? -22.962 -21.983 34.099 1.00 71.56 668 LEU A C 1
ATOM 5070 O O . LEU A 1 668 ? -22.030 -22.753 34.311 1.00 71.56 668 LEU A O 1
ATOM 5074 N N . ALA A 1 669 ? -24.090 -22.016 34.807 1.00 54.81 669 ALA A N 1
ATOM 5075 C CA . ALA A 1 669 ? -24.387 -23.015 35.827 1.00 54.81 669 ALA A CA 1
ATOM 5076 C C . ALA A 1 669 ? -25.074 -24.258 35.214 1.00 54.81 669 ALA A C 1
ATOM 5078 O O . ALA A 1 669 ? -25.945 -24.097 34.352 1.00 54.81 669 ALA A O 1
ATOM 5079 N N . PRO A 1 670 ? -24.782 -25.495 35.676 1.00 55.00 670 PRO A N 1
ATOM 5080 C CA . PRO A 1 670 ? -23.793 -25.875 36.695 1.00 55.00 670 PRO A CA 1
ATOM 5081 C C . PRO A 1 670 ? -22.366 -26.069 36.149 1.00 55.00 670 PRO A C 1
ATOM 5083 O O . PRO A 1 670 ? -21.465 -26.341 36.934 1.00 55.00 670 PRO A O 1
ATOM 5086 N N . GLN A 1 671 ? -22.167 -26.004 34.829 1.00 64.75 671 GLN A N 1
ATOM 5087 C CA . GLN A 1 671 ? -20.853 -26.103 34.192 1.00 64.75 671 GLN A CA 1
ATOM 5088 C C . GLN A 1 671 ? -20.744 -25.115 33.026 1.00 64.75 671 GLN A C 1
ATOM 5090 O O . GLN A 1 671 ? -21.729 -24.945 32.294 1.00 64.75 671 GLN A O 1
ATOM 5095 N N . PRO A 1 672 ? -19.559 -24.513 32.815 1.00 81.38 672 PRO A N 1
ATOM 5096 C CA . PRO A 1 672 ? -19.321 -23.645 31.676 1.00 81.38 672 PRO A CA 1
ATOM 5097 C C . PRO A 1 672 ? -19.375 -24.435 30.367 1.00 81.38 672 PRO A C 1
ATOM 5099 O O . PRO A 1 672 ? -19.145 -25.647 30.333 1.00 81.38 672 PRO A O 1
ATOM 5102 N N . VAL A 1 673 ? -19.644 -23.729 29.273 1.00 89.00 673 VAL A N 1
ATOM 5103 C CA . VAL A 1 673 ? -19.579 -24.285 27.915 1.00 89.00 673 VAL A CA 1
ATOM 5104 C C . VAL A 1 673 ? -18.462 -23.603 27.143 1.00 89.00 673 VAL A C 1
ATOM 5106 O O . VAL A 1 673 ? -18.259 -22.398 27.275 1.00 89.00 673 VAL A O 1
ATOM 5109 N N . GLU A 1 674 ? -17.723 -24.370 26.347 1.00 94.25 674 GLU A N 1
ATOM 5110 C CA . GLU A 1 674 ? -16.559 -23.878 25.612 1.00 94.25 674 GLU A CA 1
ATOM 5111 C C . GLU A 1 674 ? -16.650 -24.200 24.125 1.00 94.25 674 GLU A C 1
ATOM 5113 O O . GLU A 1 674 ? -17.101 -25.281 23.744 1.00 94.25 674 GLU A O 1
ATOM 5118 N N . LEU A 1 675 ? -16.140 -23.289 23.296 1.00 95.69 675 LEU A N 1
ATOM 5119 C CA . LEU A 1 675 ? -15.944 -23.507 21.869 1.00 95.69 675 LEU A CA 1
ATOM 5120 C C . LEU A 1 675 ? -14.575 -22.990 21.436 1.00 95.69 675 LEU A C 1
ATOM 5122 O O . LEU A 1 675 ? -14.177 -21.872 21.767 1.00 95.69 675 LEU A O 1
ATOM 5126 N N . LYS A 1 676 ? -13.863 -23.798 20.651 1.00 96.06 676 LYS A N 1
ATOM 5127 C CA . LYS A 1 676 ? -12.655 -23.348 19.958 1.00 96.06 676 LYS A CA 1
ATOM 5128 C C . LYS A 1 676 ? -13.045 -22.633 18.677 1.00 96.06 676 LYS A C 1
ATOM 5130 O O . LYS A 1 676 ? -13.796 -23.173 17.872 1.00 96.06 676 LYS A O 1
ATOM 5135 N N . ILE A 1 677 ? -12.479 -21.455 18.477 1.00 93.75 677 ILE A N 1
ATOM 5136 C CA . ILE A 1 677 ? -12.738 -20.610 17.318 1.00 93.75 677 ILE A CA 1
ATOM 5137 C C . ILE A 1 677 ? -11.429 -20.181 16.669 1.00 93.75 677 ILE A C 1
ATOM 5139 O O . ILE A 1 677 ? -10.355 -20.246 17.268 1.00 93.75 677 ILE A O 1
ATOM 5143 N N . THR A 1 678 ? -11.525 -19.705 15.434 1.00 90.12 678 THR A N 1
ATOM 5144 C CA . THR A 1 678 ? -10.444 -18.976 14.770 1.00 90.12 678 THR A CA 1
ATOM 5145 C C . THR A 1 678 ? -10.952 -17.577 14.470 1.00 90.12 678 THR A C 1
ATOM 5147 O O . THR A 1 678 ? -11.834 -17.417 13.627 1.00 90.12 678 THR A O 1
ATOM 5150 N N . ALA A 1 679 ? -10.426 -16.577 15.176 1.00 85.12 679 ALA A N 1
ATOM 5151 C CA . ALA A 1 679 ? -10.719 -15.186 14.863 1.00 85.12 679 ALA A CA 1
ATOM 5152 C C . ALA A 1 679 ? -9.950 -14.813 13.593 1.00 85.12 679 ALA A C 1
ATOM 5154 O O . ALA A 1 679 ? -8.748 -15.068 13.507 1.00 85.12 679 ALA A O 1
ATOM 5155 N N . LYS A 1 680 ? -10.641 -14.227 12.615 1.00 76.62 680 LYS A N 1
ATOM 5156 C CA . LYS A 1 680 ? -10.039 -13.708 11.380 1.00 76.62 680 LYS A CA 1
ATOM 5157 C C . LYS A 1 680 ? -9.945 -12.193 11.451 1.00 76.62 680 LYS A C 1
ATOM 5159 O O . LYS A 1 680 ? -10.839 -11.552 12.005 1.00 76.62 680 LYS A O 1
ATOM 5164 N N . SER A 1 681 ? -8.883 -11.629 10.881 1.00 69.19 681 SER A N 1
ATOM 5165 C CA . SER A 1 681 ? -8.697 -10.182 10.846 1.00 69.19 681 SER A CA 1
ATOM 5166 C C . SER A 1 681 ? -9.906 -9.477 10.211 1.00 69.19 681 SER A C 1
ATOM 5168 O O . SER A 1 681 ? -10.378 -9.887 9.153 1.00 69.19 681 SER A O 1
ATOM 5170 N N . GLY A 1 682 ? -10.447 -8.461 10.893 1.00 64.06 682 GLY A N 1
ATOM 5171 C CA . GLY A 1 682 ? -11.575 -7.649 10.413 1.00 64.06 682 GLY A CA 1
ATOM 5172 C C . GLY A 1 682 ? -12.935 -8.353 10.328 1.00 64.06 682 GLY A C 1
ATOM 5173 O O . GLY A 1 682 ? -13.917 -7.720 9.951 1.00 64.06 682 GLY A O 1
ATOM 5174 N N . ALA A 1 683 ? -13.025 -9.634 10.694 1.00 74.81 683 ALA A N 1
ATOM 5175 C CA . ALA A 1 683 ? -14.273 -10.390 10.662 1.00 74.81 683 ALA A CA 1
ATOM 5176 C C . ALA A 1 683 ? -14.922 -10.479 12.049 1.00 74.81 683 ALA A C 1
ATOM 5178 O O . ALA A 1 683 ? -14.239 -10.657 13.060 1.00 74.81 683 ALA A O 1
ATOM 5179 N N . ALA A 1 684 ? -16.255 -10.445 12.082 1.00 84.19 684 ALA A N 1
ATOM 5180 C CA . ALA A 1 684 ? -17.030 -10.770 13.273 1.00 84.19 684 ALA A CA 1
ATOM 5181 C C . ALA A 1 684 ? -17.342 -12.276 13.314 1.00 84.19 684 ALA A C 1
ATOM 5183 O O . ALA A 1 684 ? -17.969 -12.826 12.412 1.00 84.19 684 ALA A O 1
ATOM 5184 N N . THR A 1 685 ? -16.921 -12.939 14.385 1.00 91.00 685 THR A N 1
ATOM 5185 C CA . THR A 1 685 ? -17.303 -14.307 14.742 1.00 91.00 685 THR A CA 1
ATOM 5186 C C . THR A 1 685 ? -18.471 -14.225 15.715 1.00 91.00 685 THR A C 1
ATOM 5188 O O . THR A 1 685 ? -18.310 -13.762 16.844 1.00 91.00 685 THR A O 1
ATOM 5191 N N . ILE A 1 686 ? -19.655 -14.643 15.276 1.00 92.50 686 ILE A N 1
ATOM 5192 C CA . ILE A 1 686 ? -20.865 -14.642 16.102 1.00 92.50 686 ILE A CA 1
ATOM 5193 C C . ILE A 1 686 ? -21.125 -16.074 16.557 1.00 92.50 686 ILE A C 1
ATOM 5195 O O . ILE A 1 686 ? -21.370 -16.943 15.727 1.00 92.50 686 ILE A O 1
ATOM 5199 N N . LEU A 1 687 ? -21.073 -16.297 17.867 1.00 93.69 687 LEU A N 1
ATOM 5200 C CA . LEU A 1 687 ? -21.366 -17.573 18.507 1.00 93.69 687 LEU A CA 1
ATOM 5201 C C . LEU A 1 687 ? -22.763 -17.545 19.104 1.00 93.69 687 LEU A C 1
ATOM 5203 O O . LEU A 1 687 ? -23.145 -16.563 19.745 1.00 93.69 687 LEU A O 1
ATOM 5207 N N . THR A 1 688 ? -23.517 -18.622 18.933 1.00 91.88 688 THR A N 1
ATOM 5208 C CA . THR A 1 688 ? -24.887 -18.715 19.441 1.00 91.88 688 THR A CA 1
ATOM 5209 C C . THR A 1 688 ? -24.941 -19.647 20.641 1.00 91.88 688 THR A C 1
ATOM 5211 O O . THR A 1 688 ? -24.623 -20.830 20.551 1.00 91.88 688 THR A O 1
ATOM 5214 N N . LEU A 1 689 ? -25.377 -19.112 21.779 1.00 88.50 689 LEU A N 1
ATOM 5215 C CA . LEU A 1 689 ? -25.663 -19.872 22.983 1.00 88.50 689 LEU A CA 1
ATOM 5216 C C . LEU A 1 689 ? -27.118 -20.351 22.961 1.00 88.50 689 LEU A C 1
ATOM 5218 O O . LEU A 1 689 ? -28.052 -19.543 22.977 1.00 88.50 689 LEU A O 1
ATOM 5222 N N . LYS A 1 690 ? -27.312 -21.671 22.974 1.00 87.31 690 LYS A N 1
ATOM 5223 C CA . LYS A 1 690 ? -28.636 -22.305 22.927 1.00 87.31 690 LYS A CA 1
ATOM 5224 C C . LYS A 1 690 ? -28.775 -23.463 23.907 1.00 87.31 690 LYS A C 1
ATOM 5226 O O . LYS A 1 690 ? -27.795 -23.943 24.476 1.00 87.31 690 LYS A O 1
ATOM 5231 N N . LYS A 1 691 ? -30.012 -23.922 24.107 1.00 79.94 691 LYS A N 1
ATOM 5232 C CA . LYS A 1 691 ? -30.343 -24.997 25.049 1.00 79.94 691 LYS A CA 1
ATOM 5233 C C . LYS A 1 691 ? -30.992 -26.165 24.312 1.00 79.94 691 LYS A C 1
ATOM 5235 O O . LYS A 1 691 ? -32.108 -26.054 23.820 1.00 79.94 691 LYS A O 1
ATOM 5240 N N . VAL A 1 692 ? -30.305 -27.305 24.258 1.00 79.75 692 VAL A N 1
ATOM 5241 C CA . VAL A 1 692 ? -30.776 -28.521 23.576 1.00 79.75 692 VAL A CA 1
ATOM 5242 C C . VAL A 1 692 ? -30.956 -29.631 24.605 1.00 79.75 692 VAL A C 1
ATOM 5244 O O . VAL A 1 692 ? -30.026 -29.982 25.330 1.00 79.75 692 VAL A O 1
ATOM 5247 N N . GLY A 1 693 ? -32.176 -30.167 24.719 1.00 76.44 693 GLY A N 1
ATOM 5248 C CA . GLY A 1 693 ? -32.490 -31.224 25.692 1.00 76.44 693 GLY A CA 1
ATOM 5249 C C . GLY A 1 693 ? -32.227 -30.822 27.151 1.00 76.44 693 GLY A C 1
ATOM 5250 O O . GLY A 1 693 ? -31.824 -31.658 27.956 1.00 76.44 693 GLY A O 1
ATOM 5251 N N . GLY A 1 694 ? -32.388 -29.535 27.483 1.00 70.56 694 GLY A N 1
ATOM 5252 C CA . GLY A 1 694 ? -32.149 -28.998 28.827 1.00 70.56 694 GLY A CA 1
ATOM 5253 C C . GLY A 1 694 ? -30.688 -28.662 29.155 1.00 70.56 694 GLY A C 1
ATOM 5254 O O . GLY A 1 694 ? -30.434 -28.148 30.243 1.00 70.56 694 GLY A O 1
ATOM 5255 N N . LYS A 1 695 ? -29.740 -28.898 28.237 1.00 76.50 695 LYS A N 1
ATOM 5256 C CA . LYS A 1 695 ? -28.315 -28.564 28.402 1.00 76.50 695 LYS A CA 1
ATOM 5257 C C . LYS A 1 695 ? -27.915 -27.380 27.527 1.00 76.50 695 LYS A C 1
ATOM 5259 O O . LYS A 1 695 ? -28.342 -27.295 26.378 1.00 76.50 695 LYS A O 1
ATOM 5264 N N . TRP A 1 696 ? -27.083 -26.497 28.068 1.00 81.50 696 TRP A N 1
ATOM 5265 C CA . TRP A 1 696 ? -26.484 -25.393 27.321 1.00 81.50 696 TRP A CA 1
ATOM 5266 C C . TRP A 1 696 ? -25.418 -25.904 26.352 1.00 81.50 696 TRP A C 1
ATOM 5268 O O . TRP A 1 696 ? -24.625 -26.772 26.715 1.00 81.50 696 TRP A O 1
ATOM 5278 N N . ILE A 1 697 ? -25.402 -25.354 25.140 1.00 87.75 697 ILE A N 1
ATOM 5279 C CA . ILE A 1 697 ? -24.347 -25.538 24.139 1.00 87.75 697 ILE A CA 1
ATOM 5280 C C . ILE A 1 697 ? -24.063 -24.207 23.436 1.00 87.75 697 ILE A C 1
ATOM 5282 O O . ILE A 1 697 ? -24.946 -23.352 23.341 1.00 87.75 697 ILE A O 1
ATOM 5286 N N . ILE A 1 698 ? -22.835 -24.047 22.948 1.00 91.50 698 ILE A N 1
ATOM 5287 C CA . ILE A 1 698 ? -22.383 -22.908 22.146 1.00 91.50 698 ILE A CA 1
ATOM 5288 C C . ILE A 1 698 ? -21.883 -23.425 20.793 1.00 91.50 698 ILE A C 1
ATOM 5290 O O . ILE A 1 698 ? -21.174 -24.433 20.751 1.00 91.50 698 ILE A O 1
ATOM 5294 N N . GLU A 1 699 ? -22.278 -22.764 19.707 1.00 89.19 699 GLU A N 1
ATOM 5295 C CA . GLU A 1 699 ? -21.872 -23.093 18.331 1.00 89.19 699 GLU A CA 1
ATOM 5296 C C . GLU A 1 699 ? -21.552 -21.857 17.493 1.00 89.19 699 GLU A C 1
ATOM 5298 O O . GLU A 1 699 ? -22.097 -20.769 17.807 1.00 89.19 699 GLU A O 1
#

Radius of gyration: 35.84 Å; chains: 1; bounding box: 77×55×113 Å

Sequence (699 aa):
MTIPAPGLDILVIEASGPEDIDLMLYFCDASGKELSVMDGTHDERPETLVRLRQGPGKFFVKVVGARVNTETPYILRARKWDKPAASAEEVRTALARALDHLAGKQEEDGSWPGYEQAGAGLAIQAFLGGKCIQKDYTAKLQAGLDYLRSQFTPASGFADNPAAAAKEGGTFGTTNMYQQAIATLGVIEALVDLDDRSLEPIAEGAVQLILRAQNTDHKLEVLGGPIPADSPHYGSWRYEPDYTDGDMSISAWQILTLRAAVNAGFAVPEEVFTAAAKYVSSMAGADGSFCYDVVQDIGDSCCRAGMGALALQLTGFAKDPLVARAIRYMQASGPVWNLEYPGEGYPFYYWYYGTRAMYLAGGEDWRVWKDYMCRFLIDHQNGNGGWDGAQAEDKESLESYRTALGALMLEFCCGQVPIYMSSVKRGVPGEVRVVFEKSAEVEAPKTVEIIMDASNSMIGKVGKETKIAVARRVLIQTIKGLPDTMNVGFRVYGHRFATDDYDNACRDTELVVPIGPIQKAKLVDVVEKVQTKGRTPLVASVLEAVKDLAKTPNGSIILVTDGIESCKGDIKAIAPAVKASGMELDVNIVGFDIREAAARQELESIARSTDGRYLDARNAGELLAALEQTLKPEFVVFDAAGKDVGRGAVGGDGVKLKEGGYTVRVMLAPQPVELKITAKSGAATILTLKKVGGKWIIE

pLDDT: mean 91.0, std 8.61, range [52.44, 98.81]